Protein AF-A0A8J2NC99-F1 (afdb_monomer)

Organism: Fusarium equiseti (NCBI:txid61235)

InterPro domains:
  IPR001662 Elongation factor 1B gamma, C-terminal [PF00647] (252-358)
  IPR001662 Elongation factor 1B gamma, C-terminal [PS50040] (253-406)
  IPR001662 Elongation factor 1B gamma, C-terminal [SM01183] (252-358)
  IPR004045 Glutathione S-transferase, N-terminal [PF02798] (4-74)
  IPR004045 Glutathione S-transferase, N-terminal [PS50404] (2-81)
  IPR004046 Glutathione S-transferase, C-terminal [PF00043] (109-196)
  IPR004274 FCP1 homology domain [PF03031] (535-705)
  IPR004274 FCP1 homology domain [PS50969] (529-699)
  IPR004274 FCP1 homology domain [SM00577] (532-684)
  IPR010987 Glutathione S-transferase, C-terminal-like [PS50405] (86-228)
  IPR040079 Glutathione transferase family [SFLDS00019] (5-194)

Mean predicted aligned error: 21.74 Å

Sequence (729 aa):
MAFGTLFTRENNCRSTAIKAVAKANDIELNIVEAEKGNATAEHLKANGLGKIPAFVGEDGFALSECIAIAIYITSQNEKTTLLGKTKQDYASILKWMSFFNSEVLPTLIAWFAPLKGESPYNKKNVDDAIKATEKNFAVVEQYLLHNTFLVSERITLADIFAAGIATRGFQYFFDKQWREEHPATTRWFDTVRSQPIFSDVAEKVEFLETVALTNTPPKKPEQPKKEAAPAAAAAPAAAAAPASEEAPAAPKPKHPLEALGRPSFPLDEWKRQYSNIKDHNEAMKFFWENFNFEEWSLWKVDYKYNEELTLTFMSNNLIGGFNNRLEGSRKYIFGCAAVYGENNDSVIQGAFVIRGQEHVPAFDVAPDWESYEFTKLDPTKAEDRQFVEDAWGWEKGITVNGKEYKLADAPPSSQHAPLLHSPIAMTGSGSNVPTAPKTMNIPGLTLAQSGAAPQNAPKGPKKSKAAPEAQKGHKGSKKIKKPPPHQVRAARAPRSQSPPKTPSKASGGVPEPAPQYLAQANLAPERLPRPRRILVVIDLNGTLLHRPNKKRPFNFVERPHAKTFLTYCIETFHVAIWSSARPENVDKMVEKLLTPEQRAQCLVVWGRDSFALSADDYNTKVQVYKRLTTIWTNPRVMEAHPRASKGGLWDQTNTILVDDSFEKGRSEPFNILTLPEFSGLAQEIPNVLPQVHDYLNELSYQADISRFVRRTPFQLDPEYVLSDGPEEL

Nearest PDB structures (foldseek):
  5f8b-assembly1_A  TM=9.610E-01  e=1.103E-21  Aspergillus fumigatus Af293
  5jpo-assembly1_C-2  TM=9.082E-01  e=3.768E-17  Homo sapiens
  5jpo-assembly1_A  TM=8.944E-01  e=5.430E-17  Homo sapiens
  4glt-assembly2_C  TM=8.640E-01  e=1.081E-09  Methylobacillus flagellatus KT
  4jed-assembly1_A-2  TM=8.097E-01  e=2.491E-09  Methylobacterium radiotolerans JCM 2831

pLDDT: mean 80.35, std 24.98, range [19.97, 98.88]

Radius of gyration: 33.94 Å; Cα contacts (8 Å, |Δi|>4): 1009; chains: 1; bounding box: 79×106×94 Å

Secondary structure (DSSP, 8-state):
--SEEEEE-TT-HHHHHHHHHHHHTT--EEEEE--TT---TTHHHH-TT--SSEEEETT--EEESHHHHHHHHHHTSTT-STT-SSHHHHHHHHHHHHHIIIIIHHHHHHHHHHHTTSS---HHHHHHHHHHHHHHHHHHHHHHTS-SSSSTTS--HHHHHHHHHHHHHHHHT--HHHHHH-HHHHHHHHHHHTSHHHHTTS--PPPPSS-S---PPPP----------------------------PPPP----GGGGG-S-SS-HHHHHHHHHH-S-HHHHHHHHHHH--TTTEEEEEEEES-GGG---HHHHHHHHHHHHHHGGGGTTTEEEEEEEEEETTEEEEEEEEEEESS-SHHHHTTSTTGGGEEEEEE-TTSHHHHHHHHHHHHS---EEETTEEEPBP---GGGS---S----------------PPP---------S------------------------------------PPP-PPPPPPPPPPPPBPPPGGGT-S----HHHHHHHTSPP-B-SS--PPEEEE--BTTTEE-S-TTSTT--EEPTTHHHHHHHHHHHSEEEEE-SS-HHHHHHHHHHHS-HHHHHHSSEEE-GGGG---HHHHHS-B-----HHHHHT-HHHHHTSTTGGGT---STTTEEEEES-GGGGTTSTTSEEEPPP---GGGPPTTHHHHHHHHHHHHTTBS-HHHHHHHS-----TT-----PPP--

Structure (mmCIF, N/CA/C/O backbone):
data_AF-A0A8J2NC99-F1
#
_entry.id   AF-A0A8J2NC99-F1
#
loop_
_atom_site.group_PDB
_atom_site.id
_atom_site.type_symbol
_atom_site.label_atom_id
_atom_site.label_alt_id
_atom_site.label_comp_id
_atom_site.label_asym_id
_atom_site.label_entity_id
_atom_site.label_seq_id
_atom_site.pdbx_PDB_ins_code
_atom_site.Cartn_x
_atom_site.Cartn_y
_atom_site.Cartn_z
_atom_site.occupancy
_atom_site.B_iso_or_equiv
_atom_site.auth_seq_id
_atom_site.auth_comp_id
_atom_site.auth_asym_id
_atom_site.auth_atom_id
_atom_site.pdbx_PDB_model_num
ATOM 1 N N . MET A 1 1 ? -19.080 -33.825 29.843 1.00 73.88 1 MET A N 1
ATOM 2 C CA . MET A 1 1 ? -19.963 -33.355 28.751 1.00 73.88 1 MET A CA 1
ATOM 3 C C . MET A 1 1 ? -19.224 -32.190 28.165 1.00 73.88 1 MET A C 1
ATOM 5 O O . MET A 1 1 ? -18.887 -31.290 28.931 1.00 73.88 1 MET A O 1
ATOM 9 N N . ALA A 1 2 ? -18.948 -32.242 26.865 1.00 89.62 2 ALA A N 1
ATOM 10 C CA . ALA A 1 2 ? -18.211 -31.185 26.202 1.00 89.62 2 ALA A CA 1
ATOM 11 C C . ALA A 1 2 ? -18.870 -29.824 26.470 1.00 89.62 2 ALA A C 1
ATOM 13 O O . ALA A 1 2 ? -20.089 -29.713 26.539 1.00 89.62 2 ALA A O 1
ATOM 14 N N . PHE A 1 3 ? -18.058 -28.793 26.648 1.00 96.06 3 PHE A N 1
ATOM 15 C CA . PHE A 1 3 ? -18.495 -27.408 26.777 1.00 96.06 3 PHE A CA 1
ATOM 16 C C . PHE A 1 3 ? -19.059 -26.869 25.456 1.00 96.06 3 PHE A C 1
ATOM 18 O O . PHE A 1 3 ? -19.977 -26.050 25.425 1.00 96.06 3 PHE A O 1
ATOM 25 N N . GLY A 1 4 ? -18.518 -27.365 24.349 1.00 96.31 4 GLY A N 1
ATOM 26 C CA . GLY A 1 4 ? -19.004 -27.094 23.012 1.00 96.31 4 GLY A CA 1
ATOM 27 C C . GLY A 1 4 ? -18.179 -27.824 21.966 1.00 96.31 4 GLY A C 1
ATOM 28 O O . GLY A 1 4 ? -17.213 -28.528 22.273 1.00 96.31 4 GLY A O 1
ATOM 29 N N . THR A 1 5 ? -18.562 -27.623 20.715 1.00 97.06 5 THR A N 1
ATOM 30 C CA . THR A 1 5 ? -17.885 -28.174 19.549 1.00 97.06 5 THR A CA 1
ATOM 31 C C . THR A 1 5 ? -17.001 -27.113 18.899 1.00 97.06 5 THR A C 1
ATOM 33 O O . THR A 1 5 ? -17.467 -26.022 18.568 1.00 97.06 5 THR A O 1
ATOM 36 N N . LEU A 1 6 ? -15.723 -27.438 18.689 1.00 97.19 6 LEU A N 1
ATOM 37 C CA . LEU A 1 6 ? -14.769 -26.628 17.936 1.00 97.19 6 LEU A CA 1
ATOM 38 C C . LEU A 1 6 ? -14.550 -27.253 16.553 1.00 97.19 6 LEU A C 1
ATOM 40 O O . LEU A 1 6 ? -13.940 -28.313 16.423 1.00 97.19 6 LEU A O 1
ATOM 44 N N . PHE A 1 7 ? -15.000 -26.552 15.517 1.00 96.50 7 PHE A N 1
ATOM 45 C CA . PHE A 1 7 ? -14.730 -26.880 14.122 1.00 96.50 7 PHE A CA 1
ATOM 46 C C . PHE A 1 7 ? -13.350 -26.362 13.746 1.00 96.50 7 PHE A C 1
ATOM 48 O O . PHE A 1 7 ? -13.104 -25.150 13.736 1.00 96.50 7 PHE A O 1
ATOM 55 N N . THR A 1 8 ? -12.433 -27.270 13.445 1.00 95.38 8 THR A N 1
ATOM 56 C CA . THR A 1 8 ? -11.077 -26.925 13.021 1.00 95.38 8 THR A CA 1
ATOM 57 C C . THR A 1 8 ? -10.471 -28.054 12.199 1.00 95.38 8 THR A C 1
ATOM 59 O O . THR A 1 8 ? -11.198 -28.924 11.747 1.00 95.38 8 THR A O 1
ATOM 62 N N . ARG A 1 9 ? -9.163 -28.017 11.957 1.00 90.94 9 ARG A N 1
ATOM 63 C CA . ARG A 1 9 ? -8.429 -29.147 11.408 1.00 90.94 9 ARG A CA 1
ATOM 64 C C . ARG A 1 9 ? -7.177 -29.449 12.208 1.00 90.94 9 ARG A C 1
ATOM 66 O O . ARG A 1 9 ? -6.715 -28.597 12.986 1.00 90.94 9 ARG A O 1
ATOM 73 N N . GLU A 1 10 ? -6.594 -30.604 11.948 1.00 86.38 10 GLU A N 1
ATOM 74 C CA . GLU A 1 10 ? -5.296 -30.975 12.487 1.00 86.38 10 GLU A CA 1
ATOM 75 C C . GLU A 1 10 ? -4.242 -29.886 12.202 1.00 86.38 10 GLU A C 1
ATOM 77 O O . GLU A 1 10 ? -4.178 -29.282 11.123 1.00 86.38 10 GLU A O 1
ATOM 82 N N . ASN A 1 11 ? -3.457 -29.561 13.230 1.00 84.88 11 ASN A N 1
ATOM 83 C CA . ASN A 1 11 ? -2.383 -28.565 13.207 1.00 84.88 11 ASN A CA 1
ATOM 84 C C . ASN A 1 11 ? -2.802 -27.158 12.740 1.00 84.88 11 ASN A C 1
ATOM 86 O O . ASN A 1 11 ? -1.971 -26.356 12.309 1.00 84.88 11 ASN A O 1
ATOM 90 N N . ASN A 1 12 ? -4.082 -26.784 12.824 1.00 91.56 12 ASN A N 1
ATOM 91 C CA . ASN A 1 12 ? -4.492 -25.412 12.530 1.00 91.56 12 ASN A CA 1
ATOM 92 C C . ASN A 1 12 ? -3.880 -24.417 13.537 1.00 91.56 12 ASN A C 1
ATOM 94 O O . ASN A 1 12 ? -4.316 -24.343 14.684 1.00 91.56 12 ASN A O 1
ATOM 98 N N . CYS A 1 13 ? -2.937 -23.592 13.073 1.00 93.31 13 CYS A N 1
ATOM 99 C CA . CYS A 1 13 ? -2.249 -22.575 13.880 1.00 93.31 13 CYS A CA 1
ATOM 100 C C . CYS A 1 13 ? -3.198 -21.602 14.603 1.00 93.31 13 CYS A C 1
ATOM 102 O O . CYS A 1 13 ? -2.921 -21.185 15.723 1.00 93.31 13 CYS A O 1
ATOM 104 N N . ARG A 1 14 ? -4.365 -21.299 14.014 1.00 96.00 14 ARG A N 1
ATOM 105 C CA . ARG A 1 14 ? -5.402 -20.451 14.628 1.00 96.00 14 ARG A CA 1
ATOM 106 C C . ARG A 1 14 ? -6.203 -21.154 15.730 1.00 96.00 14 ARG A C 1
ATOM 108 O O . ARG A 1 14 ? -7.044 -20.526 16.364 1.00 96.00 14 ARG A O 1
ATOM 115 N N . SER A 1 15 ? -6.002 -22.453 15.937 1.00 96.62 15 SER A N 1
ATOM 116 C CA . SER A 1 15 ? -6.726 -23.260 16.928 1.00 96.62 15 SER A CA 1
ATOM 117 C C . SER A 1 15 ? -5.860 -23.77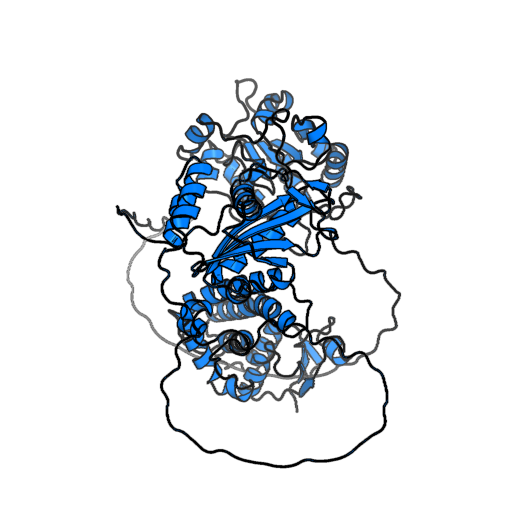3 18.063 1.00 96.62 15 SER A C 1
ATOM 119 O O . SER A 1 15 ? -6.420 -24.180 19.078 1.00 96.62 15 SER A O 1
ATOM 121 N N . THR A 1 16 ? -4.534 -23.725 17.931 1.00 96.12 16 THR A N 1
ATOM 122 C CA . THR A 1 16 ? -3.601 -24.186 18.966 1.00 96.12 16 THR A CA 1
ATOM 123 C C . THR A 1 16 ? -3.884 -23.519 20.309 1.00 96.12 16 THR A C 1
ATOM 125 O O . THR A 1 16 ? -4.126 -24.210 21.293 1.00 96.12 16 THR A O 1
ATOM 128 N N . ALA A 1 17 ? -3.978 -22.185 20.343 1.00 97.75 17 ALA A N 1
ATOM 129 C CA . ALA A 1 17 ? -4.256 -21.464 21.585 1.00 97.75 17 ALA A CA 1
ATOM 130 C C . ALA A 1 17 ? -5.640 -21.758 22.170 1.00 97.75 17 ALA A C 1
ATOM 132 O O . ALA A 1 17 ? -5.775 -21.817 23.385 1.00 97.75 17 ALA A O 1
ATOM 133 N N . ILE A 1 18 ? -6.651 -21.994 21.327 1.00 98.38 18 ILE A N 1
ATOM 134 C CA . ILE A 1 18 ? -8.000 -22.358 21.783 1.00 98.38 18 ILE A CA 1
ATOM 135 C C . ILE A 1 18 ? -7.961 -23.715 22.493 1.00 98.38 18 ILE A C 1
ATOM 137 O O . ILE A 1 18 ? -8.493 -23.847 23.590 1.00 98.38 18 ILE A O 1
ATOM 141 N N . LYS A 1 19 ? -7.294 -24.712 21.896 1.00 97.31 19 LYS A N 1
ATOM 142 C CA . LYS A 1 19 ? -7.117 -26.039 22.505 1.00 97.31 19 LYS A CA 1
ATOM 143 C C . LYS A 1 19 ? -6.299 -25.955 23.800 1.00 97.31 19 LYS A C 1
ATOM 145 O O . LYS A 1 19 ? -6.667 -26.582 24.788 1.00 97.31 19 LYS A O 1
ATOM 150 N N . ALA A 1 20 ? -5.244 -25.141 23.807 1.00 96.94 20 ALA A N 1
ATOM 151 C CA . ALA A 1 20 ? -4.364 -24.932 24.956 1.00 96.94 20 ALA A CA 1
ATOM 152 C C . ALA A 1 20 ? -5.125 -24.373 26.165 1.00 96.94 20 ALA A C 1
ATOM 154 O O . ALA A 1 20 ? -5.093 -24.950 27.251 1.00 96.94 20 ALA A O 1
ATOM 155 N N . VAL A 1 21 ? -5.858 -23.272 25.974 1.00 97.62 21 VAL A N 1
ATOM 156 C CA . VAL A 1 21 ? -6.607 -22.636 27.067 1.00 97.62 21 VAL A CA 1
ATOM 157 C C . VAL A 1 21 ? -7.868 -23.400 27.449 1.00 97.62 21 VAL A C 1
ATOM 159 O O . VAL A 1 21 ? -8.270 -23.325 28.604 1.00 97.62 21 VAL A O 1
ATOM 162 N N . ALA A 1 22 ? -8.455 -24.182 26.536 1.00 97.12 22 ALA A N 1
ATOM 163 C CA . ALA A 1 22 ? -9.501 -25.135 26.892 1.00 97.12 22 ALA A CA 1
ATOM 164 C C . ALA A 1 22 ? -8.958 -26.187 27.864 1.00 97.12 22 ALA A C 1
ATOM 166 O O . ALA A 1 22 ? -9.505 -26.348 28.950 1.00 97.12 22 ALA A O 1
ATOM 167 N N . LYS A 1 23 ? -7.828 -26.823 27.523 1.00 94.19 23 LYS A N 1
ATOM 168 C CA . LYS A 1 23 ? -7.179 -27.810 28.393 1.00 94.19 23 LYS A CA 1
ATOM 169 C C . LYS A 1 23 ? -6.791 -27.204 29.744 1.00 94.19 23 LYS A C 1
ATOM 171 O O . LYS A 1 23 ? -7.082 -27.796 30.772 1.00 94.19 23 LYS A O 1
ATOM 176 N N . ALA A 1 24 ? -6.193 -26.013 29.754 1.00 93.31 24 ALA A N 1
ATOM 177 C CA . ALA A 1 24 ? -5.790 -25.341 30.993 1.00 93.31 24 ALA A CA 1
ATOM 178 C C . ALA A 1 24 ? -6.960 -24.893 31.882 1.00 93.31 24 ALA A C 1
ATOM 180 O O . ALA A 1 24 ? -6.765 -24.674 33.075 1.00 93.31 24 ALA A O 1
ATOM 181 N N . ASN A 1 25 ? -8.153 -24.738 31.306 1.00 95.12 25 ASN A N 1
ATOM 182 C CA . ASN A 1 25 ? -9.379 -24.437 32.038 1.00 95.12 25 ASN A CA 1
ATOM 183 C C . ASN A 1 25 ? -10.209 -25.700 32.345 1.00 95.12 25 ASN A C 1
ATOM 185 O O . ASN A 1 25 ? -11.345 -25.562 32.791 1.00 95.12 25 ASN A O 1
ATOM 189 N N . ASP A 1 26 ? -9.679 -26.902 32.082 1.00 94.88 26 ASP A N 1
ATOM 190 C CA . ASP A 1 26 ? -10.393 -28.183 32.193 1.00 94.88 26 ASP A CA 1
ATOM 191 C C . ASP A 1 26 ? -11.716 -28.208 31.396 1.00 94.88 26 ASP A C 1
ATOM 193 O O . ASP A 1 26 ? -12.715 -28.820 31.778 1.00 94.88 26 ASP A O 1
ATOM 197 N N . ILE A 1 27 ? -11.721 -27.519 30.253 1.00 95.81 27 ILE A N 1
ATOM 198 C CA . ILE A 1 27 ? -12.848 -27.420 29.330 1.00 95.81 27 ILE A CA 1
ATOM 199 C C . ILE A 1 27 ? -12.705 -28.497 28.260 1.00 95.81 27 ILE A C 1
ATOM 201 O O . ILE A 1 27 ? -11.878 -28.409 27.351 1.00 95.81 27 ILE A O 1
ATOM 205 N N . GLU A 1 28 ? -13.567 -29.505 28.340 1.00 96.31 28 GLU A N 1
ATOM 206 C CA . GLU A 1 28 ? -13.703 -30.530 27.309 1.00 96.31 28 GLU A CA 1
ATOM 207 C C . GLU A 1 28 ? -14.319 -29.909 26.040 1.00 96.31 28 GLU A C 1
ATOM 209 O O . GLU A 1 28 ? -15.450 -29.426 26.067 1.00 96.31 28 GLU A O 1
ATOM 214 N N . LEU A 1 29 ? -13.595 -29.910 24.917 1.00 96.31 29 LEU A N 1
ATOM 215 C CA . LEU A 1 29 ? -14.116 -29.492 23.610 1.00 96.31 29 LEU A CA 1
ATOM 216 C C . LEU A 1 29 ? -14.275 -30.707 22.701 1.00 96.31 29 LEU A C 1
ATOM 218 O O . LEU A 1 29 ? -13.328 -31.468 22.507 1.00 96.31 29 LEU A O 1
ATOM 222 N N . ASN A 1 30 ? -15.441 -30.841 22.075 1.00 96.19 30 ASN A N 1
ATOM 223 C CA . ASN A 1 30 ? -15.616 -31.791 20.986 1.00 96.19 30 ASN A CA 1
ATOM 224 C C . ASN A 1 30 ? -14.941 -31.227 19.726 1.00 96.19 30 ASN A C 1
ATOM 226 O O . ASN A 1 30 ? -15.361 -30.194 19.204 1.00 96.19 30 ASN A O 1
ATOM 230 N N . ILE A 1 31 ? -13.871 -31.861 19.249 1.00 95.06 31 ILE A N 1
ATOM 231 C CA . ILE A 1 31 ? -13.145 -31.396 18.063 1.00 95.06 31 ILE A CA 1
ATOM 232 C C . ILE A 1 31 ? -13.735 -32.064 16.826 1.00 95.06 31 ILE A C 1
ATOM 234 O O . ILE A 1 31 ? -13.718 -33.286 16.708 1.00 95.06 31 ILE A O 1
ATOM 238 N N . VAL A 1 32 ? -14.220 -31.255 15.888 1.00 94.12 32 VAL A N 1
ATOM 239 C CA . VAL A 1 32 ? -14.715 -31.739 14.598 1.00 94.12 32 VAL A CA 1
ATOM 240 C C . VAL A 1 32 ? -13.782 -31.259 13.497 1.00 94.12 32 VAL A C 1
ATOM 242 O O . VAL A 1 32 ? -13.616 -30.051 13.304 1.00 94.12 32 VAL A O 1
ATOM 245 N N . GLU A 1 33 ? -13.203 -32.216 12.774 1.00 91.69 33 GLU A N 1
ATOM 246 C CA . GLU A 1 33 ? -12.411 -31.962 11.572 1.00 91.69 33 GLU A CA 1
ATOM 247 C C . GLU A 1 33 ? -13.305 -31.374 10.470 1.00 91.69 33 GLU A C 1
ATOM 249 O O . GLU A 1 33 ? -14.330 -31.944 10.090 1.00 91.69 33 GLU A O 1
ATOM 254 N N . ALA A 1 34 ? -12.928 -30.196 9.981 1.00 86.88 34 ALA A N 1
ATOM 255 C CA . ALA A 1 34 ? -13.650 -29.440 8.973 1.00 86.88 34 ALA A CA 1
ATOM 256 C C . ALA A 1 34 ? -12.712 -29.089 7.813 1.00 86.88 34 ALA A C 1
ATOM 258 O O . ALA A 1 34 ? -11.758 -28.316 7.953 1.00 86.88 34 ALA A O 1
ATOM 259 N N . GLU A 1 35 ? -13.008 -29.647 6.641 1.00 73.06 35 GLU A N 1
ATOM 260 C CA . GLU A 1 35 ? -12.235 -29.424 5.424 1.00 73.06 35 GLU A CA 1
ATOM 261 C C . GLU A 1 35 ? -12.603 -28.102 4.739 1.00 73.06 35 GLU A C 1
ATOM 263 O O . GLU A 1 35 ? -13.753 -27.645 4.730 1.00 73.06 35 GLU A O 1
ATOM 268 N N . LYS A 1 36 ? -11.607 -27.485 4.098 1.00 67.69 36 LYS A N 1
ATOM 269 C CA . LYS A 1 36 ? -11.791 -26.251 3.330 1.00 67.69 36 LYS A CA 1
ATOM 270 C C . LYS A 1 36 ? -12.775 -26.501 2.180 1.00 67.69 36 LYS A C 1
ATOM 272 O O . LYS A 1 36 ? -12.491 -27.273 1.276 1.00 67.69 36 LYS A O 1
ATOM 277 N N . GLY A 1 37 ? -13.906 -25.796 2.195 1.00 67.88 37 GLY A N 1
ATOM 278 C CA . GLY A 1 37 ? -14.947 -25.908 1.165 1.00 67.88 37 GLY A CA 1
ATOM 279 C C . GLY A 1 37 ? -16.028 -26.957 1.447 1.00 67.88 37 GLY A C 1
ATOM 280 O O . GLY A 1 37 ? -16.990 -27.020 0.688 1.00 67.88 37 GLY A O 1
ATOM 281 N N . ASN A 1 38 ? -15.926 -27.712 2.549 1.00 80.44 38 ASN A N 1
ATOM 282 C CA . ASN A 1 38 ? -16.874 -28.769 2.916 1.00 80.44 38 ASN A CA 1
ATOM 283 C C . ASN A 1 38 ? -17.454 -28.559 4.331 1.00 80.44 38 ASN A C 1
ATOM 285 O O . ASN A 1 38 ? -17.397 -29.427 5.200 1.00 80.44 38 ASN A O 1
ATOM 289 N N . ALA A 1 39 ? -17.983 -27.359 4.591 1.00 86.62 39 ALA A N 1
ATOM 290 C CA . ALA A 1 39 ? -18.526 -26.997 5.900 1.00 86.62 39 ALA A CA 1
ATOM 291 C C . ALA A 1 39 ? -19.875 -27.688 6.169 1.00 86.62 39 ALA A C 1
ATOM 293 O O . ALA A 1 39 ? -20.837 -27.533 5.410 1.00 86.62 39 ALA A O 1
ATOM 294 N N . THR A 1 40 ? -19.980 -28.404 7.293 1.00 87.75 40 THR A N 1
ATOM 295 C CA . THR A 1 40 ? -21.243 -29.021 7.724 1.00 87.75 40 THR A CA 1
ATOM 296 C C . THR A 1 40 ? -22.294 -27.961 8.070 1.00 87.75 40 THR A C 1
ATOM 298 O O . THR A 1 40 ? -21.987 -26.808 8.378 1.00 87.75 40 THR A O 1
ATOM 301 N N . ALA A 1 41 ? -23.572 -28.348 8.109 1.00 89.25 41 ALA A N 1
ATOM 302 C CA . ALA A 1 41 ? -24.642 -27.439 8.530 1.00 89.25 41 ALA A CA 1
ATOM 303 C C . ALA A 1 41 ? -24.490 -26.942 9.981 1.00 89.25 41 ALA A C 1
ATOM 305 O O . ALA A 1 41 ? -25.169 -25.998 10.371 1.00 89.25 41 ALA A O 1
ATOM 306 N N . GLU A 1 42 ? -23.679 -27.607 10.807 1.00 86.69 42 GLU A N 1
ATOM 307 C CA . GLU A 1 42 ? -23.357 -27.141 12.157 1.00 86.69 42 GLU A CA 1
ATOM 308 C C . GLU A 1 42 ? -22.219 -26.136 12.167 1.00 86.69 42 GLU A C 1
ATOM 310 O O . GLU A 1 42 ? -22.355 -25.073 12.764 1.00 86.69 42 GLU A O 1
ATOM 315 N N . HIS A 1 43 ? -21.165 -26.414 11.403 1.00 91.38 43 HIS A N 1
ATOM 316 C CA . HIS A 1 43 ? -20.086 -25.465 11.167 1.00 91.38 43 HIS A CA 1
ATOM 317 C C . HIS A 1 43 ? -20.618 -24.149 10.583 1.00 91.38 43 HIS A C 1
ATOM 319 O O . HIS A 1 43 ? -20.267 -23.075 11.062 1.00 91.38 43 HIS A O 1
ATOM 325 N N . LEU A 1 44 ? -21.549 -24.209 9.626 1.00 91.62 44 LEU A N 1
ATOM 326 C CA . LEU A 1 44 ? -22.162 -23.014 9.033 1.00 91.62 44 LEU A CA 1
ATOM 327 C C . LEU A 1 44 ? -23.028 -22.198 10.005 1.00 91.62 44 LEU A C 1
ATOM 329 O O . LEU A 1 44 ? -23.261 -21.020 9.745 1.00 91.62 44 LEU A O 1
ATOM 333 N N . LYS A 1 45 ? -23.503 -22.788 11.114 1.00 87.00 45 LYS A N 1
ATOM 334 C CA . LYS A 1 45 ? -24.127 -22.003 12.193 1.00 87.00 45 LYS A CA 1
ATOM 335 C C . LYS A 1 45 ? -23.088 -21.193 12.952 1.00 87.00 45 LYS A C 1
ATOM 337 O O . LYS A 1 45 ? -23.348 -20.049 13.293 1.00 87.00 45 LYS A O 1
ATOM 342 N N . ALA A 1 46 ? -21.949 -21.822 13.232 1.00 88.75 46 ALA A N 1
ATOM 343 C CA . ALA A 1 46 ? -20.833 -21.216 13.941 1.00 88.75 46 ALA A CA 1
ATOM 344 C C . ALA A 1 46 ? -20.214 -20.073 13.127 1.00 88.75 46 ALA A C 1
ATOM 346 O O . ALA A 1 46 ? -19.843 -19.040 13.669 1.00 88.75 46 ALA A O 1
ATOM 347 N N . ASN A 1 47 ? -20.109 -20.268 11.809 1.00 91.56 47 ASN A N 1
ATOM 348 C CA . ASN A 1 47 ? -19.541 -19.310 10.875 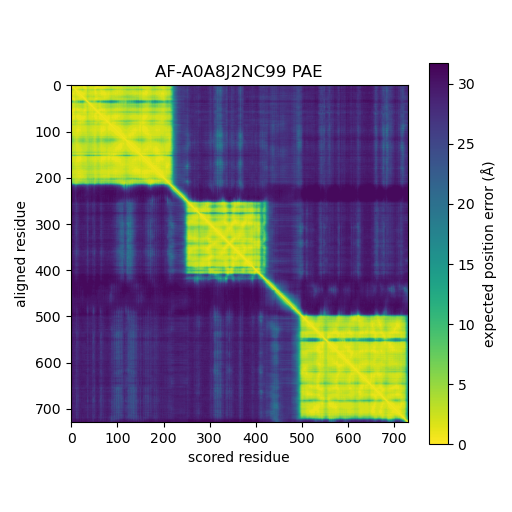1.00 91.56 47 ASN A CA 1
ATOM 349 C C . ASN A 1 47 ? -20.237 -19.416 9.511 1.00 91.56 47 ASN A C 1
ATOM 351 O O . ASN A 1 47 ? -20.026 -20.386 8.782 1.00 91.56 47 ASN A O 1
ATOM 355 N N . GLY A 1 48 ? -21.004 -18.393 9.118 1.00 90.44 48 GLY A N 1
ATOM 356 C CA . GLY A 1 48 ? -21.742 -18.379 7.846 1.00 90.44 48 GLY A CA 1
ATOM 357 C C . GLY A 1 48 ? -20.866 -18.484 6.587 1.00 90.44 48 GLY A C 1
ATOM 358 O O . GLY A 1 48 ? -21.365 -18.857 5.525 1.00 90.44 48 GLY A O 1
ATOM 359 N N . LEU A 1 49 ? -19.561 -18.207 6.703 1.00 89.44 49 LEU A N 1
ATOM 360 C CA . LEU A 1 49 ? -18.573 -18.358 5.629 1.00 89.44 49 LEU A CA 1
ATOM 361 C C . LEU A 1 49 ? -17.896 -19.737 5.616 1.00 89.44 49 LEU A C 1
ATOM 363 O O . LEU A 1 49 ? -17.085 -20.003 4.731 1.00 89.44 49 LEU A O 1
ATOM 367 N N . GLY A 1 50 ? -18.164 -20.594 6.606 1.00 90.88 50 GLY A N 1
ATOM 368 C CA . GLY A 1 50 ? -17.532 -21.909 6.731 1.00 90.88 50 GLY A CA 1
ATOM 369 C C . GLY A 1 50 ? -16.021 -21.847 6.982 1.00 90.88 50 GLY A C 1
ATOM 370 O O . GLY A 1 50 ? -15.302 -22.781 6.630 1.00 90.88 50 GLY A O 1
ATOM 371 N N . LYS A 1 51 ? -15.504 -20.750 7.555 1.00 92.44 51 LYS A N 1
ATOM 372 C CA . LYS A 1 51 ? -14.085 -20.650 7.937 1.00 92.44 51 LYS A CA 1
ATOM 373 C C . LYS A 1 51 ? -13.832 -21.333 9.280 1.00 92.44 51 LYS A C 1
ATOM 375 O O . LYS A 1 51 ? -14.725 -21.422 10.121 1.00 92.44 51 LYS A O 1
ATOM 380 N N . ILE A 1 52 ? -12.596 -21.780 9.479 1.00 94.06 52 ILE A N 1
ATOM 381 C CA . ILE A 1 52 ? -12.105 -22.358 10.734 1.00 94.06 52 ILE A CA 1
ATOM 382 C C . ILE A 1 52 ? -11.060 -21.434 11.390 1.00 94.06 52 ILE A C 1
ATOM 384 O O . ILE A 1 52 ? -10.294 -20.786 10.670 1.00 94.06 52 ILE A O 1
ATOM 388 N N . PRO A 1 53 ? -10.960 -21.399 12.731 1.00 96.06 53 PRO A N 1
ATOM 389 C CA . PRO A 1 53 ? -11.837 -22.079 13.684 1.00 96.06 53 PRO A CA 1
ATOM 390 C C . PRO A 1 53 ? -13.234 -21.461 13.775 1.00 96.06 53 PRO A C 1
ATOM 392 O O . PRO A 1 53 ? -13.417 -20.266 13.535 1.00 96.06 53 PRO A O 1
ATOM 395 N N . ALA A 1 54 ? -14.199 -22.285 14.169 1.00 96.81 54 ALA A N 1
ATOM 396 C CA . ALA A 1 54 ? -15.529 -21.848 14.574 1.00 96.81 54 ALA A CA 1
ATOM 397 C C . ALA A 1 54 ? -16.008 -22.690 15.763 1.00 96.81 54 ALA A C 1
ATOM 399 O O . ALA A 1 54 ? -15.663 -23.865 15.860 1.00 96.81 54 ALA A O 1
ATOM 400 N N . PHE A 1 55 ? -16.781 -22.102 16.666 1.00 97.62 55 PHE A N 1
ATOM 401 C CA . PHE A 1 55 ? -17.213 -22.716 17.917 1.00 97.62 55 PHE A CA 1
ATOM 402 C C . PHE A 1 55 ? -18.736 -22.672 18.054 1.00 97.62 55 PHE A C 1
ATOM 404 O O . PHE A 1 55 ? -19.370 -21.685 17.676 1.00 97.62 55 PHE A O 1
ATOM 411 N N . VAL A 1 56 ? -19.315 -23.736 18.610 1.00 96.75 56 VAL A N 1
ATOM 412 C CA . VAL A 1 56 ? -20.714 -23.772 19.054 1.00 96.75 56 VAL A CA 1
ATOM 413 C C . VAL A 1 56 ? -20.761 -24.384 20.445 1.00 96.75 56 VAL A C 1
ATOM 415 O O . VAL A 1 56 ? -20.402 -25.548 20.608 1.00 96.75 56 VAL A O 1
ATOM 418 N N . GLY A 1 57 ? -21.206 -23.618 21.435 1.00 96.06 57 GLY A N 1
ATOM 419 C CA . GLY A 1 57 ? -21.444 -24.118 22.786 1.00 96.06 57 GLY A CA 1
ATOM 420 C C . GLY A 1 57 ? -22.613 -25.100 22.830 1.00 96.06 57 GLY A C 1
ATOM 421 O O . GLY A 1 57 ? -23.531 -25.028 22.009 1.00 96.06 57 GLY A O 1
ATOM 422 N N . GLU A 1 58 ? -22.626 -25.992 23.820 1.00 95.06 58 GLU A N 1
ATOM 423 C CA . GLU A 1 58 ? -23.791 -26.857 24.092 1.00 95.06 58 GLU A CA 1
ATOM 424 C C . GLU A 1 58 ? -25.056 -26.048 24.461 1.00 95.06 58 GLU A C 1
ATOM 426 O O . GLU A 1 58 ? -26.188 -26.532 24.355 1.00 95.06 58 GLU A O 1
ATOM 431 N N . ASP A 1 59 ? -24.886 -24.781 24.847 1.00 92.31 59 ASP A N 1
ATOM 432 C CA . ASP A 1 59 ? -25.961 -23.809 25.041 1.00 92.31 59 ASP A CA 1
ATOM 433 C C . ASP A 1 59 ? -26.530 -23.247 23.730 1.00 92.31 59 ASP A C 1
ATOM 435 O O . ASP A 1 59 ? -27.624 -22.677 23.733 1.00 92.31 59 ASP A O 1
ATOM 439 N N . GLY A 1 60 ? -25.848 -23.468 22.607 1.00 92.81 60 GLY A N 1
ATOM 440 C CA . GLY A 1 60 ? -26.174 -22.929 21.293 1.00 92.81 60 GLY A CA 1
ATOM 441 C C . GLY A 1 60 ? -25.448 -21.628 20.949 1.00 92.81 60 GLY A C 1
ATOM 442 O O . GLY A 1 60 ? -25.704 -21.095 19.867 1.00 92.81 60 GLY A O 1
ATOM 443 N N . PHE A 1 61 ? -24.555 -21.120 21.807 1.00 95.56 61 PHE A N 1
ATOM 444 C CA . PHE A 1 61 ? -23.767 -19.927 21.510 1.00 95.56 61 PHE A CA 1
ATOM 445 C C . PHE A 1 61 ? -22.787 -20.208 20.368 1.00 95.56 61 PHE A C 1
ATOM 447 O O . PHE A 1 61 ? -21.859 -21.004 20.498 1.00 95.56 61 PHE A O 1
ATOM 454 N N . ALA A 1 62 ? -23.016 -19.563 19.228 1.00 96.12 62 ALA A N 1
ATOM 455 C CA . ALA A 1 62 ? -22.173 -19.658 18.047 1.00 96.12 62 ALA A CA 1
ATOM 456 C C . ALA A 1 62 ? -21.154 -18.516 18.041 1.00 96.12 62 ALA A C 1
ATOM 458 O O . ALA A 1 62 ? -21.528 -17.350 18.163 1.00 96.12 62 ALA A O 1
ATOM 459 N N . LEU A 1 63 ? -19.878 -18.851 17.859 1.00 97.12 63 LEU A N 1
ATOM 460 C CA . LEU A 1 63 ? -18.798 -17.876 17.809 1.00 97.12 63 LEU A CA 1
ATOM 461 C C . LEU A 1 63 ? -17.798 -18.229 16.707 1.00 97.12 63 LEU A C 1
ATOM 463 O O . LEU A 1 63 ? -17.321 -19.360 16.604 1.00 97.12 63 LEU A O 1
ATOM 467 N N . SER A 1 64 ? -17.447 -17.238 15.897 1.00 94.69 64 SER A N 1
ATOM 468 C CA . SER A 1 64 ? -16.382 -17.314 14.899 1.00 94.69 64 SER A CA 1
ATOM 469 C C . SER A 1 64 ? -15.272 -16.313 15.214 1.00 94.69 64 SER A C 1
ATOM 471 O O . SER A 1 64 ? -15.406 -15.501 16.121 1.00 94.69 64 SER A O 1
ATOM 473 N N . GLU A 1 65 ? -14.197 -16.361 14.426 1.00 97.31 65 GLU A N 1
ATOM 474 C CA . GLU A 1 65 ? -12.945 -15.620 14.621 1.00 97.31 65 GLU A CA 1
ATOM 475 C C . GLU A 1 65 ? -12.083 -16.167 15.768 1.00 97.31 65 GLU A C 1
ATOM 477 O O . GLU A 1 65 ? -12.472 -16.243 16.931 1.00 97.31 65 GLU A O 1
ATOM 482 N N . CYS A 1 66 ? -10.857 -16.563 15.426 1.00 98.06 66 CYS A N 1
ATOM 483 C CA . CYS A 1 66 ? -9.953 -17.273 16.333 1.00 98.06 66 CYS A CA 1
ATOM 484 C C . CYS A 1 66 ? -9.610 -16.509 17.621 1.00 98.06 66 CYS A C 1
ATOM 486 O O . CYS A 1 66 ? -9.530 -17.131 18.678 1.00 98.06 66 CYS A O 1
ATOM 488 N N . ILE A 1 67 ? -9.459 -15.183 17.551 1.00 98.62 67 ILE A N 1
ATOM 489 C CA . ILE A 1 67 ? -9.177 -14.332 18.717 1.00 98.62 67 ILE A CA 1
ATOM 490 C C . ILE A 1 67 ? -10.376 -14.324 19.670 1.00 98.62 67 ILE A C 1
ATOM 492 O O . ILE A 1 67 ? -10.204 -14.533 20.869 1.00 98.62 67 ILE A O 1
ATOM 496 N N . ALA A 1 68 ? -11.589 -14.152 19.136 1.00 98.44 68 ALA A N 1
ATOM 497 C CA . ALA A 1 68 ? -12.809 -14.127 19.934 1.00 98.44 68 ALA A CA 1
ATOM 498 C C . ALA A 1 68 ? -13.038 -15.468 20.640 1.00 98.44 68 ALA A C 1
ATOM 500 O O . ALA A 1 68 ? -13.288 -15.489 21.843 1.00 98.44 68 ALA A O 1
ATOM 501 N N . ILE A 1 69 ? -12.879 -16.587 19.924 1.00 98.62 69 ILE A N 1
ATOM 502 C CA . ILE A 1 69 ? -13.011 -17.926 20.516 1.00 98.62 69 ILE A CA 1
ATOM 503 C C . ILE A 1 69 ? -11.945 -18.145 21.594 1.00 98.62 69 ILE A C 1
ATOM 505 O O . ILE A 1 69 ? -12.268 -18.600 22.686 1.00 98.62 69 ILE A O 1
ATOM 509 N N . ALA A 1 70 ? -10.685 -17.795 21.327 1.00 98.62 70 ALA A N 1
ATOM 510 C CA . ALA A 1 70 ? -9.608 -17.964 22.298 1.00 98.62 70 ALA A CA 1
ATOM 511 C C . ALA A 1 70 ? -9.866 -17.161 23.584 1.00 98.62 70 ALA A C 1
ATOM 513 O O . ALA A 1 70 ? -9.714 -17.702 24.679 1.00 98.62 70 ALA A O 1
ATOM 514 N N . ILE A 1 71 ? -10.317 -15.909 23.466 1.00 98.56 71 ILE A N 1
ATOM 515 C CA . ILE A 1 71 ? -10.683 -15.071 24.616 1.00 98.56 71 ILE A CA 1
ATOM 516 C C . ILE A 1 71 ? -11.881 -15.656 25.351 1.00 98.56 71 ILE A C 1
ATOM 518 O O . ILE A 1 71 ? -11.813 -15.786 26.566 1.00 98.56 71 ILE A O 1
ATOM 522 N N . TYR A 1 72 ? -12.930 -16.058 24.632 1.00 98.44 72 TYR A N 1
ATOM 523 C CA . TYR A 1 72 ? -14.143 -16.619 25.223 1.00 98.44 72 TYR A CA 1
ATOM 524 C C . TYR A 1 72 ? -13.860 -17.886 26.037 1.00 98.44 72 TYR A C 1
ATOM 526 O O . TYR A 1 72 ? -14.341 -18.007 27.160 1.00 98.44 72 TYR A O 1
ATOM 534 N N . ILE A 1 73 ? -13.047 -18.809 25.510 1.00 98.25 73 ILE A N 1
ATOM 535 C CA . ILE A 1 73 ? -12.645 -20.018 26.244 1.00 98.25 73 ILE A CA 1
ATOM 536 C C . ILE A 1 73 ? -11.743 -19.657 27.429 1.00 98.25 73 ILE A C 1
ATOM 538 O O . ILE A 1 73 ? -11.928 -20.188 28.524 1.00 98.25 73 ILE A O 1
ATOM 542 N N . THR A 1 74 ? -10.801 -18.727 27.246 1.00 98.25 74 THR A N 1
ATOM 543 C CA . THR A 1 74 ? -9.903 -18.290 28.326 1.00 98.25 74 THR A CA 1
ATOM 544 C C . THR A 1 74 ? -10.680 -17.633 29.468 1.00 98.25 74 THR A C 1
ATOM 546 O O . THR A 1 74 ? -10.402 -17.920 30.633 1.00 98.25 74 THR A O 1
ATOM 549 N N . SER A 1 75 ? -11.674 -16.797 29.148 1.00 97.50 75 SER A N 1
ATOM 550 C CA . SER A 1 75 ? -12.470 -16.028 30.110 1.00 97.50 75 SER A CA 1
ATOM 551 C C . SER A 1 75 ? -13.453 -16.874 30.915 1.00 97.50 75 SER A C 1
ATOM 553 O O . SER A 1 75 ? -13.987 -16.376 31.899 1.00 97.50 75 SER A O 1
ATOM 555 N N . GLN A 1 76 ? -13.683 -18.140 30.542 1.00 97.06 76 GLN A N 1
ATOM 556 C CA . GLN A 1 76 ? -14.479 -19.063 31.363 1.00 97.06 76 GLN A CA 1
ATOM 557 C C . GLN A 1 76 ? -13.848 -19.306 32.740 1.00 97.06 76 GLN A C 1
ATOM 559 O O . GLN A 1 76 ? -14.541 -19.643 33.696 1.00 97.06 76 GLN A O 1
ATOM 564 N N . ASN A 1 77 ? -12.534 -19.110 32.857 1.00 95.88 77 ASN A N 1
ATOM 565 C CA . ASN A 1 77 ? -11.844 -19.079 34.134 1.00 95.88 77 ASN A CA 1
ATOM 566 C C . ASN A 1 77 ? -11.642 -17.623 34.567 1.00 95.88 77 ASN A C 1
ATOM 568 O O . ASN A 1 77 ? -10.666 -16.984 34.181 1.00 95.88 77 ASN A O 1
ATOM 572 N N . GLU A 1 78 ? -12.528 -17.105 35.419 1.00 93.50 78 GLU A N 1
ATOM 573 C CA . GLU A 1 78 ? -12.439 -15.733 35.954 1.00 93.50 78 GLU A CA 1
ATOM 574 C C . GLU A 1 78 ? -11.138 -15.460 36.732 1.00 93.50 78 GLU A C 1
ATOM 576 O O . GLU A 1 78 ? -10.750 -14.310 36.931 1.00 93.50 78 GLU A O 1
ATOM 581 N N . LYS A 1 79 ? -10.442 -16.517 37.175 1.00 94.06 79 LYS A N 1
ATOM 582 C CA . LYS A 1 79 ? -9.154 -16.434 37.880 1.00 94.06 79 LYS A CA 1
ATOM 583 C C . LYS A 1 79 ? -7.958 -16.579 36.939 1.00 94.06 79 LYS A C 1
ATOM 585 O O . LYS A 1 79 ? -6.820 -16.626 37.412 1.00 94.06 79 LYS A O 1
ATOM 590 N N . THR A 1 80 ? -8.193 -16.673 35.630 1.00 94.94 80 THR A N 1
ATOM 591 C CA . THR A 1 80 ? -7.128 -16.806 34.641 1.00 94.94 80 THR A CA 1
ATOM 592 C C . THR A 1 80 ? -6.156 -15.639 34.731 1.00 94.94 80 THR A C 1
ATOM 594 O O . THR A 1 80 ? -6.537 -14.478 34.867 1.00 94.94 80 THR A O 1
ATOM 597 N N . THR A 1 81 ? -4.868 -15.940 34.619 1.00 94.00 81 THR A N 1
ATOM 598 C CA . THR A 1 81 ? -3.836 -14.907 34.491 1.00 94.00 81 THR A CA 1
ATOM 599 C C . THR A 1 81 ? -3.476 -14.629 33.036 1.00 94.00 81 THR A C 1
ATOM 601 O O . THR A 1 81 ? -2.637 -13.769 32.782 1.00 94.00 81 THR A O 1
ATOM 604 N N . LEU A 1 82 ? -4.081 -15.357 32.089 1.00 97.31 82 LEU A N 1
ATOM 605 C CA . LEU A 1 82 ? -3.741 -15.297 30.668 1.00 97.31 82 LEU A CA 1
ATOM 606 C C . LEU A 1 82 ? -4.328 -14.071 29.955 1.00 97.31 82 LEU A C 1
ATOM 608 O O . LEU A 1 82 ? -3.881 -13.756 28.858 1.00 97.31 82 LEU A O 1
ATOM 612 N N . LEU A 1 83 ? -5.283 -13.366 30.570 1.00 97.44 83 LEU A N 1
ATOM 613 C CA . LEU A 1 83 ? -5.901 -12.142 30.037 1.00 97.44 83 LEU A CA 1
ATOM 614 C C . LEU A 1 83 ? -5.324 -10.853 30.652 1.00 97.44 83 LEU A C 1
ATOM 616 O O . LEU A 1 83 ? -5.916 -9.784 30.528 1.00 97.44 83 LEU A O 1
ATOM 620 N N . GLY A 1 84 ? -4.154 -10.942 31.292 1.00 94.44 84 GLY A N 1
ATOM 621 C CA . GLY A 1 84 ? -3.509 -9.797 31.933 1.00 94.44 84 GLY A CA 1
ATOM 622 C C . GLY A 1 84 ? -4.158 -9.405 33.264 1.00 94.44 84 GLY A C 1
ATOM 623 O O . GLY A 1 84 ? -5.150 -9.991 33.693 1.00 94.44 84 GLY A O 1
ATOM 624 N N . LYS A 1 85 ? -3.561 -8.438 33.971 1.00 93.38 85 LYS A N 1
ATOM 625 C CA . LYS A 1 85 ? -4.087 -7.927 35.255 1.00 93.38 85 LYS A CA 1
ATOM 626 C C . LYS A 1 85 ? -4.726 -6.553 35.116 1.00 93.38 85 LYS A C 1
ATOM 628 O O . LYS A 1 85 ? -5.554 -6.172 35.940 1.00 93.38 85 LYS A O 1
ATOM 633 N N . THR A 1 86 ? -4.287 -5.791 34.123 1.00 94.94 86 THR A N 1
ATOM 634 C CA . THR A 1 86 ? -4.727 -4.422 33.873 1.00 94.94 86 THR A CA 1
ATOM 635 C C . THR A 1 86 ? -5.445 -4.321 32.531 1.00 94.94 86 THR A C 1
ATOM 637 O O . THR A 1 86 ? -5.307 -5.184 31.663 1.00 94.94 86 THR A O 1
ATOM 640 N N . LYS A 1 87 ? -6.196 -3.233 32.333 1.00 95.00 87 LYS A N 1
ATOM 641 C CA . LYS A 1 87 ? -6.826 -2.944 31.035 1.00 95.00 87 LYS A CA 1
ATOM 642 C C . LYS A 1 87 ? -5.773 -2.770 29.933 1.00 95.00 87 LYS A C 1
ATOM 644 O O . LYS A 1 87 ? -6.006 -3.166 28.798 1.00 95.00 87 LYS A O 1
ATOM 649 N N . GLN A 1 88 ? -4.611 -2.223 30.287 1.00 95.75 88 GLN A N 1
ATOM 650 C CA . GLN A 1 88 ? -3.463 -2.049 29.403 1.00 95.75 88 GLN A CA 1
ATOM 651 C C . GLN A 1 88 ? -2.855 -3.394 28.988 1.00 95.75 88 GLN A C 1
ATOM 653 O O . GLN A 1 88 ? -2.529 -3.568 27.813 1.00 95.75 88 GLN A O 1
ATOM 658 N N . ASP A 1 89 ? -2.757 -4.359 29.910 1.00 96.31 89 ASP A N 1
ATOM 659 C CA . ASP A 1 89 ? -2.322 -5.720 29.572 1.00 96.31 89 ASP A CA 1
ATOM 660 C C . ASP A 1 89 ? -3.309 -6.358 28.593 1.00 96.31 89 ASP A C 1
ATOM 662 O O . ASP A 1 89 ? -2.904 -6.869 27.554 1.00 96.31 89 ASP A O 1
ATOM 666 N N . TYR A 1 90 ? -4.612 -6.281 28.882 1.00 97.56 90 TYR A N 1
ATOM 667 C CA . TYR A 1 90 ? -5.646 -6.858 28.023 1.00 97.56 90 TYR A CA 1
ATOM 668 C C . TYR A 1 90 ? -5.633 -6.255 26.609 1.00 97.56 90 TYR A C 1
ATOM 670 O O . TYR A 1 90 ? -5.647 -6.985 25.617 1.00 97.56 90 TYR A O 1
ATOM 678 N N . ALA A 1 91 ? -5.525 -4.927 26.499 1.00 95.81 91 ALA A N 1
ATOM 679 C CA . ALA A 1 91 ? -5.388 -4.247 25.212 1.00 95.81 91 ALA A CA 1
ATOM 680 C C . ALA A 1 91 ? -4.103 -4.665 24.474 1.00 95.81 91 ALA A C 1
ATOM 682 O O . ALA A 1 91 ? -4.128 -4.912 23.269 1.00 95.81 91 ALA A O 1
ATOM 683 N N . SER A 1 92 ? -2.989 -4.819 25.192 1.00 97.06 92 SER A N 1
ATOM 684 C CA . SER A 1 92 ? -1.724 -5.288 24.612 1.00 97.06 92 SER A CA 1
ATOM 685 C C . SER A 1 92 ? -1.802 -6.744 24.148 1.00 97.06 92 SER A C 1
ATOM 687 O O . SER A 1 92 ? -1.195 -7.094 23.134 1.00 97.06 92 SER A O 1
ATOM 689 N N . ILE A 1 93 ? -2.578 -7.585 24.843 1.00 98.56 93 ILE A N 1
ATOM 690 C CA . ILE A 1 93 ? -2.837 -8.971 24.438 1.00 98.56 93 ILE A CA 1
ATOM 691 C C . ILE A 1 93 ? -3.582 -8.982 23.108 1.00 98.56 93 ILE A C 1
ATOM 693 O O . ILE A 1 93 ? -3.143 -9.639 22.165 1.00 98.56 93 ILE A O 1
ATOM 697 N N . LEU A 1 94 ? -4.655 -8.194 23.003 1.00 98.44 94 LEU A N 1
ATOM 698 C CA . LEU A 1 94 ? -5.406 -8.029 21.760 1.00 98.44 94 LEU A CA 1
ATOM 699 C C . LEU A 1 94 ? -4.528 -7.510 20.622 1.00 98.44 94 LEU A C 1
ATOM 701 O O . LEU A 1 94 ? -4.584 -8.064 19.526 1.00 98.44 94 LEU A O 1
ATOM 705 N N . LYS A 1 95 ? -3.681 -6.506 20.886 1.00 98.38 95 LYS A N 1
ATOM 706 C CA . LYS A 1 95 ? -2.730 -5.960 19.908 1.00 98.38 95 LYS A CA 1
ATOM 707 C C . LYS A 1 95 ? -1.853 -7.062 19.317 1.00 98.38 95 LYS A C 1
ATOM 709 O O . LYS A 1 95 ? -1.778 -7.192 18.100 1.00 98.38 95 LYS A O 1
ATOM 714 N N . TRP A 1 96 ? -1.213 -7.873 20.159 1.00 98.56 96 TRP A N 1
ATOM 715 C CA . TRP A 1 96 ? -0.315 -8.930 19.688 1.00 98.56 96 TRP A CA 1
ATOM 716 C C . TRP A 1 96 ? -1.049 -10.083 19.006 1.00 98.56 96 TRP A C 1
ATOM 718 O O . TRP A 1 96 ? -0.597 -10.552 17.963 1.00 98.56 96 TRP A O 1
ATOM 728 N N . MET A 1 97 ? -2.202 -10.505 19.531 1.00 98.75 97 MET A N 1
ATOM 729 C CA . MET A 1 97 ? -3.034 -11.509 18.860 1.00 98.75 97 MET A CA 1
ATOM 730 C C . MET A 1 97 ? -3.487 -11.023 17.478 1.00 98.75 97 MET A C 1
ATOM 732 O O . MET A 1 97 ? -3.433 -11.784 16.511 1.00 98.75 97 MET A O 1
ATOM 736 N N . SER A 1 98 ? -3.891 -9.754 17.373 1.00 98.19 98 SER A N 1
ATOM 737 C CA . SER A 1 98 ? -4.272 -9.121 16.111 1.00 98.19 98 SER A CA 1
ATOM 738 C C . SER A 1 98 ? -3.087 -9.063 15.148 1.00 98.19 98 SER A C 1
ATOM 740 O O . SER A 1 98 ? -3.183 -9.627 14.064 1.00 98.19 98 SER A O 1
ATOM 742 N N . PHE A 1 99 ? -1.946 -8.512 15.578 1.00 98.50 99 PHE A N 1
ATOM 743 C CA . PHE A 1 99 ? -0.726 -8.385 14.773 1.00 98.50 99 PHE A CA 1
ATOM 744 C C . PHE A 1 99 ? -0.267 -9.726 14.188 1.00 98.50 99 PHE A C 1
ATOM 746 O O . PHE A 1 99 ? -0.026 -9.843 12.986 1.00 98.50 99 PHE A O 1
ATOM 753 N N . PHE A 1 100 ? -0.206 -10.782 15.005 1.00 98.69 100 PHE A N 1
ATOM 754 C CA . PHE A 1 100 ? 0.175 -12.099 14.496 1.00 98.69 100 PHE A CA 1
ATOM 755 C C . PHE A 1 100 ? -0.872 -12.676 13.528 1.00 98.69 100 PHE A C 1
ATOM 757 O O . PHE A 1 100 ? -0.517 -13.375 12.579 1.00 98.69 100 PHE A O 1
ATOM 764 N N . ASN A 1 101 ? -2.159 -12.383 13.725 1.00 98.12 101 ASN A N 1
ATOM 765 C CA . ASN A 1 101 ? -3.223 -12.885 12.859 1.00 98.12 101 ASN A CA 1
ATOM 766 C C . ASN A 1 101 ? -3.377 -12.109 11.536 1.00 98.12 101 ASN A C 1
ATOM 768 O O . ASN A 1 101 ? -3.764 -12.731 10.540 1.00 98.12 101 ASN A O 1
ATOM 772 N N . SER A 1 102 ? -3.119 -10.795 11.525 1.00 96.00 102 SER A N 1
ATOM 773 C CA . SER A 1 102 ? -3.302 -9.903 10.368 1.00 96.00 102 SER A CA 1
ATOM 774 C C . SER A 1 102 ? -2.019 -9.660 9.576 1.00 96.00 102 SER A C 1
ATOM 776 O O . SER A 1 102 ? -2.079 -9.641 8.352 1.00 96.00 102 SER A O 1
ATOM 778 N N . GLU A 1 103 ? -0.866 -9.555 10.240 1.00 96.00 103 GLU A N 1
ATOM 779 C CA . GLU A 1 103 ? 0.408 -9.239 9.582 1.00 96.00 103 GLU A CA 1
ATOM 780 C C . GLU A 1 103 ? 1.251 -10.503 9.365 1.00 96.00 103 GLU A C 1
ATOM 782 O O . GLU A 1 103 ? 1.676 -10.820 8.249 1.00 96.00 103 GLU A O 1
ATOM 787 N N . VAL A 1 104 ? 1.466 -11.283 10.429 1.00 98.00 104 VAL A N 1
ATOM 788 C CA . VAL A 1 104 ? 2.396 -12.425 10.390 1.00 98.00 104 VAL A CA 1
ATOM 789 C C . VAL A 1 104 ? 1.805 -13.606 9.622 1.00 98.00 104 VAL A C 1
ATOM 791 O O . VAL A 1 104 ? 2.404 -14.098 8.667 1.00 98.00 104 VAL A O 1
ATOM 794 N N . LEU A 1 105 ? 0.616 -14.075 10.001 1.00 97.56 105 LEU A N 1
ATOM 795 C CA . LEU A 1 105 ? 0.049 -15.287 9.413 1.00 97.56 105 LEU A CA 1
ATOM 796 C C . LEU A 1 105 ? -0.213 -15.176 7.896 1.00 97.56 105 LEU A C 1
ATOM 798 O O . LEU A 1 105 ? 0.106 -16.135 7.191 1.00 97.56 105 LEU A O 1
ATOM 802 N N . PRO A 1 106 ? -0.760 -14.073 7.344 1.00 97.06 106 PRO A N 1
ATOM 803 C CA . PRO A 1 106 ? -0.999 -13.988 5.903 1.00 97.06 106 PRO A CA 1
ATOM 804 C C . PRO A 1 106 ? 0.285 -14.009 5.073 1.00 97.06 106 PRO A C 1
ATOM 806 O O . PRO A 1 106 ? 0.299 -14.646 4.020 1.00 97.06 106 PRO A O 1
ATOM 809 N N . THR A 1 107 ? 1.364 -13.382 5.556 1.00 97.00 107 THR A N 1
ATOM 810 C CA . THR A 1 107 ? 2.668 -13.397 4.869 1.00 97.00 107 THR A CA 1
ATOM 811 C C . THR A 1 107 ? 3.298 -14.790 4.906 1.00 97.00 107 THR A C 1
ATOM 813 O O . THR A 1 107 ? 3.696 -15.299 3.860 1.00 97.00 107 THR A O 1
ATOM 816 N N . LEU A 1 108 ? 3.231 -15.486 6.049 1.00 97.00 108 LEU A N 1
ATOM 817 C CA . LEU A 1 108 ? 3.639 -16.892 6.142 1.00 97.00 108 LEU A CA 1
ATOM 818 C C . LEU A 1 108 ? 2.831 -17.791 5.191 1.00 97.00 108 LEU A C 1
ATOM 820 O O . LEU A 1 108 ? 3.416 -18.611 4.488 1.00 97.00 108 LEU A O 1
ATOM 824 N N . ILE A 1 109 ? 1.501 -17.635 5.121 1.00 94.50 109 ILE A N 1
ATOM 825 C CA . ILE A 1 109 ? 0.649 -18.402 4.190 1.00 94.50 109 ILE A CA 1
ATOM 826 C C . ILE A 1 109 ? 1.029 -18.116 2.734 1.00 94.50 109 ILE A C 1
ATOM 828 O O . ILE A 1 109 ? 1.124 -19.053 1.944 1.00 94.50 109 ILE A O 1
ATOM 832 N N . ALA A 1 110 ? 1.257 -16.851 2.372 1.00 92.06 110 ALA A N 1
ATOM 833 C CA . ALA A 1 110 ? 1.671 -16.473 1.021 1.00 92.06 110 ALA A CA 1
ATOM 834 C C . ALA A 1 110 ? 3.044 -17.054 0.638 1.00 92.06 110 ALA A C 1
ATOM 836 O O . ALA A 1 110 ? 3.285 -17.305 -0.541 1.00 92.06 110 ALA A O 1
ATOM 837 N N . TRP A 1 111 ? 3.901 -17.328 1.625 1.00 94.31 111 TRP A N 1
ATOM 838 C CA . TRP A 1 111 ? 5.177 -18.007 1.432 1.00 94.31 111 TRP A CA 1
ATOM 839 C C . TRP A 1 111 ? 5.012 -19.533 1.304 1.00 94.31 111 TRP A C 1
ATOM 841 O O . TRP A 1 111 ? 5.421 -20.100 0.291 1.00 94.31 111 TRP A O 1
ATOM 851 N N . PHE A 1 112 ? 4.385 -20.229 2.265 1.00 92.69 112 PHE A N 1
ATOM 852 C CA . PHE A 1 112 ? 4.348 -21.703 2.236 1.00 92.69 112 PHE A CA 1
ATOM 853 C C . PHE A 1 112 ? 3.267 -22.305 1.335 1.00 92.69 112 PHE A C 1
ATOM 855 O O . PHE A 1 112 ? 3.476 -23.395 0.803 1.00 92.69 112 PHE A O 1
ATOM 862 N N . ALA A 1 113 ? 2.108 -21.661 1.154 1.00 89.19 113 ALA A N 1
ATOM 863 C CA . ALA A 1 113 ? 1.005 -22.269 0.403 1.00 89.19 113 ALA A CA 1
ATOM 864 C C . ALA A 1 113 ? 1.380 -22.568 -1.061 1.00 89.19 113 ALA A C 1
ATOM 866 O O . ALA A 1 113 ? 1.065 -23.666 -1.527 1.00 89.19 113 ALA A O 1
ATOM 867 N N . PRO A 1 114 ? 2.102 -21.684 -1.782 1.00 83.88 114 PRO A N 1
ATOM 868 C CA . PRO A 1 114 ? 2.566 -22.005 -3.124 1.00 83.88 114 PRO A CA 1
ATOM 869 C C . PRO A 1 114 ? 3.633 -23.104 -3.160 1.00 83.88 114 PRO A C 1
ATOM 871 O O . PRO A 1 114 ? 3.604 -23.946 -4.051 1.00 83.88 114 PRO A O 1
ATOM 874 N N . LEU A 1 115 ? 4.527 -23.149 -2.165 1.00 82.44 115 LEU A N 1
ATOM 875 C CA . LEU A 1 115 ? 5.571 -24.179 -2.059 1.00 82.44 115 LEU A CA 1
ATOM 876 C C . LEU A 1 115 ? 5.003 -25.572 -1.751 1.00 82.44 115 LEU A C 1
ATOM 878 O O . LEU A 1 115 ? 5.588 -26.579 -2.130 1.00 82.44 115 LEU A O 1
ATOM 882 N N . LYS A 1 116 ? 3.832 -25.634 -1.109 1.00 83.50 116 LYS A N 1
ATOM 883 C CA . LYS A 1 116 ? 3.078 -26.875 -0.878 1.00 83.50 116 LYS A CA 1
ATOM 884 C C . LYS A 1 116 ? 2.132 -27.253 -2.025 1.00 83.50 116 LYS A C 1
ATOM 886 O O . LYS A 1 116 ? 1.431 -28.255 -1.917 1.00 83.50 116 LYS A O 1
ATOM 891 N N . GLY A 1 117 ? 2.045 -26.441 -3.081 1.00 78.06 117 GLY A N 1
ATOM 892 C CA . GLY A 1 117 ? 1.077 -26.631 -4.168 1.00 78.06 117 GLY A CA 1
ATOM 893 C C . GLY A 1 117 ? -0.380 -26.329 -3.783 1.00 78.06 117 GLY A C 1
ATOM 894 O O . GLY A 1 117 ? -1.296 -26.650 -4.534 1.00 78.06 117 GLY A O 1
ATOM 895 N N . GLU A 1 118 ? -0.623 -25.687 -2.635 1.00 79.62 118 GLU A N 1
ATOM 896 C CA . GLU A 1 118 ? -1.960 -25.259 -2.191 1.00 79.62 118 GLU A CA 1
ATOM 897 C C . GLU A 1 118 ? -2.412 -23.957 -2.883 1.00 79.62 118 GLU A C 1
ATOM 899 O O . GLU A 1 118 ? -3.560 -23.522 -2.753 1.00 79.62 118 GLU A O 1
ATOM 904 N N . SER A 1 119 ? -1.502 -23.287 -3.592 1.00 77.69 119 SER A N 1
ATOM 905 C CA . SER A 1 119 ? -1.757 -22.099 -4.411 1.00 77.69 119 SER A CA 1
ATOM 906 C C . SER A 1 119 ? -0.785 -22.059 -5.596 1.00 77.69 119 SER A C 1
ATOM 908 O O . SER A 1 119 ? 0.279 -22.670 -5.520 1.00 77.69 119 SER A O 1
ATOM 910 N N . PRO A 1 120 ? -1.110 -21.359 -6.699 1.00 69.06 120 PRO A N 1
ATOM 911 C CA . PRO A 1 120 ? -0.188 -21.236 -7.823 1.00 69.06 120 PRO A CA 1
ATOM 912 C C . PRO A 1 120 ? 1.138 -20.603 -7.392 1.00 69.06 120 PRO A C 1
ATOM 914 O O . PRO A 1 120 ? 1.145 -19.531 -6.781 1.00 69.06 120 PRO A O 1
ATOM 917 N N . TYR A 1 121 ? 2.253 -21.251 -7.730 1.00 74.31 121 TYR A N 1
ATOM 918 C CA . TYR A 1 121 ? 3.577 -20.691 -7.493 1.00 74.31 121 TYR A CA 1
ATOM 919 C C . TYR A 1 121 ? 3.825 -19.492 -8.408 1.00 74.31 121 TYR A C 1
ATOM 921 O O . TYR A 1 121 ? 3.706 -19.572 -9.630 1.00 74.31 121 TYR A O 1
ATOM 929 N N . ASN A 1 122 ? 4.195 -18.370 -7.799 1.00 77.56 122 ASN A N 1
ATOM 930 C CA . ASN A 1 122 ? 4.727 -17.206 -8.483 1.00 77.56 122 ASN A CA 1
ATOM 931 C C . ASN A 1 122 ? 5.923 -16.713 -7.674 1.00 77.56 122 ASN A C 1
ATOM 933 O O . ASN A 1 122 ? 5.759 -16.297 -6.528 1.00 77.56 122 ASN A O 1
ATOM 937 N N . LYS A 1 123 ? 7.114 -16.760 -8.279 1.00 69.31 123 LYS A N 1
ATOM 938 C CA . LYS A 1 123 ? 8.365 -16.430 -7.593 1.00 69.31 123 LYS A CA 1
ATOM 939 C C . LYS A 1 123 ? 8.333 -15.039 -6.962 1.00 69.31 123 LYS A C 1
ATOM 941 O O . LYS A 1 123 ? 8.641 -14.913 -5.789 1.00 69.31 123 LYS A O 1
ATOM 946 N N . LYS A 1 124 ? 7.876 -14.018 -7.697 1.00 68.44 124 LYS A N 1
ATOM 947 C CA . LYS A 1 124 ? 7.784 -12.653 -7.165 1.00 68.44 124 LYS A CA 1
ATOM 948 C C . LYS A 1 124 ? 6.874 -12.580 -5.938 1.00 68.44 124 LYS A C 1
ATOM 950 O O . LYS A 1 124 ? 7.242 -11.946 -4.960 1.00 68.44 124 LYS A O 1
ATOM 955 N N . ASN A 1 125 ? 5.714 -13.232 -5.977 1.00 69.38 125 ASN A N 1
ATOM 956 C CA . ASN A 1 125 ? 4.789 -13.221 -4.844 1.00 69.38 125 ASN A CA 1
ATOM 957 C C . ASN A 1 125 ? 5.384 -13.920 -3.614 1.00 69.38 125 ASN A C 1
ATOM 959 O O . ASN A 1 125 ? 5.176 -13.451 -2.500 1.00 69.38 125 ASN A O 1
ATOM 963 N N . VAL A 1 126 ? 6.122 -15.017 -3.814 1.00 80.31 126 VAL A N 1
ATOM 964 C CA . VAL A 1 126 ? 6.823 -15.717 -2.728 1.00 80.31 126 VAL A CA 1
ATOM 965 C C . VAL A 1 126 ? 7.966 -14.857 -2.184 1.00 80.31 126 VAL A C 1
ATOM 967 O O . VAL A 1 126 ? 8.051 -14.681 -0.977 1.00 80.31 126 VAL A O 1
ATOM 970 N N . ASP A 1 127 ? 8.778 -14.240 -3.045 1.00 79.44 127 ASP A N 1
ATOM 971 C CA . ASP A 1 127 ? 9.870 -13.343 -2.639 1.00 79.44 127 ASP A CA 1
ATOM 972 C C . ASP A 1 127 ? 9.351 -12.105 -1.881 1.00 79.44 127 ASP A C 1
ATOM 974 O O . ASP A 1 127 ? 9.946 -11.668 -0.894 1.00 79.44 127 ASP A O 1
ATOM 978 N N . ASP A 1 128 ? 8.225 -11.533 -2.316 1.00 82.19 128 ASP A N 1
ATOM 979 C CA . ASP A 1 128 ? 7.565 -10.427 -1.618 1.00 82.19 128 ASP A CA 1
ATOM 980 C C . ASP A 1 128 ? 6.999 -10.891 -0.262 1.00 82.19 128 ASP A C 1
ATOM 982 O O . ASP A 1 128 ? 7.102 -10.161 0.726 1.00 82.19 128 ASP A O 1
ATOM 986 N N . ALA A 1 129 ? 6.451 -12.111 -0.188 1.00 90.75 129 ALA A N 1
ATOM 987 C CA . ALA A 1 129 ? 5.979 -12.707 1.061 1.00 90.75 129 ALA A CA 1
ATOM 988 C C . ALA A 1 129 ? 7.127 -12.950 2.052 1.00 90.75 129 ALA A C 1
ATOM 990 O O . ALA A 1 129 ? 6.970 -12.611 3.222 1.00 90.75 129 ALA A O 1
ATOM 991 N N . ILE A 1 130 ? 8.286 -13.432 1.584 1.00 92.25 130 ILE A N 1
ATOM 992 C CA . ILE A 1 130 ? 9.513 -13.580 2.385 1.00 92.25 130 ILE A CA 1
ATOM 993 C C . ILE A 1 130 ? 9.887 -12.239 3.014 1.00 92.25 130 ILE A C 1
ATOM 995 O O . ILE A 1 130 ? 9.956 -12.120 4.233 1.00 92.25 130 ILE A O 1
ATOM 999 N N . LYS A 1 131 ? 10.050 -11.192 2.193 1.00 92.81 131 LYS A N 1
ATOM 1000 C CA . LYS A 1 131 ? 10.425 -9.850 2.674 1.00 92.81 131 LYS A CA 1
ATOM 1001 C C . LYS A 1 131 ? 9.419 -9.287 3.676 1.00 92.81 131 LYS A C 1
ATOM 1003 O O . LYS A 1 131 ? 9.809 -8.632 4.641 1.00 92.81 131 LYS A O 1
ATOM 1008 N N . ALA A 1 132 ? 8.128 -9.519 3.445 1.00 92.88 132 ALA A N 1
ATOM 1009 C CA . ALA A 1 132 ? 7.080 -9.076 4.353 1.00 92.88 132 ALA A CA 1
ATOM 1010 C C . ALA A 1 132 ? 7.110 -9.850 5.683 1.00 92.88 132 ALA A C 1
ATOM 1012 O O . ALA A 1 132 ? 6.976 -9.236 6.740 1.00 92.88 132 ALA A O 1
ATOM 1013 N N . THR A 1 133 ? 7.340 -11.167 5.650 1.00 97.38 133 THR A N 1
ATOM 1014 C CA . THR A 1 133 ? 7.532 -11.987 6.853 1.00 97.38 133 THR A CA 1
ATOM 1015 C C . THR A 1 133 ? 8.750 -11.519 7.650 1.00 97.38 133 THR A C 1
ATOM 1017 O O . THR A 1 133 ? 8.599 -11.260 8.842 1.00 97.38 133 THR A O 1
ATOM 1020 N N . GLU A 1 134 ? 9.903 -11.307 7.008 1.00 97.00 134 GLU A N 1
ATOM 1021 C CA . GLU A 1 134 ? 11.111 -10.782 7.669 1.00 97.00 134 GLU A CA 1
ATOM 1022 C C . GLU A 1 134 ? 10.855 -9.423 8.330 1.00 97.00 134 GLU A C 1
ATOM 1024 O O . GLU A 1 134 ? 11.168 -9.219 9.500 1.00 97.00 134 GLU A O 1
ATOM 1029 N N . LYS A 1 135 ? 10.187 -8.498 7.630 1.00 97.25 135 LYS A N 1
ATOM 1030 C CA . LYS A 1 135 ? 9.828 -7.191 8.201 1.00 97.25 135 LYS A CA 1
ATOM 1031 C C . LYS A 1 135 ? 8.950 -7.324 9.451 1.00 97.25 135 LYS A C 1
ATOM 1033 O O . LYS A 1 135 ? 9.142 -6.584 10.415 1.00 97.25 135 LYS A O 1
ATOM 1038 N N . ASN A 1 136 ? 7.989 -8.245 9.443 1.00 97.38 136 ASN A N 1
ATOM 1039 C CA . ASN A 1 136 ? 7.101 -8.457 10.584 1.00 97.38 136 ASN A CA 1
ATOM 1040 C C . ASN A 1 136 ? 7.844 -9.075 11.772 1.00 97.38 136 ASN A C 1
ATOM 1042 O O . ASN A 1 136 ? 7.639 -8.648 12.909 1.00 97.38 136 ASN A O 1
ATOM 1046 N N . PHE A 1 137 ? 8.730 -10.042 11.525 1.00 98.25 137 PHE A N 1
ATOM 1047 C CA . PHE A 1 137 ? 9.535 -10.645 12.583 1.00 98.25 137 PHE A CA 1
ATOM 1048 C C . PHE A 1 137 ? 10.639 -9.724 13.101 1.00 98.25 137 PHE A C 1
ATOM 1050 O O . PHE A 1 137 ? 10.942 -9.803 14.284 1.00 98.25 137 PHE A O 1
ATOM 1057 N N . ALA A 1 138 ? 11.130 -8.762 12.317 1.00 97.62 138 ALA A N 1
ATOM 1058 C CA . ALA A 1 138 ? 12.009 -7.708 12.826 1.00 97.62 138 ALA A CA 1
ATOM 1059 C C . ALA A 1 138 ? 11.331 -6.859 13.923 1.00 97.62 138 ALA A C 1
ATOM 1061 O O . ALA A 1 138 ? 11.965 -6.506 14.917 1.00 97.62 138 ALA A O 1
ATOM 1062 N N . VAL A 1 139 ? 10.026 -6.576 13.794 1.00 97.50 139 VAL A N 1
ATOM 1063 C CA . VAL A 1 139 ? 9.245 -5.877 14.839 1.00 97.50 139 VAL A CA 1
ATOM 1064 C C . VAL A 1 139 ? 9.123 -6.734 16.103 1.00 97.50 139 VAL A C 1
ATOM 1066 O O . VAL A 1 139 ? 9.253 -6.226 17.218 1.00 97.50 139 VAL A O 1
ATOM 1069 N N . VAL A 1 140 ? 8.879 -8.037 15.933 1.00 98.31 140 VAL A N 1
ATOM 1070 C CA . VAL A 1 140 ? 8.781 -9.004 17.038 1.00 98.31 140 VAL A CA 1
ATOM 1071 C C . VAL A 1 140 ? 10.126 -9.142 17.755 1.00 98.31 140 VAL A C 1
ATOM 1073 O O . VAL A 1 140 ? 10.176 -9.043 18.979 1.00 98.31 140 VAL A O 1
ATOM 1076 N N . GLU A 1 141 ? 11.210 -9.290 16.997 1.00 98.25 141 GLU A N 1
ATOM 1077 C CA . GLU A 1 141 ? 12.580 -9.403 17.490 1.00 98.25 141 GLU A CA 1
ATOM 1078 C C . GLU A 1 141 ? 12.965 -8.175 18.307 1.00 98.25 141 GLU A C 1
ATOM 1080 O O . GLU A 1 141 ? 13.318 -8.302 19.479 1.00 98.25 141 GLU A O 1
ATOM 1085 N N . GLN A 1 142 ? 12.799 -6.976 17.736 1.00 97.50 142 GLN A N 1
ATOM 1086 C CA . GLN A 1 142 ? 13.118 -5.723 18.415 1.00 97.50 142 GLN A CA 1
ATOM 1087 C C . GLN A 1 142 ? 12.358 -5.579 19.740 1.00 97.50 142 GLN A C 1
ATOM 1089 O O . GLN A 1 142 ? 12.913 -5.099 20.729 1.00 97.50 142 GLN A O 1
ATOM 1094 N N . TYR A 1 143 ? 11.093 -6.003 19.782 1.00 97.50 143 TYR A N 1
ATOM 1095 C CA . TYR A 1 143 ? 10.315 -5.982 21.014 1.00 97.50 143 TYR A CA 1
ATOM 1096 C C . TYR A 1 143 ? 10.838 -6.996 22.043 1.00 97.50 143 TYR A C 1
ATOM 1098 O O . TYR A 1 143 ? 11.006 -6.665 23.219 1.00 97.50 143 TYR A O 1
ATOM 1106 N N . LEU A 1 144 ? 11.122 -8.227 21.618 1.00 98.12 144 LEU A N 1
ATOM 1107 C CA . LEU A 1 144 ? 11.530 -9.323 22.500 1.00 98.12 144 LEU A CA 1
ATOM 1108 C C . LEU A 1 144 ? 12.981 -9.230 22.987 1.00 98.12 144 LEU A C 1
ATOM 1110 O O . LEU A 1 144 ? 13.328 -9.936 23.937 1.00 98.12 144 LEU A O 1
ATOM 1114 N N . LEU A 1 145 ? 13.807 -8.346 22.413 1.00 95.88 145 LEU A N 1
ATOM 1115 C CA . LEU A 1 145 ? 15.129 -7.999 22.957 1.00 95.88 145 LEU A CA 1
ATOM 1116 C C . LEU A 1 145 ? 15.051 -7.487 24.401 1.00 95.88 145 LEU A C 1
ATOM 1118 O O . LEU A 1 145 ? 15.992 -7.660 25.175 1.00 95.88 145 LEU A O 1
ATOM 1122 N N . HIS A 1 146 ? 13.937 -6.850 24.765 1.00 95.06 146 HIS A N 1
ATOM 1123 C CA . HIS A 1 146 ? 13.760 -6.204 26.065 1.00 95.06 146 HIS A CA 1
ATOM 1124 C C . HIS A 1 146 ? 12.641 -6.814 26.913 1.00 95.06 146 HIS A C 1
ATOM 1126 O O . HIS A 1 146 ? 12.393 -6.321 28.009 1.00 95.06 146 HIS A O 1
ATOM 1132 N N . ASN A 1 147 ? 11.961 -7.857 26.426 1.00 95.75 147 ASN A N 1
ATOM 1133 C CA . ASN A 1 147 ? 10.792 -8.433 27.089 1.00 95.75 147 ASN A CA 1
ATOM 1134 C C . ASN A 1 147 ? 10.849 -9.961 27.063 1.00 95.75 147 ASN A C 1
ATOM 1136 O O . ASN A 1 147 ? 11.076 -10.572 26.015 1.00 95.75 147 ASN A O 1
ATOM 1140 N N . THR A 1 148 ? 10.589 -10.603 28.204 1.00 95.19 148 THR A N 1
ATOM 1141 C CA . THR A 1 148 ? 10.579 -12.073 28.277 1.00 95.19 148 THR A CA 1
ATOM 1142 C C . THR A 1 148 ? 9.419 -12.666 27.471 1.00 95.19 148 THR A C 1
ATOM 1144 O O . THR A 1 148 ? 9.628 -13.643 26.746 1.00 95.19 148 THR A O 1
ATOM 1147 N 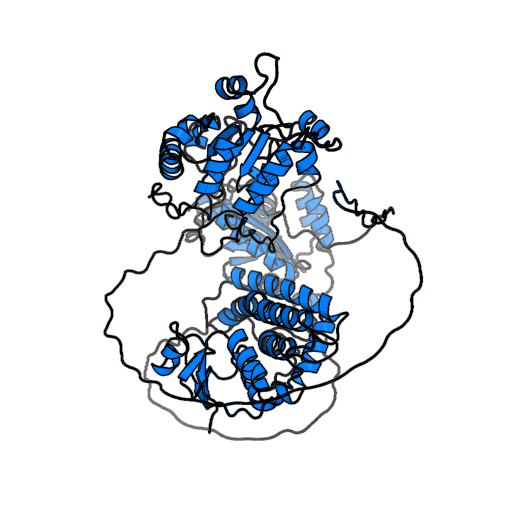N . PHE A 1 149 ? 8.238 -12.049 27.579 1.00 98.00 149 PHE A N 1
ATOM 1148 C CA . PHE A 1 149 ? 6.971 -12.421 26.939 1.00 98.00 149 PHE A CA 1
ATOM 1149 C C . PHE A 1 149 ? 6.376 -11.224 26.182 1.00 98.00 149 PHE A C 1
ATOM 1151 O O . PHE A 1 149 ? 6.819 -10.089 26.351 1.00 98.00 149 PHE A O 1
ATOM 1158 N N . LEU A 1 150 ? 5.365 -11.458 25.342 1.00 97.88 150 LEU A N 1
ATOM 1159 C CA . LEU A 1 150 ? 4.749 -10.413 24.516 1.00 97.88 150 LEU A CA 1
ATOM 1160 C C . LEU A 1 150 ? 3.965 -9.380 25.329 1.00 97.88 150 LEU A C 1
ATOM 1162 O O . LEU A 1 150 ? 3.833 -8.232 24.904 1.00 97.88 150 LEU A O 1
ATOM 1166 N N . VAL A 1 151 ? 3.411 -9.781 26.473 1.00 96.94 151 VAL A N 1
ATOM 1167 C CA . VAL A 1 151 ? 2.697 -8.876 27.374 1.00 96.94 151 VAL A CA 1
ATOM 1168 C C . VAL A 1 151 ? 3.041 -9.218 28.804 1.00 96.94 151 VAL A C 1
ATOM 1170 O O . VAL A 1 151 ? 2.779 -10.331 29.254 1.00 96.94 151 VAL A O 1
ATOM 1173 N N . SER A 1 152 ? 3.527 -8.218 29.542 1.00 86.44 152 SER A N 1
ATOM 1174 C CA . SER A 1 152 ? 4.008 -8.354 30.921 1.00 86.44 152 SER A CA 1
ATOM 1175 C C . SER A 1 152 ? 5.181 -9.343 31.061 1.00 86.44 152 SER A C 1
ATOM 1177 O O . SER A 1 152 ? 5.601 -9.983 30.106 1.00 86.44 152 SER A O 1
ATOM 1179 N N . GLU A 1 153 ? 5.717 -9.507 32.272 1.00 87.81 153 GLU A N 1
ATOM 1180 C CA . GLU A 1 153 ? 6.801 -10.467 32.555 1.00 87.81 153 GLU A CA 1
ATOM 1181 C C . GLU A 1 153 ? 6.277 -11.886 32.855 1.00 87.81 153 GLU A C 1
ATOM 1183 O O . GLU A 1 153 ? 6.806 -12.603 33.707 1.00 87.81 153 GLU A O 1
ATOM 1188 N N . ARG A 1 154 ? 5.180 -12.301 32.209 1.00 91.88 154 ARG A N 1
ATOM 1189 C CA . ARG A 1 154 ? 4.645 -13.665 32.325 1.00 91.88 154 ARG A CA 1
ATOM 1190 C C . ARG A 1 154 ? 3.879 -14.084 31.080 1.00 91.88 154 ARG A C 1
ATOM 1192 O O . ARG A 1 154 ? 3.349 -13.235 30.381 1.00 91.88 154 ARG A O 1
ATOM 1199 N N . ILE A 1 155 ? 3.745 -15.394 30.883 1.00 95.94 155 ILE A N 1
ATOM 1200 C CA . ILE A 1 155 ? 2.968 -15.938 29.770 1.00 95.94 155 ILE A CA 1
ATOM 1201 C C . ILE A 1 155 ? 1.505 -15.478 29.817 1.00 95.94 155 ILE A C 1
ATOM 1203 O O . ILE A 1 155 ? 0.837 -15.541 30.856 1.00 95.94 155 ILE A O 1
ATOM 1207 N N . THR A 1 156 ? 1.011 -15.036 28.666 1.00 98.31 156 THR A N 1
ATOM 1208 C CA . THR A 1 156 ? -0.373 -14.620 28.441 1.00 98.31 156 THR A CA 1
ATOM 1209 C C . THR A 1 156 ? -0.968 -15.335 27.231 1.00 98.31 156 THR A C 1
ATOM 1211 O O . THR A 1 156 ? -0.291 -16.076 26.517 1.00 98.31 156 THR A O 1
ATOM 1214 N N . LEU A 1 157 ? -2.254 -15.100 26.965 1.00 98.44 157 LEU A N 1
ATOM 1215 C CA . LEU A 1 157 ? -2.912 -15.610 25.767 1.00 98.44 157 LEU A CA 1
ATOM 1216 C C . LEU A 1 157 ? -2.233 -15.112 24.480 1.00 98.44 157 LEU A C 1
ATOM 1218 O O . LEU A 1 157 ? -2.211 -15.848 23.494 1.00 98.44 157 LEU A O 1
ATOM 1222 N N . ALA A 1 158 ? -1.644 -13.910 24.496 1.00 98.62 158 ALA A N 1
ATOM 1223 C CA . ALA A 1 158 ? -0.902 -13.382 23.355 1.00 98.62 158 ALA A CA 1
ATOM 1224 C C . ALA A 1 158 ? 0.263 -14.292 22.970 1.00 98.62 158 ALA A C 1
ATOM 1226 O O . ALA A 1 158 ? 0.413 -14.608 21.796 1.00 98.62 158 ALA A O 1
ATOM 1227 N N . ASP A 1 159 ? 1.032 -14.762 23.953 1.00 98.62 159 ASP A N 1
ATOM 1228 C CA . ASP A 1 159 ? 2.177 -15.642 23.727 1.00 98.62 159 ASP A CA 1
ATOM 1229 C C . ASP A 1 159 ? 1.753 -16.976 23.115 1.00 98.62 159 ASP A C 1
ATOM 1231 O O . ASP A 1 159 ? 2.289 -17.392 22.093 1.00 98.62 159 ASP A O 1
ATOM 1235 N N . ILE A 1 160 ? 0.741 -17.620 23.703 1.00 98.31 160 ILE A N 1
ATOM 1236 C CA . ILE A 1 160 ? 0.238 -18.928 23.258 1.00 98.31 160 ILE A CA 1
ATOM 1237 C C . ILE A 1 160 ? -0.334 -18.820 21.835 1.00 98.31 160 ILE A C 1
ATOM 1239 O O . ILE A 1 160 ? -0.089 -19.678 20.983 1.00 98.31 160 ILE A O 1
ATOM 1243 N N . PHE A 1 161 ? -1.089 -17.755 21.559 1.00 98.56 161 PHE A N 1
ATOM 1244 C CA . PHE A 1 161 ? -1.684 -17.500 20.250 1.00 98.56 161 PHE A CA 1
ATOM 1245 C C . PHE A 1 161 ? -0.629 -17.184 19.187 1.00 98.56 161 PHE A C 1
ATOM 1247 O O . PHE A 1 161 ? -0.625 -17.801 18.119 1.00 98.56 161 PHE A O 1
ATOM 1254 N N . ALA A 1 162 ? 0.293 -16.272 19.491 1.00 98.62 162 ALA A N 1
ATOM 1255 C CA . ALA A 1 162 ? 1.373 -15.891 18.594 1.00 98.62 162 ALA A CA 1
ATOM 1256 C C . ALA A 1 162 ? 2.317 -17.066 18.310 1.00 98.62 162 ALA A C 1
ATOM 1258 O O . ALA A 1 162 ? 2.652 -17.299 17.151 1.00 98.62 162 ALA A O 1
ATOM 1259 N N . ALA A 1 163 ? 2.683 -17.861 19.322 1.00 98.06 163 ALA A N 1
ATOM 1260 C CA . ALA A 1 163 ? 3.512 -19.052 19.142 1.00 98.06 163 ALA A CA 1
ATOM 1261 C C . ALA A 1 163 ? 2.816 -20.098 18.257 1.00 98.06 163 ALA A C 1
ATOM 1263 O O . ALA A 1 163 ? 3.450 -20.691 17.383 1.00 98.06 163 ALA A O 1
ATOM 1264 N N . GLY A 1 164 ? 1.495 -20.267 18.391 1.00 97.00 164 GLY A N 1
ATOM 1265 C CA . GLY A 1 164 ? 0.711 -21.134 17.505 1.00 97.00 164 GLY A CA 1
ATOM 1266 C C . GLY A 1 164 ? 0.838 -20.746 16.026 1.00 97.00 164 GLY A C 1
ATOM 1267 O O . GLY A 1 164 ? 0.946 -21.617 15.165 1.00 97.00 164 GLY A O 1
ATOM 1268 N N . ILE A 1 165 ? 0.894 -19.444 15.730 1.00 97.81 165 ILE A N 1
ATOM 1269 C CA . ILE A 1 165 ? 1.118 -18.905 14.380 1.00 97.81 165 ILE A CA 1
ATOM 1270 C C . ILE A 1 165 ? 2.587 -19.031 13.960 1.00 97.81 165 ILE A C 1
ATOM 1272 O O . ILE A 1 165 ? 2.868 -19.562 12.883 1.00 97.81 165 ILE A O 1
ATOM 1276 N N . ALA A 1 166 ? 3.517 -18.605 14.818 1.00 97.56 166 ALA A N 1
ATOM 1277 C CA . ALA A 1 166 ? 4.958 -18.631 14.563 1.00 97.56 166 ALA A CA 1
ATOM 1278 C C . ALA A 1 166 ? 5.487 -20.049 14.304 1.00 97.56 166 ALA A C 1
ATOM 1280 O O . ALA A 1 166 ? 6.441 -20.215 13.548 1.00 97.56 166 ALA A O 1
ATOM 1281 N N . THR A 1 167 ? 4.809 -21.073 14.835 1.00 95.75 167 THR A N 1
ATOM 1282 C CA . THR A 1 167 ? 5.090 -22.489 14.555 1.00 95.75 167 THR A CA 1
ATOM 1283 C C . THR A 1 167 ? 5.215 -22.766 13.053 1.00 95.75 167 THR A C 1
ATOM 1285 O O . THR A 1 167 ? 6.048 -23.570 12.661 1.00 95.75 167 THR A O 1
ATOM 1288 N N . ARG A 1 168 ? 4.459 -22.079 12.178 1.00 93.94 168 ARG A N 1
ATOM 1289 C CA . ARG A 1 168 ? 4.578 -22.263 10.718 1.00 93.94 168 ARG A CA 1
ATOM 1290 C C . ARG A 1 168 ? 5.897 -21.753 10.141 1.00 93.94 168 ARG A C 1
ATOM 1292 O O . ARG A 1 168 ? 6.401 -22.365 9.207 1.00 93.94 168 ARG A O 1
ATOM 1299 N N . GLY A 1 169 ? 6.456 -20.685 10.703 1.00 96.12 169 GLY A N 1
ATOM 1300 C CA . GLY A 1 169 ? 7.799 -20.226 10.356 1.00 96.12 169 GLY A CA 1
ATOM 1301 C C . GLY A 1 169 ? 8.853 -21.240 10.799 1.00 96.12 169 GLY A C 1
ATOM 1302 O O . GLY A 1 169 ? 9.612 -21.728 9.969 1.00 96.12 169 GLY A O 1
ATOM 1303 N N . PHE A 1 170 ? 8.822 -21.658 12.069 1.00 96.56 170 PHE A N 1
ATOM 1304 C CA . PHE A 1 170 ? 9.763 -22.651 12.616 1.00 96.56 170 PHE A CA 1
ATOM 1305 C C . PHE A 1 170 ? 9.653 -24.043 11.991 1.00 96.56 170 PHE A C 1
ATOM 1307 O O . PHE A 1 170 ? 10.643 -24.760 11.937 1.00 96.56 170 PHE A O 1
ATOM 1314 N N . GLN A 1 171 ? 8.478 -24.424 11.495 1.00 94.06 171 GLN A N 1
ATOM 1315 C CA . GLN A 1 171 ? 8.269 -25.708 10.830 1.00 94.06 171 GLN A CA 1
ATOM 1316 C C . GLN A 1 171 ? 8.863 -25.754 9.417 1.00 94.06 171 GLN A C 1
ATOM 1318 O O . GLN A 1 171 ? 9.213 -26.838 8.955 1.00 94.06 171 GLN A O 1
ATOM 1323 N N . TYR A 1 172 ? 8.937 -24.618 8.712 1.00 93.94 172 TYR A N 1
ATOM 1324 C CA . TYR A 1 172 ? 9.253 -24.614 7.279 1.00 93.94 172 TYR A CA 1
ATOM 1325 C C . TYR A 1 172 ? 10.457 -23.763 6.870 1.00 93.94 172 TYR A C 1
ATOM 1327 O O . TYR A 1 172 ? 11.133 -24.132 5.910 1.00 93.94 172 TYR A O 1
ATOM 1335 N N . PHE A 1 173 ? 10.727 -22.651 7.556 1.00 95.62 173 PHE A N 1
ATOM 1336 C CA . PHE A 1 173 ? 11.623 -21.602 7.051 1.00 95.62 173 PHE A CA 1
ATOM 1337 C C . PHE A 1 173 ? 12.665 -21.103 8.048 1.00 95.62 173 PHE A C 1
ATOM 1339 O O . PHE A 1 173 ? 13.747 -20.715 7.627 1.00 95.62 173 PHE A O 1
ATOM 1346 N N . PHE A 1 174 ? 12.373 -21.089 9.349 1.00 97.31 174 PHE A N 1
ATOM 1347 C CA . PHE A 1 174 ? 13.292 -20.526 10.344 1.00 97.31 174 PHE A CA 1
ATOM 1348 C C . PHE A 1 174 ? 14.350 -21.552 10.737 1.00 97.31 174 PHE A C 1
ATOM 1350 O O . PHE A 1 174 ? 14.255 -22.234 11.761 1.00 97.31 174 PHE A O 1
ATOM 1357 N N . ASP A 1 175 ? 15.333 -21.679 9.853 1.00 94.62 175 ASP A N 1
ATOM 1358 C CA . ASP A 1 175 ? 16.489 -22.548 9.996 1.00 94.62 175 ASP A CA 1
ATOM 1359 C C . ASP A 1 175 ? 17.514 -22.015 11.006 1.00 94.62 175 ASP A C 1
ATOM 1361 O O . ASP A 1 175 ? 17.262 -21.073 11.765 1.00 94.62 175 ASP A O 1
ATOM 1365 N N . LYS A 1 176 ? 18.675 -22.667 11.084 1.00 96.06 176 LYS A N 1
ATOM 1366 C CA . LYS A 1 176 ? 19.720 -22.284 12.031 1.00 96.06 176 LYS A CA 1
ATOM 1367 C C . LYS A 1 176 ? 20.195 -20.845 11.818 1.00 96.06 176 LYS A C 1
ATOM 1369 O O . LYS A 1 176 ? 20.332 -20.125 12.803 1.00 96.06 176 LYS A O 1
ATOM 1374 N N . GLN A 1 177 ? 20.400 -20.423 10.569 1.00 94.56 177 GLN A N 1
ATOM 1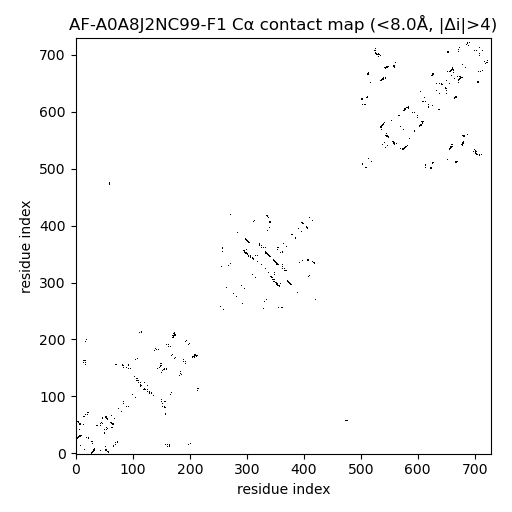375 C CA . GLN A 1 177 ? 20.866 -19.069 10.275 1.00 94.56 177 GLN A CA 1
ATOM 1376 C C . GLN A 1 177 ? 19.819 -18.039 10.697 1.00 94.56 177 GLN A C 1
ATOM 1378 O O . GLN A 1 177 ? 20.148 -17.087 11.402 1.00 94.56 177 GLN A O 1
ATOM 1383 N N . TRP A 1 178 ? 18.553 -18.255 10.335 1.00 97.69 178 TRP A N 1
ATOM 1384 C CA . TRP A 1 178 ? 17.487 -17.333 10.717 1.00 97.69 178 TRP A CA 1
ATOM 1385 C C . TRP A 1 178 ? 17.398 -17.166 12.239 1.00 97.69 178 TRP A C 1
ATOM 1387 O O . TRP A 1 178 ? 17.236 -16.055 12.740 1.00 97.69 178 TRP A O 1
ATOM 1397 N N . ARG A 1 179 ? 17.552 -18.264 12.992 1.00 98.00 179 ARG A N 1
ATOM 1398 C CA . ARG A 1 179 ? 17.536 -18.252 14.463 1.00 98.00 179 ARG A CA 1
ATOM 1399 C C . ARG A 1 179 ? 18.745 -17.549 15.083 1.00 98.00 179 ARG A C 1
ATOM 1401 O O . ARG A 1 179 ? 18.602 -16.957 16.150 1.00 98.00 179 ARG A O 1
ATOM 1408 N N . GLU A 1 180 ? 19.911 -17.612 14.441 1.00 96.56 180 GLU A N 1
ATOM 1409 C CA . GLU A 1 180 ? 21.101 -16.844 14.836 1.00 96.56 180 GLU A CA 1
ATOM 1410 C C . GLU A 1 180 ? 20.901 -15.336 14.604 1.00 96.56 180 GLU A C 1
ATOM 1412 O O . GLU A 1 180 ? 21.363 -14.528 15.408 1.00 96.56 180 GLU A O 1
ATOM 1417 N N . GLU A 1 181 ? 20.170 -14.958 13.550 1.00 96.12 181 GLU A N 1
ATOM 1418 C CA . GLU A 1 181 ? 19.820 -13.566 13.231 1.00 96.12 181 GLU A CA 1
ATOM 1419 C C . GLU A 1 181 ? 18.652 -13.025 14.084 1.00 96.12 181 GLU A C 1
ATOM 1421 O O . GLU A 1 181 ? 18.587 -11.823 14.338 1.00 96.12 181 GLU A O 1
ATOM 1426 N N . HIS A 1 182 ? 17.777 -13.907 14.586 1.00 98.06 182 HIS A N 1
ATOM 1427 C CA . HIS A 1 182 ? 16.605 -13.576 15.411 1.00 98.06 182 HIS A CA 1
ATOM 1428 C C . HIS A 1 182 ? 16.618 -14.299 16.778 1.00 98.06 182 HIS A C 1
ATOM 1430 O O . HIS A 1 182 ? 15.732 -15.121 17.083 1.00 98.06 182 HIS A O 1
ATOM 1436 N N . PRO A 1 183 ? 17.636 -14.052 17.624 1.00 98.19 183 PRO A N 1
ATOM 1437 C CA . PRO A 1 183 ? 17.829 -14.787 18.869 1.00 98.19 183 PRO A CA 1
ATOM 1438 C C . PRO A 1 183 ? 16.719 -14.542 19.902 1.00 98.19 183 PRO A C 1
ATOM 1440 O O . PRO A 1 183 ? 16.355 -15.468 20.634 1.00 98.19 183 PRO A O 1
ATOM 1443 N N . ALA A 1 184 ? 16.148 -13.336 19.986 1.00 98.31 184 ALA A N 1
ATOM 1444 C CA . ALA A 1 184 ? 15.136 -13.011 20.990 1.00 98.31 184 ALA A CA 1
ATOM 1445 C C . ALA A 1 184 ? 13.784 -13.665 20.682 1.00 98.31 184 ALA A C 1
ATOM 1447 O O . ALA A 1 184 ? 13.141 -14.209 21.586 1.00 98.31 184 ALA A O 1
ATOM 1448 N N . THR A 1 185 ? 13.389 -13.674 19.409 1.00 98.56 185 THR A N 1
ATOM 1449 C CA . THR A 1 185 ? 12.206 -14.379 18.909 1.00 98.56 185 THR A CA 1
ATOM 1450 C C . THR A 1 185 ? 12.368 -15.879 19.087 1.00 98.56 185 THR A C 1
ATOM 1452 O O . THR A 1 185 ? 11.453 -16.541 19.579 1.00 98.56 185 THR A O 1
ATOM 1455 N N . THR A 1 186 ? 13.543 -16.418 18.754 1.00 98.38 186 THR A N 1
ATOM 1456 C CA . THR A 1 186 ? 13.844 -17.843 18.930 1.00 98.38 186 THR A CA 1
ATOM 1457 C C . THR A 1 186 ? 13.757 -18.252 20.399 1.00 98.38 186 THR A C 1
ATOM 1459 O O . THR A 1 186 ? 13.057 -19.211 20.724 1.00 98.38 186 THR A O 1
ATOM 1462 N N . ARG A 1 187 ? 14.388 -17.490 21.304 1.00 98.31 187 ARG A N 1
ATOM 1463 C CA . ARG A 1 187 ? 14.301 -17.697 22.760 1.00 98.31 187 ARG A CA 1
ATOM 1464 C C . ARG A 1 187 ? 12.853 -17.687 23.239 1.00 98.31 187 ARG A C 1
ATOM 1466 O O . ARG A 1 187 ? 12.447 -18.573 23.991 1.00 98.31 187 ARG A O 1
ATOM 1473 N N . TRP A 1 188 ? 12.085 -16.668 22.860 1.00 98.56 188 TRP A N 1
ATOM 1474 C CA . TRP A 1 188 ? 10.687 -16.538 23.266 1.00 98.56 188 TRP A CA 1
ATOM 1475 C C . TRP A 1 188 ? 9.854 -17.727 22.783 1.00 98.56 188 TRP A C 1
ATOM 1477 O O . TRP A 1 188 ? 9.153 -18.343 23.586 1.00 98.56 188 TRP A O 1
ATOM 1487 N N . PHE A 1 189 ? 9.976 -18.101 21.507 1.00 98.31 189 PHE A N 1
ATOM 1488 C CA . PHE A 1 189 ? 9.236 -19.225 20.947 1.00 98.31 189 PHE A CA 1
ATOM 1489 C C . PHE A 1 189 ? 9.591 -20.538 21.652 1.00 98.31 189 PHE A C 1
ATOM 1491 O O . PHE A 1 189 ? 8.691 -21.288 22.026 1.00 98.31 189 PHE A O 1
ATOM 1498 N N . ASP A 1 190 ? 10.880 -20.786 21.905 1.00 97.56 190 ASP A N 1
ATOM 1499 C CA . ASP A 1 190 ? 11.335 -21.976 22.628 1.00 97.56 190 ASP A CA 1
ATOM 1500 C C . ASP A 1 190 ? 10.801 -22.019 24.068 1.00 97.56 190 ASP A C 1
ATOM 1502 O O . ASP A 1 190 ? 10.319 -23.049 24.546 1.00 97.56 190 ASP A O 1
ATOM 1506 N N . THR A 1 191 ? 10.795 -20.863 24.735 1.00 97.25 191 THR A N 1
ATOM 1507 C CA . THR A 1 191 ? 10.258 -20.708 26.092 1.00 97.25 191 THR A CA 1
ATOM 1508 C C . THR A 1 191 ? 8.759 -21.006 26.140 1.00 97.25 191 THR A C 1
ATOM 1510 O O . THR A 1 191 ? 8.304 -21.683 27.063 1.00 97.25 191 THR A O 1
ATOM 1513 N N . VAL A 1 192 ? 7.985 -20.506 25.168 1.00 97.44 192 VAL A N 1
ATOM 1514 C CA . VAL A 1 192 ? 6.524 -20.676 25.112 1.00 97.44 192 VAL A CA 1
ATOM 1515 C C . VAL A 1 192 ? 6.145 -22.093 24.694 1.00 97.44 192 VAL A C 1
ATOM 1517 O O . VAL A 1 192 ? 5.295 -22.699 25.347 1.00 97.44 192 VAL A O 1
ATOM 1520 N N . ARG A 1 193 ? 6.783 -22.654 23.655 1.00 95.00 193 ARG A N 1
ATOM 1521 C CA . ARG A 1 193 ? 6.457 -24.005 23.161 1.00 95.00 193 ARG A CA 1
ATOM 1522 C C . ARG A 1 193 ? 6.759 -25.097 24.187 1.00 95.00 193 ARG A C 1
ATOM 1524 O O . ARG A 1 193 ? 6.125 -26.145 24.153 1.00 95.00 193 ARG A O 1
ATOM 1531 N N . SER A 1 194 ? 7.707 -24.839 25.091 1.00 95.19 194 SER A N 1
ATOM 1532 C CA . SER A 1 194 ? 8.097 -25.750 26.172 1.00 95.19 194 SER A CA 1
ATOM 1533 C C . SER A 1 194 ? 7.173 -25.680 27.392 1.00 95.19 194 SER A C 1
ATOM 1535 O O . SER A 1 194 ? 7.325 -26.470 28.321 1.00 95.19 194 SER A O 1
ATOM 1537 N N . GLN A 1 195 ? 6.220 -24.741 27.431 1.00 95.12 195 GLN A N 1
ATOM 1538 C CA . GLN A 1 195 ? 5.236 -24.704 28.509 1.00 95.12 195 GLN A CA 1
ATOM 1539 C C . GLN A 1 195 ? 4.229 -25.849 28.341 1.00 95.12 195 GLN A C 1
ATOM 1541 O O . GLN A 1 195 ? 3.693 -25.998 27.238 1.00 95.12 195 GLN A O 1
ATOM 1546 N N . PRO A 1 196 ? 3.860 -26.569 29.421 1.00 95.25 196 PRO A N 1
ATOM 1547 C CA . PRO A 1 196 ? 2.895 -27.671 29.352 1.00 95.25 196 PRO A CA 1
ATOM 1548 C C . PRO A 1 196 ? 1.576 -27.284 28.678 1.00 95.25 196 PRO A C 1
ATOM 1550 O O . PRO A 1 196 ? 1.048 -28.025 27.858 1.00 95.25 196 PRO A O 1
ATOM 1553 N N . ILE A 1 197 ? 1.081 -26.067 28.941 1.00 95.00 197 ILE A N 1
ATOM 1554 C CA . ILE A 1 197 ? -0.145 -25.542 28.318 1.00 95.00 197 ILE A CA 1
ATOM 1555 C C . ILE A 1 197 ? -0.098 -25.555 26.781 1.00 95.00 197 ILE A C 1
ATOM 1557 O O . ILE A 1 197 ? -1.137 -25.696 26.142 1.00 95.00 197 ILE A O 1
ATOM 1561 N N . PHE A 1 198 ? 1.088 -25.412 26.186 1.00 94.75 198 PHE A N 1
ATOM 1562 C CA . PHE A 1 198 ? 1.282 -25.411 24.741 1.00 94.75 198 PHE A CA 1
ATOM 1563 C C . PHE A 1 198 ? 1.691 -26.794 24.218 1.00 94.75 198 PHE A C 1
ATOM 1565 O O . PHE A 1 198 ? 1.045 -27.312 23.306 1.00 94.75 198 PHE A O 1
ATOM 1572 N N . SER A 1 199 ? 2.731 -27.405 24.799 1.00 94.31 199 SER A N 1
ATOM 1573 C CA . SER A 1 199 ? 3.300 -28.682 24.333 1.00 94.31 199 SER A CA 1
ATOM 1574 C C . SER A 1 199 ? 2.306 -29.840 24.367 1.00 94.31 199 SER A C 1
ATOM 1576 O O . SER A 1 199 ? 2.421 -30.782 23.593 1.00 94.31 199 SER A O 1
ATOM 1578 N N . ASP A 1 200 ? 1.315 -29.767 25.252 1.00 93.19 200 ASP A N 1
ATOM 1579 C CA . ASP A 1 200 ? 0.302 -30.801 25.419 1.00 93.19 200 ASP A CA 1
ATOM 1580 C C . ASP A 1 200 ? -0.729 -30.862 24.284 1.00 93.19 200 ASP A C 1
ATOM 1582 O O . ASP A 1 200 ? -1.503 -31.819 24.208 1.00 93.19 200 ASP A O 1
ATOM 1586 N N . VAL A 1 201 ? -0.814 -29.812 23.462 1.00 91.88 201 VAL A N 1
ATOM 1587 C CA . VAL A 1 201 ? -1.838 -29.677 22.412 1.00 91.88 201 VAL A CA 1
ATOM 1588 C C . VAL A 1 201 ? -1.267 -29.342 21.038 1.00 91.88 201 VAL A C 1
ATOM 1590 O O . VAL A 1 201 ? -1.982 -29.455 20.039 1.00 91.88 201 VAL A O 1
ATOM 1593 N N . ALA A 1 202 ? -0.021 -28.873 20.981 1.00 89.94 202 ALA A N 1
ATOM 1594 C CA . ALA A 1 202 ? 0.670 -28.530 19.752 1.00 89.94 202 ALA A CA 1
ATOM 1595 C C . ALA A 1 202 ? 1.560 -29.688 19.293 1.00 89.94 202 ALA A C 1
ATOM 1597 O O . ALA A 1 202 ? 2.189 -30.364 20.103 1.00 89.94 202 ALA A O 1
ATOM 1598 N N . GLU A 1 203 ? 1.650 -29.885 17.980 1.00 85.94 203 GLU A N 1
ATOM 1599 C CA . GLU A 1 203 ? 2.626 -30.805 17.402 1.00 85.94 203 GLU A CA 1
ATOM 1600 C C . GLU A 1 203 ? 4.050 -30.348 17.748 1.00 85.94 203 GLU A C 1
ATOM 1602 O O . GLU A 1 203 ? 4.376 -29.156 17.676 1.00 85.94 203 GLU A O 1
ATOM 1607 N N . LYS A 1 204 ? 4.908 -31.301 18.121 1.00 87.12 204 LYS A N 1
ATOM 1608 C CA . LYS A 1 204 ? 6.308 -31.015 18.420 1.00 87.12 204 LYS A CA 1
ATOM 1609 C C . LYS A 1 204 ? 7.041 -30.669 17.123 1.00 87.12 204 LYS A C 1
ATOM 1611 O O . LYS A 1 204 ? 7.287 -31.536 16.293 1.00 87.12 204 LYS A O 1
ATOM 1616 N N . VAL A 1 205 ? 7.412 -29.401 16.974 1.00 87.12 205 VAL A N 1
ATOM 1617 C CA . VAL A 1 205 ? 8.255 -28.926 15.870 1.00 87.12 205 VAL A CA 1
ATOM 1618 C C . VAL A 1 205 ? 9.701 -28.866 16.341 1.00 87.12 205 VAL A C 1
ATOM 1620 O O . VAL A 1 205 ? 10.018 -28.106 17.260 1.00 87.12 205 VAL A O 1
ATOM 1623 N N . GLU A 1 206 ? 10.563 -29.678 15.732 1.00 92.62 206 GLU A N 1
ATOM 1624 C CA . GLU A 1 206 ? 12.013 -29.588 15.920 1.00 92.62 206 GLU A CA 1
ATOM 1625 C C . GLU A 1 206 ? 12.567 -28.386 15.161 1.00 92.62 206 GLU A C 1
ATOM 1627 O O . GLU A 1 206 ? 12.070 -28.027 14.091 1.00 92.62 206 GLU A O 1
ATOM 1632 N N . PHE A 1 207 ? 13.595 -27.746 15.717 1.00 94.88 207 PHE A N 1
ATOM 1633 C CA . PHE A 1 207 ? 14.220 -26.632 15.027 1.00 94.88 207 PHE A CA 1
ATOM 1634 C C . PHE A 1 207 ? 14.969 -27.105 13.789 1.00 94.88 207 PHE A C 1
ATOM 1636 O O . PHE A 1 207 ? 15.746 -28.055 13.833 1.00 94.88 207 PHE A O 1
ATOM 1643 N N . LEU A 1 208 ? 14.745 -26.394 12.691 1.00 92.12 208 LEU A N 1
ATOM 1644 C CA . LEU A 1 208 ? 15.363 -26.691 11.416 1.00 92.12 208 LEU A CA 1
ATOM 1645 C C . LEU A 1 208 ? 16.861 -26.356 11.434 1.00 92.12 208 LEU A C 1
ATOM 1647 O O . LEU A 1 208 ? 17.280 -25.307 11.937 1.00 92.12 208 LEU A O 1
ATOM 1651 N N . GLU A 1 209 ? 17.655 -27.237 10.828 1.00 90.75 209 GLU A N 1
ATOM 1652 C CA . GLU A 1 209 ? 19.039 -26.938 10.436 1.00 90.75 209 GLU A CA 1
ATOM 1653 C C . GLU A 1 209 ? 19.079 -26.197 9.094 1.00 90.75 209 GLU A C 1
ATOM 1655 O O . GLU A 1 209 ? 19.881 -25.288 8.911 1.00 90.75 209 GLU A O 1
ATOM 1660 N N . THR A 1 210 ? 18.172 -26.548 8.177 1.00 87.06 210 THR A N 1
ATOM 1661 C CA . THR A 1 210 ? 17.995 -25.917 6.860 1.00 87.06 210 THR A CA 1
ATOM 1662 C C . THR A 1 210 ? 16.507 -25.789 6.538 1.00 87.06 210 THR A C 1
ATOM 1664 O O . THR A 1 210 ? 15.693 -26.537 7.084 1.00 87.06 210 THR A O 1
ATOM 1667 N N . VAL A 1 211 ? 16.141 -24.844 5.666 1.00 87.00 211 VAL A N 1
ATOM 1668 C CA . VAL A 1 211 ? 14.747 -24.637 5.235 1.00 87.00 211 VAL A CA 1
ATOM 1669 C C . VAL A 1 211 ? 14.107 -25.940 4.731 1.00 87.00 211 VAL A C 1
ATOM 1671 O O . VAL A 1 211 ? 14.661 -26.633 3.880 1.00 87.00 211 VAL A O 1
ATOM 1674 N N . ALA A 1 212 ? 12.925 -26.286 5.248 1.00 87.00 212 ALA A N 1
ATOM 1675 C CA . ALA A 1 212 ? 12.258 -27.555 4.938 1.00 87.00 212 ALA A CA 1
ATOM 1676 C C . ALA A 1 212 ? 11.390 -27.488 3.673 1.00 87.00 212 ALA A C 1
ATOM 1678 O O . ALA A 1 212 ? 11.132 -28.513 3.043 1.00 87.00 212 ALA A O 1
ATOM 1679 N N . LEU A 1 213 ? 10.923 -26.291 3.299 1.00 84.50 213 LEU A N 1
ATOM 1680 C CA . LEU A 1 213 ? 10.181 -26.071 2.059 1.00 84.50 213 LEU A CA 1
ATOM 1681 C C . LEU A 1 213 ? 10.976 -25.184 1.108 1.00 84.50 213 LEU A C 1
ATOM 1683 O O . LEU A 1 213 ? 11.154 -23.990 1.341 1.00 84.50 213 LEU A O 1
ATOM 1687 N N . THR A 1 214 ? 11.379 -25.771 -0.011 1.00 78.81 214 THR A N 1
ATOM 1688 C CA . THR A 1 214 ? 11.943 -25.075 -1.167 1.00 78.81 214 THR A CA 1
ATOM 1689 C C . THR A 1 214 ? 11.035 -25.284 -2.375 1.00 78.81 214 THR A C 1
ATOM 1691 O O . THR A 1 214 ? 10.164 -26.158 -2.377 1.00 78.81 214 THR A O 1
ATOM 1694 N N . ASN A 1 215 ? 11.189 -24.451 -3.406 1.00 70.19 215 ASN A N 1
ATOM 1695 C CA . ASN A 1 215 ? 10.427 -24.635 -4.635 1.00 70.19 215 ASN A CA 1
ATOM 1696 C C . ASN A 1 215 ? 10.870 -25.940 -5.307 1.00 70.19 215 ASN A C 1
ATOM 1698 O O . ASN A 1 215 ? 11.937 -25.998 -5.913 1.00 70.19 215 ASN A O 1
ATOM 1702 N N . THR A 1 216 ? 10.048 -26.977 -5.191 1.00 53.97 216 THR A N 1
ATOM 1703 C CA . THR A 1 216 ? 10.213 -28.221 -5.936 1.00 53.97 216 THR A CA 1
ATOM 1704 C C . THR A 1 216 ? 9.280 -28.155 -7.144 1.00 53.97 216 THR A C 1
ATOM 1706 O O . THR A 1 216 ? 8.067 -28.012 -6.963 1.00 53.97 216 THR A O 1
ATOM 1709 N N . PRO A 1 217 ? 9.801 -28.204 -8.386 1.00 41.84 217 PRO A N 1
ATOM 1710 C CA . PRO A 1 217 ? 8.958 -28.203 -9.574 1.00 41.84 217 PRO A CA 1
ATOM 1711 C C . PRO A 1 217 ? 7.913 -29.320 -9.464 1.00 41.84 217 PRO A C 1
ATOM 1713 O O . PRO A 1 217 ? 8.264 -30.428 -9.041 1.00 41.84 217 PRO A O 1
ATOM 1716 N N . PRO A 1 218 ? 6.639 -29.074 -9.821 1.00 42.72 218 PRO A N 1
ATOM 1717 C CA . PRO A 1 218 ? 5.626 -30.113 -9.755 1.00 42.72 218 PRO A CA 1
ATOM 1718 C C . PRO A 1 218 ? 6.091 -31.307 -10.590 1.00 42.72 218 PRO A C 1
ATOM 1720 O O . PRO A 1 218 ? 6.334 -31.171 -11.792 1.00 42.72 218 PRO A O 1
ATOM 1723 N N . LYS A 1 219 ? 6.214 -32.485 -9.959 1.00 41.31 219 LYS A N 1
ATOM 1724 C CA . LYS A 1 219 ? 6.365 -33.738 -10.704 1.00 41.31 219 LYS A CA 1
ATOM 1725 C C . LYS A 1 219 ? 5.212 -33.796 -11.697 1.00 41.31 219 LYS A C 1
ATOM 1727 O O . LYS A 1 219 ? 4.046 -33.754 -11.301 1.00 41.31 219 LYS A O 1
ATOM 1732 N N . LYS A 1 220 ? 5.559 -33.829 -12.986 1.00 29.42 220 LYS A N 1
ATOM 1733 C CA . LYS A 1 220 ? 4.614 -33.985 -14.093 1.00 29.42 220 LYS A CA 1
ATOM 1734 C C . LYS A 1 220 ? 3.646 -35.118 -13.718 1.00 29.42 220 LYS A C 1
ATOM 1736 O O . LYS A 1 220 ? 4.138 -36.185 -13.346 1.00 29.42 220 LYS A O 1
ATOM 1741 N N . PRO A 1 221 ? 2.317 -34.920 -13.774 1.00 37.00 221 PRO A N 1
ATOM 1742 C CA . PRO A 1 221 ? 1.397 -36.030 -13.597 1.00 37.00 221 PRO A CA 1
ATOM 1743 C C . PRO A 1 221 ? 1.736 -37.079 -14.654 1.00 37.00 221 PRO A C 1
ATOM 1745 O O . PRO A 1 221 ? 1.729 -36.779 -15.851 1.00 37.00 221 PRO A O 1
ATOM 1748 N N . GLU A 1 222 ? 2.097 -38.279 -14.199 1.00 36.31 222 GLU A N 1
ATOM 1749 C CA . GLU A 1 222 ? 2.256 -39.444 -15.061 1.00 36.31 222 GLU A CA 1
ATOM 1750 C C . GLU A 1 222 ? 0.982 -39.584 -15.892 1.00 36.31 222 GLU A C 1
ATOM 1752 O O . GLU A 1 222 ? -0.117 -39.780 -15.368 1.00 36.31 222 GLU A O 1
ATOM 1757 N N . GLN A 1 223 ? 1.121 -39.416 -17.207 1.00 30.48 223 GLN A N 1
ATOM 1758 C CA . GLN A 1 223 ? 0.049 -39.733 -18.133 1.00 30.48 223 GLN A CA 1
ATOM 1759 C C . GLN A 1 223 ? -0.238 -41.235 -18.027 1.00 30.48 223 GLN A C 1
ATOM 1761 O O . GLN A 1 223 ? 0.677 -42.044 -18.196 1.00 30.48 223 GLN A O 1
ATOM 1766 N N . PRO A 1 224 ? -1.494 -41.648 -17.802 1.00 37.16 224 PRO A N 1
ATOM 1767 C CA . PRO A 1 224 ? -1.826 -43.054 -17.838 1.00 37.16 224 PRO A CA 1
ATOM 1768 C C . PRO A 1 224 ? -1.861 -43.514 -19.298 1.00 37.16 224 PRO A C 1
ATOM 1770 O O . PRO A 1 224 ? -2.712 -43.059 -20.064 1.00 37.16 224 PRO A O 1
ATOM 1773 N N . LYS A 1 225 ? -0.961 -44.437 -19.664 1.00 29.50 225 LYS A N 1
ATOM 1774 C CA . LYS A 1 225 ? -1.266 -45.736 -20.312 1.00 29.50 225 LYS A CA 1
ATOM 1775 C C . LYS A 1 225 ? -0.066 -46.297 -21.083 1.00 29.50 225 LYS A C 1
ATOM 1777 O O . LYS A 1 225 ? 0.318 -45.752 -22.113 1.00 29.50 225 LYS A O 1
ATOM 1782 N N . LYS A 1 226 ? 0.322 -47.528 -20.752 1.00 29.34 226 LYS A N 1
ATOM 1783 C CA . LYS A 1 226 ? -0.192 -48.719 -21.452 1.00 29.34 226 LYS A CA 1
ATOM 1784 C C . LYS A 1 226 ? 0.153 -49.980 -20.665 1.00 29.34 226 LYS A C 1
ATOM 1786 O O . LYS A 1 226 ? 1.273 -50.137 -20.200 1.00 29.34 226 LYS A O 1
ATOM 1791 N N . GLU A 1 227 ? -0.837 -50.857 -20.539 1.00 33.94 227 GLU A N 1
ATOM 1792 C CA . GLU A 1 227 ? -0.666 -52.232 -20.084 1.00 33.94 227 GLU A CA 1
ATOM 1793 C C . GLU A 1 227 ? 0.393 -52.945 -20.933 1.00 33.94 227 GLU A C 1
ATOM 1795 O O . GLU A 1 227 ? 0.283 -53.011 -22.159 1.00 33.94 227 GLU A O 1
ATOM 1800 N N . ALA A 1 228 ? 1.379 -53.523 -20.256 1.00 31.52 228 ALA A N 1
ATOM 1801 C CA . ALA A 1 228 ? 2.059 -54.730 -20.687 1.00 31.52 228 ALA A CA 1
ATOM 1802 C C . ALA A 1 228 ? 2.153 -55.655 -19.463 1.00 31.52 228 ALA A C 1
ATOM 1804 O O . ALA A 1 228 ? 2.447 -55.215 -18.353 1.00 31.52 228 ALA A O 1
ATOM 1805 N N . ALA A 1 229 ? 1.791 -56.914 -19.684 1.00 29.69 229 ALA A N 1
ATOM 1806 C CA . ALA A 1 229 ? 1.603 -57.980 -18.705 1.00 29.69 229 ALA A CA 1
ATOM 1807 C C . ALA A 1 229 ? 2.911 -58.385 -17.961 1.00 29.69 229 ALA A C 1
ATOM 1809 O O . ALA A 1 229 ? 3.997 -57.960 -18.354 1.00 29.69 229 ALA A O 1
ATOM 1810 N N . PRO A 1 230 ? 2.821 -59.182 -16.874 1.00 41.97 230 PRO A N 1
ATOM 1811 C CA . PRO A 1 230 ? 3.716 -59.107 -15.717 1.00 41.97 230 PRO A CA 1
ATOM 1812 C C . PRO A 1 230 ? 4.884 -60.109 -15.722 1.00 41.97 230 PRO A C 1
ATOM 1814 O O . PRO A 1 230 ? 4.743 -61.243 -16.171 1.00 41.97 230 PRO A O 1
ATOM 1817 N N . ALA A 1 231 ? 5.990 -59.727 -15.077 1.00 28.69 231 ALA A N 1
ATOM 1818 C CA . ALA A 1 231 ? 6.985 -60.630 -14.482 1.00 28.69 231 ALA A CA 1
ATOM 1819 C C . ALA A 1 231 ? 7.622 -59.888 -13.284 1.00 28.69 231 ALA A C 1
ATOM 1821 O O . ALA A 1 231 ? 8.239 -58.847 -13.462 1.00 28.69 231 ALA A O 1
ATOM 1822 N N . ALA A 1 232 ? 7.206 -60.165 -12.047 1.00 29.02 232 ALA A N 1
ATOM 1823 C CA . ALA A 1 232 ? 7.675 -61.234 -11.155 1.00 29.02 232 ALA A CA 1
ATOM 1824 C C . ALA A 1 232 ? 8.848 -60.800 -10.241 1.00 29.02 232 ALA A C 1
ATOM 1826 O O . ALA A 1 232 ? 9.984 -60.694 -10.678 1.00 29.02 232 ALA A O 1
ATOM 1827 N N . ALA A 1 233 ? 8.491 -60.629 -8.958 1.00 29.17 233 ALA A N 1
ATOM 1828 C CA . ALA A 1 233 ? 9.231 -60.933 -7.723 1.00 29.17 233 ALA A CA 1
ATOM 1829 C C . ALA A 1 233 ? 10.603 -60.276 -7.438 1.00 29.17 233 ALA A C 1
ATOM 1831 O O . ALA A 1 233 ? 11.605 -60.618 -8.049 1.00 29.17 233 ALA A O 1
ATOM 1832 N N . ALA A 1 234 ? 10.686 -59.485 -6.357 1.00 28.75 234 ALA A N 1
ATOM 1833 C CA . ALA A 1 234 ? 11.121 -59.960 -5.027 1.00 28.75 234 ALA A CA 1
ATOM 1834 C C . ALA A 1 234 ? 11.414 -58.783 -4.061 1.00 28.75 234 ALA A C 1
ATOM 1836 O O . ALA A 1 234 ? 12.184 -57.879 -4.366 1.00 28.75 234 ALA A O 1
ATOM 1837 N N . ALA A 1 235 ? 10.812 -58.834 -2.873 1.00 26.98 235 ALA A N 1
ATOM 1838 C CA . ALA A 1 235 ? 11.305 -58.235 -1.620 1.00 26.98 235 ALA A CA 1
ATOM 1839 C C . ALA A 1 235 ? 12.015 -59.371 -0.815 1.00 26.98 235 ALA A C 1
ATOM 1841 O O . ALA A 1 235 ? 11.970 -60.496 -1.327 1.00 26.98 235 ALA A O 1
ATOM 1842 N N . PRO A 1 236 ? 12.569 -59.220 0.422 1.00 43.38 236 PRO A N 1
ATOM 1843 C CA . PRO A 1 236 ? 12.411 -58.119 1.396 1.00 43.38 236 PRO A CA 1
ATOM 1844 C C . PRO A 1 236 ? 13.624 -57.825 2.349 1.00 43.38 236 PRO A C 1
ATOM 1846 O O . PRO A 1 236 ? 14.682 -58.431 2.233 1.00 43.38 236 PRO A O 1
ATOM 1849 N N . ALA A 1 237 ? 13.356 -56.976 3.367 1.00 27.30 237 ALA A N 1
ATOM 1850 C CA . ALA A 1 237 ? 13.931 -56.921 4.738 1.00 27.30 237 ALA A CA 1
ATOM 1851 C C . ALA A 1 237 ? 15.315 -56.253 4.959 1.00 27.30 237 ALA A C 1
ATOM 1853 O O . ALA A 1 237 ? 16.173 -56.319 4.097 1.00 27.30 237 ALA A O 1
ATOM 1854 N N . ALA A 1 238 ? 15.675 -55.653 6.107 1.00 27.30 238 ALA A N 1
ATOM 1855 C CA . ALA A 1 238 ? 15.007 -55.154 7.322 1.00 27.30 238 ALA A CA 1
ATOM 1856 C C . ALA A 1 238 ? 16.057 -54.404 8.199 1.00 27.30 238 ALA A C 1
ATOM 1858 O O . ALA A 1 238 ? 17.238 -54.713 8.127 1.00 27.30 238 ALA A O 1
ATOM 1859 N N . ALA A 1 239 ? 15.564 -53.521 9.080 1.00 26.83 239 ALA A N 1
ATOM 1860 C CA . ALA A 1 239 ? 16.011 -53.253 10.463 1.00 26.83 239 ALA A CA 1
ATOM 1861 C C . ALA A 1 239 ? 17.342 -52.525 10.824 1.00 26.83 239 ALA A C 1
ATOM 1863 O O . ALA A 1 239 ? 18.439 -53.000 10.577 1.00 26.83 239 ALA A O 1
ATOM 1864 N N . ALA A 1 240 ? 17.130 -51.473 11.637 1.00 27.19 240 ALA A N 1
ATOM 1865 C CA . ALA A 1 240 ? 17.776 -51.115 12.916 1.00 27.19 240 ALA A CA 1
ATOM 1866 C C . ALA A 1 240 ? 19.182 -50.462 12.978 1.00 27.19 240 ALA A C 1
ATOM 1868 O O . ALA A 1 240 ? 20.179 -50.981 12.495 1.00 27.19 240 ALA A O 1
ATOM 1869 N N . ALA A 1 241 ? 19.224 -49.330 13.701 1.00 27.27 241 ALA A N 1
ATOM 1870 C CA . ALA A 1 241 ? 20.401 -48.599 14.196 1.00 27.27 241 ALA A CA 1
ATOM 1871 C C . ALA A 1 241 ? 21.092 -49.325 15.386 1.00 27.27 241 ALA A C 1
ATOM 1873 O O . ALA A 1 241 ? 20.481 -50.244 15.941 1.00 27.27 241 ALA A O 1
ATOM 1874 N N . PRO A 1 242 ? 22.312 -48.921 15.831 1.00 33.56 242 PRO A N 1
ATOM 1875 C CA . PRO A 1 242 ? 22.436 -47.754 16.729 1.00 33.56 242 PRO A CA 1
ATOM 1876 C C . PRO A 1 242 ? 23.713 -46.873 16.595 1.00 33.56 242 PRO A C 1
ATOM 1878 O O . PRO A 1 242 ? 24.766 -47.317 16.161 1.00 33.56 242 PRO A O 1
ATOM 1881 N N . ALA A 1 243 ? 23.552 -45.621 17.048 1.00 25.89 243 ALA A N 1
ATOM 1882 C CA . ALA A 1 243 ? 24.458 -44.726 17.796 1.00 25.89 243 ALA A CA 1
ATOM 1883 C C . ALA A 1 243 ? 25.943 -44.475 17.399 1.00 25.89 243 ALA A C 1
ATOM 1885 O O . ALA A 1 243 ? 26.815 -45.312 17.586 1.00 25.89 243 ALA A O 1
ATOM 1886 N N . SER A 1 244 ? 26.176 -43.194 17.062 1.00 30.11 244 SER A N 1
ATOM 1887 C CA . SER A 1 244 ? 27.244 -42.267 17.503 1.00 30.11 244 SER A CA 1
ATOM 1888 C C . SER A 1 244 ? 28.728 -42.595 17.289 1.00 30.11 244 SER A C 1
ATOM 1890 O O . SER A 1 244 ? 29.332 -43.298 18.091 1.00 30.11 244 SER A O 1
ATOM 1892 N N . GLU A 1 245 ? 29.341 -41.851 16.364 1.00 28.77 245 GLU A N 1
ATOM 1893 C CA . GLU A 1 245 ? 30.660 -41.233 16.559 1.00 28.77 245 GLU A CA 1
ATOM 1894 C C . GLU A 1 245 ? 30.693 -39.878 15.827 1.00 28.77 245 GLU A C 1
ATOM 1896 O O . GLU A 1 245 ? 30.259 -39.761 14.679 1.00 28.77 245 GLU A O 1
ATOM 1901 N N . GLU A 1 246 ? 31.122 -38.833 16.538 1.00 36.22 246 GLU A N 1
ATOM 1902 C CA . GLU A 1 246 ? 31.270 -37.463 16.042 1.00 36.22 246 GLU A CA 1
ATOM 1903 C C . GLU A 1 246 ? 32.311 -37.399 14.917 1.00 36.22 246 GLU A C 1
ATOM 1905 O O . GLU A 1 246 ? 33.481 -37.720 15.118 1.00 36.22 246 GLU A O 1
ATOM 1910 N N . ALA A 1 247 ? 31.902 -36.903 13.748 1.00 32.34 247 ALA A N 1
ATOM 1911 C CA . ALA A 1 247 ? 32.810 -36.443 12.703 1.00 32.34 247 ALA A CA 1
ATOM 1912 C C . ALA A 1 247 ? 32.650 -34.919 12.527 1.00 32.34 247 ALA A C 1
ATOM 1914 O O . ALA A 1 247 ? 31.528 -34.413 12.633 1.00 32.34 247 ALA A O 1
ATOM 1915 N N . PRO A 1 248 ? 33.737 -34.162 12.277 1.00 37.75 248 PRO A N 1
ATOM 1916 C CA . PRO A 1 248 ? 33.706 -32.702 12.288 1.00 37.75 248 PRO A CA 1
ATOM 1917 C C . PRO A 1 248 ? 32.777 -32.154 11.204 1.00 37.75 248 PRO A C 1
ATOM 1919 O O . PRO A 1 248 ? 32.728 -32.682 10.093 1.00 37.75 248 PRO A O 1
ATOM 1922 N N . ALA A 1 249 ? 32.073 -31.067 11.526 1.00 34.44 249 ALA A N 1
ATOM 1923 C CA . ALA A 1 249 ? 31.157 -30.379 10.625 1.00 34.44 249 ALA A CA 1
ATOM 1924 C C . ALA A 1 249 ? 31.787 -30.133 9.242 1.00 34.44 249 ALA A C 1
ATOM 1926 O O . ALA A 1 249 ? 32.801 -29.442 9.114 1.00 34.44 249 ALA A O 1
ATOM 1927 N N . ALA A 1 250 ? 31.159 -30.692 8.206 1.00 37.94 250 ALA A N 1
ATOM 1928 C CA . ALA A 1 250 ? 31.541 -30.443 6.827 1.00 37.94 250 ALA A CA 1
ATOM 1929 C C . ALA A 1 250 ? 31.332 -28.951 6.486 1.00 37.94 250 ALA A C 1
ATOM 1931 O O . ALA A 1 250 ? 30.291 -28.378 6.828 1.00 37.94 250 ALA A O 1
ATOM 1932 N N . PRO A 1 251 ? 32.303 -28.295 5.829 1.00 41.09 251 PRO A N 1
ATOM 1933 C CA . PRO A 1 251 ? 32.191 -26.896 5.436 1.00 41.09 251 PRO A CA 1
ATOM 1934 C C . PRO A 1 251 ? 31.044 -26.694 4.437 1.00 41.09 251 PRO A C 1
ATOM 1936 O O . PRO A 1 251 ? 30.761 -27.572 3.622 1.00 41.09 251 PRO A O 1
ATOM 1939 N N . LYS A 1 252 ? 30.405 -25.514 4.496 1.00 40.16 252 LYS A N 1
ATOM 1940 C CA . LYS A 1 252 ? 29.350 -25.074 3.562 1.00 40.16 252 LYS A CA 1
ATOM 1941 C C . LYS A 1 252 ? 29.725 -25.442 2.115 1.00 40.16 252 LYS A C 1
ATOM 1943 O O . LYS A 1 252 ? 30.886 -25.225 1.750 1.00 40.16 252 LYS A O 1
ATOM 1948 N N . PRO A 1 253 ? 28.792 -25.956 1.290 1.00 53.84 253 PRO A N 1
ATOM 1949 C CA . PRO A 1 253 ? 29.102 -26.296 -0.091 1.00 53.84 253 PRO A CA 1
ATOM 1950 C C . PRO A 1 253 ? 29.594 -25.040 -0.811 1.00 53.84 253 PRO A C 1
ATOM 1952 O O . PRO A 1 253 ? 28.894 -24.035 -0.930 1.00 53.84 253 PRO A O 1
ATOM 1955 N N . LYS A 1 254 ? 30.860 -25.095 -1.212 1.00 76.44 254 LYS A N 1
ATOM 1956 C CA . LYS A 1 254 ? 31.543 -24.067 -1.988 1.00 76.44 254 LYS A CA 1
ATOM 1957 C C . LYS A 1 254 ? 30.893 -23.958 -3.364 1.00 76.44 254 LYS A C 1
ATOM 1959 O O . LYS A 1 254 ? 30.371 -24.950 -3.874 1.00 76.44 254 LYS A O 1
ATOM 1964 N N . HIS A 1 255 ? 30.937 -22.771 -3.973 1.00 87.12 255 HIS A N 1
ATOM 1965 C CA . HIS A 1 255 ? 30.468 -22.608 -5.352 1.00 87.12 255 HIS A CA 1
ATOM 1966 C C . HIS A 1 255 ? 31.199 -23.634 -6.242 1.00 87.12 255 HIS A C 1
ATOM 1968 O O . HIS A 1 255 ? 32.413 -23.771 -6.082 1.00 87.12 255 HIS A O 1
ATOM 1974 N N . PRO A 1 256 ? 30.538 -24.339 -7.181 1.00 86.88 256 PRO A N 1
ATOM 1975 C CA . PRO A 1 256 ? 31.177 -25.413 -7.953 1.00 86.88 256 PRO A CA 1
ATOM 1976 C C . PRO A 1 256 ? 32.487 -24.989 -8.640 1.00 86.88 256 PRO A C 1
ATOM 1978 O O . PRO A 1 256 ? 33.471 -25.724 -8.648 1.00 86.88 256 PRO A O 1
ATOM 1981 N N . LEU A 1 257 ? 32.530 -23.751 -9.142 1.00 90.06 257 LEU A N 1
ATOM 1982 C CA . LEU A 1 257 ? 33.715 -23.155 -9.775 1.00 90.06 257 LEU A CA 1
ATOM 1983 C C . LEU A 1 257 ? 34.841 -22.750 -8.804 1.00 90.06 257 LEU A C 1
ATOM 1985 O O . LEU A 1 257 ? 35.938 -22.430 -9.253 1.00 90.06 257 LEU A O 1
ATOM 1989 N N . GLU A 1 258 ? 34.630 -22.791 -7.485 1.00 88.25 258 GLU A N 1
ATOM 1990 C CA . GLU A 1 258 ? 35.696 -22.565 -6.497 1.00 88.25 258 GLU A CA 1
ATOM 1991 C C . GLU A 1 258 ? 36.761 -23.672 -6.551 1.00 88.25 258 GLU A C 1
ATOM 1993 O O . GLU A 1 258 ? 37.937 -23.409 -6.302 1.00 88.25 258 GLU A O 1
ATOM 1998 N N . ALA A 1 259 ? 36.374 -24.889 -6.953 1.00 87.50 259 ALA A N 1
ATOM 1999 C CA . ALA A 1 259 ? 37.289 -26.016 -7.134 1.00 87.50 259 ALA A CA 1
ATOM 2000 C C . ALA A 1 259 ? 38.356 -25.769 -8.219 1.00 87.50 259 ALA A C 1
ATOM 2002 O O . ALA A 1 259 ? 39.395 -26.422 -8.214 1.00 87.50 259 ALA A O 1
ATOM 2003 N N . LEU A 1 260 ? 38.132 -24.803 -9.119 1.00 87.00 260 LEU A N 1
ATOM 2004 C CA . LEU A 1 260 ? 39.077 -24.433 -10.176 1.00 87.00 260 LEU A CA 1
ATOM 2005 C C . LEU A 1 260 ? 40.224 -23.534 -9.680 1.00 87.00 260 LEU A C 1
ATOM 2007 O O . LEU A 1 260 ? 41.109 -23.179 -10.459 1.00 87.00 260 LEU A O 1
ATOM 2011 N N . GLY A 1 261 ? 40.221 -23.152 -8.400 1.00 87.69 261 GLY A N 1
ATOM 2012 C CA . GLY A 1 261 ? 41.268 -22.331 -7.801 1.00 87.69 261 GLY A CA 1
ATOM 2013 C C . GLY A 1 261 ? 41.267 -20.874 -8.275 1.00 87.69 261 GLY A C 1
ATOM 2014 O O . GLY A 1 261 ? 40.357 -20.398 -8.960 1.00 87.69 261 GLY A O 1
ATOM 2015 N N . ARG A 1 262 ? 42.300 -20.129 -7.864 1.00 86.12 262 ARG A N 1
ATOM 2016 C CA . ARG A 1 262 ? 42.451 -18.710 -8.207 1.00 86.12 262 ARG A CA 1
ATOM 2017 C C . ARG A 1 262 ? 42.881 -18.574 -9.676 1.00 86.12 262 ARG A C 1
ATOM 2019 O O . ARG A 1 262 ? 43.848 -19.231 -10.051 1.00 86.12 262 ARG A O 1
ATOM 2026 N N . PRO A 1 263 ? 42.205 -17.742 -10.488 1.00 89.25 263 PRO A N 1
ATOM 2027 C CA . PRO A 1 263 ? 42.600 -17.529 -11.874 1.00 89.25 263 PRO A CA 1
ATOM 2028 C C . PRO A 1 263 ? 43.913 -16.741 -11.965 1.00 89.25 263 PRO A C 1
ATOM 2030 O O . PRO A 1 263 ? 44.212 -15.928 -11.082 1.00 89.25 263 PRO A O 1
ATOM 2033 N N . SER A 1 264 ? 44.656 -16.949 -13.050 1.00 89.12 264 SER A N 1
ATOM 2034 C CA . SER A 1 264 ? 45.853 -16.169 -13.399 1.00 89.12 264 SER A CA 1
ATOM 2035 C C . SER A 1 264 ? 45.529 -14.686 -13.588 1.00 89.12 264 SER A C 1
ATOM 2037 O O . SER A 1 264 ? 46.263 -13.827 -13.101 1.00 89.12 264 SER A O 1
ATOM 2039 N N . PHE A 1 265 ? 44.381 -14.391 -14.202 1.00 85.69 265 PHE A N 1
ATOM 2040 C CA . PHE A 1 265 ? 43.838 -13.042 -14.325 1.00 85.69 265 PHE A CA 1
ATOM 2041 C C . PHE A 1 265 ? 42.541 -12.873 -13.501 1.00 85.69 265 PHE A C 1
ATOM 2043 O O . PHE A 1 265 ? 41.554 -13.573 -13.755 1.00 85.69 265 PHE A O 1
ATOM 2050 N N . PRO A 1 266 ? 42.498 -11.974 -12.496 1.00 85.25 266 PRO A N 1
ATOM 2051 C CA . PRO A 1 266 ? 41.299 -11.744 -11.689 1.00 85.25 266 PRO A CA 1
ATOM 2052 C C . PRO A 1 266 ? 40.178 -11.040 -12.466 1.00 85.25 266 PRO A C 1
ATOM 2054 O O . PRO A 1 266 ? 40.356 -9.936 -12.973 1.00 85.25 266 PRO A O 1
ATOM 2057 N N . LEU A 1 267 ? 38.974 -11.617 -12.454 1.00 90.31 267 LEU A N 1
ATOM 2058 C CA . LEU A 1 267 ? 37.798 -11.039 -13.119 1.00 90.31 267 LEU A CA 1
ATOM 2059 C C . LEU A 1 267 ? 37.418 -9.639 -12.603 1.00 90.31 267 LEU A C 1
ATOM 2061 O O . LEU A 1 267 ? 36.882 -8.830 -13.355 1.00 90.31 267 LEU A O 1
ATOM 2065 N N . ASP A 1 268 ? 37.708 -9.328 -11.338 1.00 85.25 268 ASP A N 1
ATOM 2066 C CA . ASP A 1 268 ? 37.453 -8.000 -10.763 1.00 85.25 268 ASP A CA 1
ATOM 2067 C C . ASP A 1 268 ? 38.296 -6.901 -11.435 1.00 85.25 268 ASP A C 1
ATOM 2069 O O . ASP A 1 268 ? 37.841 -5.764 -11.562 1.00 85.25 268 ASP A O 1
ATOM 2073 N N . GLU A 1 269 ? 39.498 -7.240 -11.917 1.00 86.75 269 GLU A N 1
ATOM 2074 C CA . GLU A 1 269 ? 40.342 -6.312 -12.673 1.00 86.75 269 GLU A CA 1
ATOM 2075 C C . GLU A 1 269 ? 39.702 -5.999 -14.027 1.00 86.75 269 GLU A C 1
ATOM 2077 O O . GLU A 1 269 ? 39.566 -4.831 -14.382 1.00 86.75 269 GLU A O 1
ATOM 2082 N N . TRP A 1 270 ? 39.212 -7.022 -14.736 1.00 89.62 270 TRP A N 1
ATOM 2083 C CA . TRP A 1 270 ? 38.451 -6.836 -15.976 1.00 89.62 270 TRP A CA 1
ATOM 2084 C C . TRP A 1 270 ? 37.239 -5.933 -15.773 1.00 89.62 270 TRP A C 1
ATOM 2086 O O . TRP A 1 270 ? 37.065 -4.944 -16.477 1.00 89.62 270 TRP A O 1
ATOM 2096 N N . LYS A 1 271 ? 36.434 -6.245 -14.756 1.00 87.62 271 LYS A N 1
ATOM 2097 C CA . LYS A 1 271 ? 35.247 -5.475 -14.377 1.00 87.62 271 LYS A CA 1
ATOM 2098 C C . LYS A 1 271 ? 35.578 -4.003 -14.134 1.00 87.62 271 LYS A C 1
ATOM 2100 O O . LYS A 1 271 ? 34.858 -3.121 -14.604 1.00 87.62 271 LYS A O 1
ATOM 2105 N N . ARG A 1 272 ? 36.690 -3.726 -13.445 1.00 82.50 272 ARG A N 1
ATOM 2106 C CA . ARG A 1 272 ? 37.179 -2.363 -13.210 1.00 82.50 272 ARG A CA 1
ATOM 2107 C C . ARG A 1 272 ? 37.598 -1.667 -14.505 1.00 82.50 272 ARG A C 1
ATOM 2109 O O . ARG A 1 272 ? 37.214 -0.518 -14.701 1.00 82.50 272 ARG A O 1
ATOM 2116 N N . GLN A 1 273 ? 38.364 -2.334 -15.367 1.00 80.81 273 GLN A N 1
ATOM 2117 C CA . GLN A 1 273 ? 38.820 -1.759 -16.637 1.00 80.81 273 GLN A CA 1
ATOM 2118 C C . GLN A 1 273 ? 37.642 -1.455 -17.564 1.00 80.81 273 GLN A C 1
ATOM 2120 O O . GLN A 1 273 ? 37.485 -0.318 -17.998 1.00 80.81 273 GLN A O 1
ATOM 2125 N N . TYR A 1 274 ? 36.744 -2.421 -17.755 1.00 83.19 274 TYR A N 1
ATOM 2126 C CA . TYR A 1 274 ? 35.542 -2.255 -18.570 1.00 83.19 274 TYR A CA 1
ATOM 2127 C C . TYR A 1 274 ? 34.651 -1.091 -18.088 1.00 83.19 274 TYR A C 1
ATOM 2129 O O . TYR A 1 274 ? 34.061 -0.392 -18.900 1.00 83.19 274 TYR A O 1
ATOM 2137 N N . SER A 1 275 ? 34.582 -0.830 -16.774 1.00 78.62 275 SER A N 1
ATOM 2138 C CA . SER A 1 275 ? 33.776 0.274 -16.213 1.00 78.62 275 SER A CA 1
ATOM 2139 C C . SER A 1 275 ? 34.414 1.662 -16.339 1.00 78.62 275 SER A C 1
ATOM 2141 O O . SER A 1 275 ? 33.707 2.666 -16.285 1.00 78.62 275 SER A O 1
ATOM 2143 N N . ASN A 1 276 ? 35.747 1.735 -16.410 1.00 72.56 276 ASN A N 1
ATOM 2144 C CA . ASN A 1 276 ? 36.498 2.989 -16.282 1.00 72.56 276 ASN A CA 1
ATOM 2145 C C . ASN A 1 276 ? 37.025 3.527 -17.618 1.00 72.56 276 ASN A C 1
ATOM 2147 O O . ASN A 1 276 ? 37.355 4.713 -17.708 1.00 72.56 276 ASN A O 1
ATOM 2151 N N . ILE A 1 277 ? 37.153 2.672 -18.633 1.00 66.00 277 ILE A N 1
ATOM 2152 C CA . ILE A 1 277 ? 37.710 3.045 -19.932 1.00 66.00 277 ILE A CA 1
ATOM 2153 C C . ILE A 1 277 ? 36.639 3.769 -20.764 1.00 66.00 277 ILE A C 1
ATOM 2155 O O . ILE A 1 277 ? 35.497 3.332 -20.856 1.00 66.00 277 ILE A O 1
ATOM 2159 N N . LYS A 1 278 ? 37.013 4.909 -21.360 1.00 65.19 278 LYS A N 1
ATOM 2160 C CA . LYS A 1 278 ? 36.111 5.755 -22.165 1.00 65.19 278 LYS A CA 1
ATOM 2161 C C . LYS A 1 278 ? 35.989 5.308 -23.627 1.00 65.19 278 LYS A C 1
ATOM 2163 O O . LYS A 1 278 ? 35.077 5.768 -24.305 1.00 65.19 278 LYS A O 1
ATOM 2168 N N . ASP A 1 279 ? 36.903 4.459 -24.096 1.00 80.19 279 ASP A N 1
ATOM 2169 C CA . ASP A 1 279 ? 36.925 3.883 -25.443 1.00 80.19 279 ASP A CA 1
ATOM 2170 C C . ASP A 1 279 ? 36.731 2.359 -25.376 1.00 80.19 279 ASP A C 1
ATOM 2172 O O . ASP A 1 279 ? 37.563 1.623 -24.843 1.00 80.19 279 ASP A O 1
ATOM 2176 N N . HIS A 1 280 ? 35.627 1.874 -25.943 1.00 78.75 280 HIS A N 1
ATOM 2177 C CA . HIS A 1 280 ? 35.298 0.448 -25.989 1.00 78.75 280 HIS A CA 1
ATOM 2178 C C . HIS A 1 280 ? 36.406 -0.401 -26.635 1.00 78.75 280 HIS A C 1
ATOM 2180 O O . HIS A 1 280 ? 36.705 -1.497 -26.160 1.00 78.75 280 HIS A O 1
ATOM 2186 N N . ASN A 1 281 ? 37.084 0.115 -27.663 1.00 83.19 281 ASN A N 1
ATOM 2187 C CA . ASN A 1 281 ? 38.141 -0.624 -28.356 1.00 83.19 281 ASN A CA 1
ATOM 2188 C C . ASN A 1 281 ? 39.369 -0.838 -27.462 1.00 83.19 281 ASN A C 1
ATOM 2190 O O . ASN A 1 281 ? 40.008 -1.890 -27.522 1.00 83.19 281 ASN A O 1
ATOM 2194 N N . GLU A 1 282 ? 39.691 0.132 -26.601 1.00 84.56 282 GLU A N 1
ATOM 2195 C CA . GLU A 1 282 ? 40.779 0.002 -25.627 1.00 84.56 282 GLU A CA 1
ATOM 2196 C C . GLU A 1 282 ? 40.448 -1.051 -24.560 1.00 84.56 282 GLU A C 1
ATOM 2198 O O . GLU A 1 282 ? 41.308 -1.863 -24.207 1.00 84.56 282 GLU A O 1
ATOM 2203 N N . ALA A 1 283 ? 39.193 -1.099 -24.096 1.00 84.25 283 ALA A N 1
ATOM 2204 C CA . ALA A 1 283 ? 38.731 -2.122 -23.160 1.00 84.25 283 ALA A CA 1
ATOM 2205 C C . ALA A 1 283 ? 38.798 -3.525 -23.785 1.00 84.25 283 ALA A C 1
ATOM 2207 O O . ALA A 1 283 ? 39.319 -4.454 -23.167 1.00 84.25 283 ALA A O 1
ATOM 2208 N N . MET A 1 284 ? 38.346 -3.684 -25.030 1.00 89.62 284 MET A N 1
ATOM 2209 C CA . MET A 1 284 ? 38.403 -4.974 -25.723 1.00 89.62 284 MET A CA 1
ATOM 2210 C C . MET A 1 284 ? 39.836 -5.416 -26.019 1.00 89.62 284 MET A C 1
ATOM 2212 O O . MET A 1 284 ? 40.169 -6.583 -25.814 1.00 89.62 284 MET A O 1
ATOM 2216 N N . LYS A 1 285 ? 40.730 -4.496 -26.398 1.00 90.31 285 LYS A N 1
ATOM 2217 C CA . LYS A 1 285 ? 42.159 -4.807 -26.530 1.00 90.31 285 LYS A CA 1
ATOM 2218 C C . LYS A 1 285 ? 42.736 -5.342 -25.215 1.00 90.31 285 LYS A C 1
ATOM 2220 O O . LYS A 1 285 ? 43.390 -6.383 -25.214 1.00 90.31 285 LYS A O 1
ATOM 2225 N N . PHE A 1 286 ? 42.435 -4.680 -24.096 1.00 89.44 286 PHE A N 1
ATOM 2226 C CA . PHE A 1 286 ? 42.858 -5.133 -22.772 1.00 89.44 286 PHE A CA 1
ATOM 2227 C C . PHE A 1 286 ? 42.304 -6.528 -22.435 1.00 89.44 286 PHE A C 1
ATOM 2229 O O . PHE A 1 286 ? 43.045 -7.367 -21.925 1.00 89.44 286 PHE A O 1
ATOM 2236 N N . PHE A 1 287 ? 41.035 -6.811 -22.746 1.00 93.19 287 PHE A N 1
ATOM 2237 C CA . PHE A 1 287 ? 40.434 -8.135 -22.547 1.00 93.19 287 PHE A CA 1
ATOM 2238 C C . PHE A 1 287 ? 41.230 -9.242 -23.249 1.00 93.19 287 PHE A C 1
ATOM 2240 O O . PHE A 1 287 ? 41.649 -10.208 -22.608 1.00 93.19 287 PHE A O 1
ATOM 2247 N N . TRP A 1 288 ? 41.481 -9.076 -24.550 1.00 93.94 288 TRP A N 1
ATOM 2248 C CA . TRP A 1 288 ? 42.146 -10.089 -25.371 1.00 93.94 288 TRP A CA 1
ATOM 2249 C C . TRP A 1 288 ? 43.623 -10.291 -25.018 1.00 93.94 288 TRP A C 1
ATOM 2251 O O . TRP A 1 288 ? 44.137 -11.392 -25.202 1.00 93.94 288 TRP A O 1
ATOM 2261 N N . GLU A 1 289 ? 44.304 -9.261 -24.508 1.00 92.56 289 GLU A N 1
ATOM 2262 C CA . GLU A 1 289 ? 45.706 -9.351 -24.076 1.00 92.56 289 GLU A CA 1
ATOM 2263 C C . GLU A 1 289 ? 45.874 -10.023 -22.701 1.00 92.56 289 GLU A C 1
ATOM 2265 O O . GLU A 1 289 ? 46.941 -10.568 -22.423 1.00 92.56 289 GLU A O 1
ATOM 2270 N N . ASN A 1 290 ? 44.846 -9.996 -21.839 1.00 90.81 290 ASN A N 1
ATOM 2271 C CA . ASN A 1 290 ? 44.978 -10.385 -20.428 1.00 90.81 290 ASN A CA 1
ATOM 2272 C C . ASN A 1 290 ? 44.238 -11.676 -20.032 1.00 90.81 290 ASN A C 1
ATOM 2274 O O . ASN A 1 290 ? 44.615 -12.303 -19.040 1.00 90.81 290 ASN A O 1
ATOM 2278 N N . PHE A 1 291 ? 43.193 -12.098 -20.753 1.00 91.12 291 PHE A N 1
ATOM 2279 C CA . PHE A 1 291 ? 42.462 -13.322 -20.404 1.00 91.12 291 PHE A CA 1
ATOM 2280 C C . PHE A 1 291 ? 43.167 -14.591 -20.890 1.00 91.12 291 PHE A C 1
ATOM 2282 O O . PHE A 1 291 ? 43.434 -14.765 -22.076 1.00 91.12 291 PHE A O 1
ATOM 2289 N N . ASN A 1 292 ? 43.382 -15.535 -19.970 1.00 93.06 292 ASN A N 1
ATOM 2290 C CA . ASN A 1 292 ? 43.796 -16.893 -20.307 1.00 93.06 292 ASN A CA 1
ATOM 2291 C C . ASN A 1 292 ? 42.573 -17.761 -20.653 1.00 93.06 292 ASN A C 1
ATOM 2293 O O . ASN A 1 292 ? 41.839 -18.190 -19.760 1.00 93.06 292 ASN A O 1
ATOM 2297 N N . PHE A 1 293 ? 42.373 -18.071 -21.934 1.00 94.50 293 PHE A N 1
ATOM 2298 C CA . PHE A 1 293 ? 41.228 -18.870 -22.383 1.00 94.50 293 PHE A CA 1
ATOM 2299 C C . PHE A 1 293 ? 41.344 -20.386 -22.126 1.00 94.50 293 PHE A C 1
ATOM 2301 O O . PHE A 1 293 ? 40.399 -21.138 -22.367 1.00 94.50 293 PHE A O 1
ATOM 2308 N N . GLU A 1 294 ? 42.459 -20.857 -21.562 1.00 92.31 294 GLU A N 1
ATOM 2309 C CA . GLU A 1 294 ? 42.514 -22.193 -20.954 1.00 92.31 294 GLU A CA 1
ATOM 2310 C C . GLU A 1 294 ? 41.748 -22.220 -19.616 1.00 92.31 294 GLU A C 1
ATOM 2312 O O . GLU A 1 294 ? 41.147 -23.230 -19.239 1.00 92.31 294 GLU A O 1
ATOM 2317 N N . GLU A 1 295 ? 41.694 -21.083 -18.915 1.00 94.31 295 GLU A N 1
ATOM 2318 C CA . GLU A 1 295 ? 40.996 -20.915 -17.636 1.00 94.31 295 GLU A CA 1
ATOM 2319 C C . GLU A 1 295 ? 39.592 -20.314 -17.779 1.00 94.31 295 GLU A C 1
ATOM 2321 O O . GLU A 1 295 ? 38.732 -20.535 -16.918 1.00 94.31 295 GLU A O 1
ATOM 2326 N N . TRP A 1 296 ? 39.356 -19.553 -18.839 1.00 95.12 296 TRP A N 1
ATOM 2327 C CA . TRP A 1 296 ? 38.109 -18.842 -19.091 1.00 95.12 296 TRP A CA 1
ATOM 2328 C C . TRP A 1 296 ? 37.521 -19.263 -20.430 1.00 95.12 296 TRP A C 1
ATOM 2330 O O . TRP A 1 296 ? 38.250 -19.466 -21.393 1.00 95.12 296 TRP A O 1
ATOM 2340 N N . SER A 1 297 ? 36.201 -19.359 -20.523 1.00 96.88 297 SER A N 1
ATOM 2341 C CA . SER A 1 297 ? 35.528 -19.627 -21.795 1.00 96.88 297 SER A CA 1
ATOM 2342 C C . SER A 1 297 ? 34.495 -18.559 -22.114 1.00 96.88 297 SER A C 1
ATOM 2344 O O . SER A 1 297 ? 33.928 -17.931 -21.217 1.00 96.88 297 SER A O 1
ATOM 2346 N N . LEU A 1 298 ? 34.279 -18.346 -23.410 1.00 97.88 298 LEU A N 1
ATOM 2347 C CA . LEU A 1 298 ? 33.315 -17.398 -23.949 1.00 97.88 298 LEU A CA 1
ATOM 2348 C C . LEU A 1 298 ? 32.070 -18.136 -24.433 1.00 97.88 298 LEU A C 1
ATOM 2350 O O . LEU A 1 298 ? 32.164 -19.213 -25.022 1.00 97.88 298 LEU A O 1
ATOM 2354 N N . TRP A 1 299 ? 30.907 -17.542 -24.190 1.00 97.75 299 TRP A N 1
ATOM 2355 C CA . TRP A 1 299 ? 29.614 -18.131 -24.504 1.00 97.75 299 TRP A CA 1
ATOM 2356 C C . TRP A 1 299 ? 28.677 -17.099 -25.106 1.00 97.75 299 TRP A C 1
ATOM 2358 O O . TRP A 1 299 ? 28.452 -16.033 -24.530 1.00 97.75 299 TRP A O 1
ATOM 2368 N N . LYS A 1 300 ? 28.090 -17.460 -26.242 1.00 96.25 300 LYS A N 1
ATOM 2369 C CA . LYS A 1 300 ? 26.904 -16.821 -26.795 1.00 96.25 300 LYS A CA 1
ATOM 2370 C C . LYS A 1 300 ? 25.675 -17.398 -26.107 1.00 96.25 300 LYS A C 1
ATOM 2372 O O . LYS A 1 300 ? 25.566 -18.615 -25.954 1.00 96.25 300 LYS A O 1
ATOM 2377 N N . VAL A 1 301 ? 24.786 -16.511 -25.677 1.00 95.50 301 VAL A N 1
ATOM 2378 C CA . VAL A 1 301 ? 23.582 -16.846 -24.917 1.00 95.50 301 VAL A CA 1
ATOM 2379 C C . VAL A 1 301 ? 22.373 -16.313 -25.674 1.00 95.50 301 VAL A C 1
ATOM 2381 O O . VAL A 1 301 ? 22.185 -15.100 -25.754 1.00 95.50 301 VAL A O 1
ATOM 2384 N N . ASP A 1 302 ? 21.572 -17.213 -26.236 1.00 93.94 302 ASP A N 1
ATOM 2385 C CA . ASP A 1 302 ? 20.355 -16.897 -26.991 1.00 93.94 302 ASP A CA 1
ATOM 2386 C C . ASP A 1 302 ? 19.120 -17.280 -26.179 1.00 93.94 302 ASP A C 1
ATOM 2388 O O . ASP A 1 302 ? 19.062 -18.362 -25.603 1.00 93.94 302 ASP A O 1
ATOM 2392 N N . TYR A 1 303 ? 18.102 -16.426 -26.128 1.00 93.44 303 TYR A N 1
ATOM 2393 C CA . TYR A 1 303 ? 16.830 -16.819 -25.522 1.00 93.44 303 TYR A CA 1
ATOM 2394 C C . TYR A 1 303 ? 16.042 -17.734 -26.465 1.00 93.44 303 TYR A C 1
ATOM 2396 O O . TYR A 1 303 ? 15.897 -17.429 -27.649 1.00 93.44 303 TYR A O 1
ATOM 2404 N N . LYS A 1 304 ? 15.522 -18.852 -25.944 1.00 90.69 304 LYS A N 1
ATOM 2405 C CA . LYS A 1 304 ? 14.873 -19.897 -26.756 1.00 90.69 304 LYS A CA 1
ATOM 2406 C C . LYS A 1 304 ? 13.476 -19.524 -27.249 1.00 90.69 304 LYS A C 1
ATOM 2408 O O . LYS A 1 304 ? 13.074 -20.004 -28.300 1.00 90.69 304 LYS A O 1
ATOM 2413 N N . TYR A 1 305 ? 12.757 -18.683 -26.506 1.00 86.50 305 TYR A N 1
ATOM 2414 C CA . TYR A 1 305 ? 11.325 -18.429 -26.708 1.00 86.50 305 TYR A CA 1
ATOM 2415 C C . TYR A 1 305 ? 11.063 -17.011 -27.230 1.00 86.50 305 TYR A C 1
ATOM 2417 O O . TYR A 1 305 ? 10.269 -16.253 -26.668 1.00 86.50 305 TYR A O 1
ATOM 2425 N N . ASN A 1 306 ? 11.785 -16.596 -28.276 1.00 87.19 306 ASN A N 1
ATOM 2426 C CA . ASN A 1 306 ? 11.691 -15.225 -28.798 1.00 87.19 306 ASN A CA 1
ATOM 2427 C C . ASN A 1 306 ? 10.276 -14.880 -29.303 1.00 87.19 306 ASN A C 1
ATOM 2429 O O . ASN A 1 306 ? 9.845 -13.736 -29.207 1.00 87.19 306 ASN A O 1
ATOM 2433 N N . GLU A 1 307 ? 9.518 -15.870 -29.767 1.00 81.38 307 GLU A N 1
ATOM 2434 C CA . GLU A 1 307 ? 8.113 -15.763 -30.169 1.00 81.38 307 GLU A CA 1
ATOM 2435 C C . GLU A 1 307 ? 7.158 -15.403 -29.020 1.00 81.38 307 GLU A C 1
ATOM 2437 O O . GLU A 1 307 ? 6.065 -14.886 -29.261 1.00 81.38 307 GLU A O 1
ATOM 2442 N N . GLU A 1 308 ? 7.562 -15.642 -27.770 1.00 79.69 308 GLU A N 1
ATOM 2443 C CA . GLU A 1 308 ? 6.802 -15.249 -26.581 1.00 79.69 308 GLU A CA 1
ATOM 2444 C C . GLU A 1 308 ? 7.098 -13.799 -26.152 1.00 79.69 308 GLU A C 1
ATOM 2446 O O . GLU A 1 308 ? 6.399 -13.233 -25.300 1.00 79.69 308 GLU A O 1
ATOM 2451 N N . LEU A 1 309 ? 8.116 -13.162 -26.746 1.00 76.75 309 LEU A N 1
ATOM 2452 C CA . LEU A 1 309 ? 8.501 -11.790 -26.432 1.00 76.75 309 LEU A CA 1
ATOM 2453 C C . LEU A 1 309 ? 7.521 -10.797 -27.067 1.00 76.75 309 LEU A C 1
ATOM 2455 O O . LEU A 1 309 ? 7.424 -10.644 -28.281 1.00 76.75 309 LEU A O 1
ATOM 2459 N N . THR A 1 310 ? 6.790 -10.077 -26.215 1.00 78.56 310 THR A N 1
ATOM 2460 C CA . THR A 1 310 ? 5.702 -9.185 -26.648 1.00 78.56 310 THR A CA 1
ATOM 2461 C C . THR A 1 310 ? 6.075 -7.711 -26.610 1.00 78.56 310 THR A C 1
ATOM 2463 O O . THR A 1 310 ? 5.906 -7.006 -27.592 1.00 78.56 310 THR A O 1
ATOM 2466 N N . LEU A 1 311 ? 6.569 -7.187 -25.495 1.00 66.38 311 LEU A N 1
ATOM 2467 C CA . LEU A 1 311 ? 6.953 -5.777 -25.393 1.00 66.38 311 LEU A CA 1
ATOM 2468 C C . LEU A 1 311 ? 8.431 -5.713 -25.031 1.00 66.38 311 LEU A C 1
ATOM 2470 O O . LEU A 1 311 ? 8.839 -6.363 -24.072 1.00 66.38 311 LEU A O 1
ATOM 2474 N N . THR A 1 312 ? 9.227 -4.912 -25.740 1.00 71.06 312 THR A N 1
ATOM 2475 C CA . THR A 1 312 ? 10.689 -4.859 -25.555 1.00 71.06 312 THR A CA 1
ATOM 2476 C C . THR A 1 312 ? 11.080 -4.483 -24.127 1.00 71.06 312 THR A C 1
ATOM 2478 O O . THR A 1 312 ? 12.089 -4.960 -23.620 1.00 71.06 312 THR A O 1
ATOM 2481 N N . PHE A 1 313 ? 10.261 -3.706 -23.407 1.00 60.03 313 PHE A N 1
ATOM 2482 C CA . PHE A 1 313 ? 10.489 -3.441 -21.981 1.00 60.03 313 PHE A CA 1
ATOM 2483 C C . PHE A 1 313 ? 10.251 -4.677 -21.090 1.00 60.03 313 PHE A C 1
ATOM 2485 O O . PHE A 1 313 ? 10.909 -4.827 -20.066 1.00 60.03 313 PHE A O 1
ATOM 2492 N N . MET A 1 314 ? 9.314 -5.564 -21.450 1.00 61.50 314 MET A N 1
ATOM 2493 C CA . MET A 1 314 ? 9.101 -6.833 -20.742 1.00 61.50 314 MET A CA 1
ATOM 2494 C C . MET A 1 314 ? 10.263 -7.784 -21.011 1.00 61.50 314 MET A C 1
ATOM 2496 O O . MET A 1 314 ? 10.759 -8.391 -20.068 1.00 61.50 314 MET A O 1
ATOM 2500 N N . SER A 1 315 ? 10.745 -7.832 -22.255 1.00 78.69 315 SER A N 1
ATOM 2501 C CA . SER A 1 315 ? 11.973 -8.535 -22.638 1.00 78.69 315 SER A CA 1
ATOM 2502 C C . SER A 1 315 ? 13.187 -7.993 -21.865 1.00 78.69 315 SER A C 1
ATOM 2504 O O . SER A 1 315 ? 13.970 -8.768 -21.323 1.00 78.69 315 SER A O 1
ATOM 2506 N N . ASN A 1 316 ? 13.290 -6.665 -21.703 1.00 70.56 316 ASN A N 1
ATOM 2507 C CA . ASN A 1 316 ? 14.340 -6.015 -20.908 1.00 70.56 316 ASN A CA 1
ATOM 2508 C C . ASN A 1 316 ? 14.229 -6.343 -19.408 1.00 70.56 316 ASN A C 1
ATOM 2510 O O . ASN A 1 316 ? 15.241 -6.541 -18.737 1.00 70.56 316 ASN A O 1
ATOM 2514 N N . ASN A 1 317 ? 13.014 -6.444 -18.863 1.00 64.50 317 ASN A N 1
ATOM 2515 C CA . ASN A 1 317 ? 12.801 -6.887 -17.482 1.00 64.50 317 ASN A CA 1
ATOM 2516 C C . ASN A 1 317 ? 13.149 -8.372 -17.294 1.00 64.50 317 ASN A C 1
ATOM 2518 O O . ASN A 1 317 ? 13.661 -8.750 -16.240 1.00 64.50 317 ASN A O 1
ATOM 2522 N N . LEU A 1 318 ? 12.872 -9.205 -18.301 1.00 71.81 318 LEU A N 1
ATOM 2523 C CA . LEU A 1 318 ? 13.192 -10.629 -18.304 1.00 71.81 318 LEU A CA 1
ATOM 2524 C C . LEU A 1 318 ? 14.709 -10.829 -18.226 1.00 71.81 318 LEU A C 1
ATOM 2526 O O . LEU A 1 318 ? 15.176 -11.487 -17.293 1.00 71.81 318 LEU A O 1
ATOM 2530 N N . ILE A 1 319 ? 15.473 -10.190 -19.121 1.00 79.00 319 ILE A N 1
ATOM 2531 C CA . ILE A 1 319 ? 16.939 -10.305 -19.125 1.00 79.00 319 ILE A CA 1
ATOM 2532 C C . ILE A 1 319 ? 17.586 -9.655 -17.894 1.00 79.00 319 ILE A C 1
ATOM 2534 O O . ILE A 1 319 ? 18.493 -10.235 -17.302 1.00 79.00 319 ILE A O 1
ATOM 2538 N N . GLY A 1 320 ? 17.069 -8.515 -17.418 1.00 69.56 320 GLY A N 1
ATOM 2539 C CA . GLY A 1 320 ? 17.533 -7.908 -16.164 1.00 69.56 320 GLY A CA 1
ATOM 2540 C C . GLY A 1 320 ? 17.297 -8.819 -14.955 1.00 69.56 320 GLY A C 1
ATOM 2541 O O . GLY A 1 320 ? 18.145 -8.948 -14.073 1.00 69.56 320 GLY A O 1
ATOM 2542 N N . GLY A 1 321 ? 16.162 -9.523 -14.932 1.00 64.31 321 GLY A N 1
ATOM 2543 C CA . GLY A 1 321 ? 15.883 -10.545 -13.933 1.00 64.31 321 GLY A CA 1
ATOM 2544 C C . GLY A 1 321 ? 16.874 -11.709 -13.985 1.00 64.31 321 GLY A C 1
ATOM 2545 O O . GLY A 1 321 ? 17.307 -12.160 -12.924 1.00 64.31 321 GLY A O 1
ATOM 2546 N N . PHE A 1 322 ? 17.211 -12.192 -15.182 1.00 81.19 322 PHE A N 1
ATOM 2547 C CA . PHE A 1 322 ? 18.184 -13.269 -15.379 1.00 81.19 322 PHE A CA 1
ATOM 2548 C C . PHE A 1 322 ? 19.568 -12.860 -14.862 1.00 81.19 322 PHE A C 1
ATOM 2550 O O . PHE A 1 322 ? 20.115 -13.545 -14.001 1.00 81.19 322 PHE A O 1
ATOM 2557 N N . ASN A 1 323 ? 20.058 -11.677 -15.246 1.00 79.06 323 ASN A N 1
ATOM 2558 C CA . ASN A 1 323 ? 21.335 -11.140 -14.764 1.00 79.06 323 ASN A CA 1
ATOM 2559 C C . ASN A 1 323 ? 21.379 -11.015 -13.231 1.00 79.06 323 ASN A C 1
ATOM 2561 O O . ASN A 1 323 ? 22.343 -11.451 -12.613 1.00 79.06 323 ASN A O 1
ATOM 2565 N N . ASN A 1 324 ? 20.313 -10.521 -12.591 1.00 70.94 324 ASN A N 1
ATOM 2566 C CA . ASN A 1 324 ? 20.250 -10.436 -11.124 1.00 70.94 324 ASN A CA 1
ATOM 2567 C C . ASN A 1 324 ? 20.365 -11.804 -10.433 1.00 70.94 324 ASN A C 1
ATOM 2569 O O . ASN A 1 324 ? 20.859 -11.897 -9.312 1.00 70.94 324 ASN A O 1
ATOM 2573 N N . ARG A 1 325 ? 19.892 -12.875 -11.077 1.00 81.38 325 ARG A N 1
ATOM 2574 C CA . ARG A 1 325 ? 19.992 -14.237 -10.536 1.00 81.38 325 ARG A CA 1
ATOM 2575 C C . ARG A 1 325 ? 21.383 -14.845 -10.729 1.00 81.38 325 ARG A C 1
ATOM 2577 O O . ARG A 1 325 ? 21.754 -15.720 -9.954 1.00 81.38 325 ARG A O 1
ATOM 2584 N N . LEU A 1 326 ? 22.178 -14.332 -11.671 1.00 84.12 326 LEU A N 1
ATOM 2585 C CA . LEU A 1 326 ? 23.587 -14.708 -11.851 1.00 84.12 326 LEU A CA 1
ATOM 2586 C C . LEU A 1 326 ? 24.519 -14.141 -10.766 1.00 84.12 326 LEU A C 1
ATOM 2588 O O . LEU A 1 326 ? 25.698 -14.491 -10.731 1.00 84.12 326 LEU A O 1
ATOM 2592 N N . GLU A 1 327 ? 24.007 -13.332 -9.830 1.00 77.56 327 GLU A N 1
ATOM 2593 C CA . GLU A 1 327 ? 24.789 -12.770 -8.718 1.00 77.56 327 GLU A CA 1
ATOM 2594 C C . GLU A 1 327 ? 25.463 -13.856 -7.856 1.00 77.56 327 GLU A C 1
ATOM 2596 O O . GLU A 1 327 ? 26.571 -13.658 -7.351 1.00 77.56 327 GLU A O 1
ATOM 2601 N N . GLY A 1 328 ? 24.865 -15.051 -7.758 1.00 79.94 328 GLY A N 1
ATOM 2602 C CA . GLY A 1 328 ? 25.474 -16.206 -7.083 1.00 79.94 328 GLY A CA 1
ATOM 2603 C C . GLY A 1 328 ? 26.823 -16.633 -7.680 1.00 79.94 328 GLY A C 1
ATOM 2604 O O . GLY A 1 328 ? 27.684 -17.142 -6.962 1.00 79.94 328 GLY A O 1
ATOM 2605 N N . SER A 1 329 ? 27.048 -16.346 -8.963 1.00 92.00 329 SER A N 1
ATOM 2606 C CA . SER A 1 329 ? 28.275 -16.663 -9.695 1.00 92.00 329 SER A CA 1
ATOM 2607 C C . SER A 1 329 ? 29.126 -15.431 -9.994 1.00 92.00 329 SER A C 1
ATOM 2609 O O . SER A 1 329 ? 30.109 -15.544 -10.718 1.00 92.00 329 SER A O 1
ATOM 2611 N N . ARG A 1 330 ? 28.839 -14.262 -9.401 1.00 85.69 330 ARG A N 1
ATOM 2612 C CA . ARG A 1 330 ? 29.488 -12.966 -9.706 1.00 85.69 330 ARG A CA 1
ATOM 2613 C C . ARG A 1 330 ? 31.023 -12.953 -9.727 1.00 85.69 330 ARG A C 1
ATOM 2615 O O . ARG A 1 330 ? 31.608 -12.109 -10.398 1.00 85.69 330 ARG A O 1
ATOM 2622 N N . LYS A 1 331 ? 31.687 -13.856 -8.995 1.00 89.38 331 LYS A N 1
ATOM 2623 C CA . LYS A 1 331 ? 33.161 -14.000 -8.975 1.00 89.38 331 LYS A CA 1
ATOM 2624 C C . LYS A 1 331 ? 33.720 -14.777 -10.175 1.00 89.38 331 LYS A C 1
ATOM 2626 O O . LYS A 1 331 ? 34.925 -14.773 -10.400 1.00 89.38 331 LYS A O 1
ATOM 2631 N N . TYR A 1 332 ? 32.849 -15.454 -10.912 1.00 93.62 332 TYR A N 1
ATOM 2632 C CA . TYR A 1 332 ? 33.167 -16.423 -11.953 1.00 93.62 332 TYR A CA 1
ATOM 2633 C C . TYR A 1 332 ? 32.511 -16.098 -13.298 1.00 93.62 332 TYR A C 1
ATOM 2635 O O . TYR A 1 332 ? 32.753 -16.828 -14.251 1.00 93.62 332 TYR A O 1
ATOM 2643 N N . ILE A 1 333 ? 31.693 -15.044 -13.389 1.00 94.88 333 ILE A N 1
ATOM 2644 C CA . ILE A 1 333 ? 30.976 -14.662 -14.611 1.00 94.88 333 ILE A CA 1
ATOM 2645 C C . ILE A 1 333 ? 30.949 -13.144 -14.827 1.00 94.88 333 ILE A C 1
ATOM 2647 O O . ILE A 1 333 ? 30.784 -12.345 -13.893 1.00 94.88 333 ILE A O 1
ATOM 2651 N N . PHE A 1 334 ? 31.107 -12.756 -16.088 1.00 94.31 334 PHE A N 1
ATOM 2652 C CA . PHE A 1 334 ? 30.855 -11.420 -16.615 1.00 94.31 334 PHE A CA 1
ATOM 2653 C C . PHE A 1 334 ? 30.180 -11.555 -17.979 1.00 94.31 334 PHE A C 1
ATOM 2655 O O . PHE A 1 334 ? 30.506 -12.460 -18.736 1.00 94.31 334 PHE A O 1
ATOM 2662 N N . GLY A 1 335 ? 29.271 -10.653 -18.321 1.00 91.19 335 GLY A N 1
ATOM 2663 C CA . GLY A 1 335 ? 28.716 -10.604 -19.665 1.00 91.19 335 GLY A CA 1
ATOM 2664 C C . GLY A 1 335 ? 27.676 -9.515 -19.828 1.00 91.19 335 GLY A C 1
ATOM 2665 O O . GLY A 1 335 ? 27.263 -8.878 -18.855 1.00 91.19 335 GLY A O 1
ATOM 2666 N N . CYS A 1 336 ? 27.265 -9.337 -21.077 1.00 86.38 336 CYS A N 1
ATOM 2667 C CA . CYS A 1 336 ? 26.233 -8.403 -21.492 1.00 86.38 336 CYS A CA 1
ATOM 2668 C C . CYS A 1 336 ? 25.217 -9.153 -22.347 1.00 86.38 336 CYS A C 1
ATOM 2670 O O . CYS A 1 336 ? 25.582 -9.991 -23.172 1.00 86.38 336 CYS A O 1
ATOM 2672 N N . ALA A 1 337 ? 23.943 -8.841 -22.150 1.00 87.56 337 ALA A N 1
ATOM 2673 C CA . ALA A 1 337 ? 22.852 -9.356 -22.955 1.00 87.56 337 ALA A CA 1
ATOM 2674 C C . ALA A 1 337 ? 21.831 -8.247 -23.171 1.00 87.56 337 ALA A C 1
ATOM 2676 O O . ALA A 1 337 ? 21.550 -7.468 -22.255 1.00 87.56 337 ALA A O 1
ATOM 2677 N N . ALA A 1 338 ? 21.280 -8.190 -24.376 1.00 85.62 338 ALA A N 1
ATOM 2678 C CA . ALA A 1 338 ? 20.414 -7.109 -24.804 1.00 85.62 338 ALA A CA 1
ATOM 2679 C C . ALA A 1 338 ? 19.173 -7.630 -25.530 1.00 85.62 338 ALA A C 1
ATOM 2681 O O . ALA A 1 338 ? 19.115 -8.772 -25.994 1.00 85.62 338 ALA A O 1
ATOM 2682 N N . VAL A 1 339 ? 18.172 -6.756 -25.617 1.00 88.00 339 VAL A N 1
ATOM 2683 C CA . VAL A 1 339 ? 16.986 -6.954 -26.448 1.00 88.00 339 VAL A CA 1
ATOM 2684 C C . VAL A 1 339 ? 17.220 -6.252 -27.780 1.00 88.00 339 VAL A C 1
ATOM 2686 O O . VAL A 1 339 ? 17.482 -5.049 -27.813 1.00 88.00 339 VAL A O 1
ATOM 2689 N N . TYR A 1 340 ? 17.062 -6.988 -28.871 1.00 87.50 340 TYR A N 1
ATOM 2690 C CA . TYR A 1 340 ? 17.151 -6.464 -30.228 1.00 87.50 340 TYR A CA 1
ATOM 2691 C C . TYR A 1 340 ? 15.789 -6.594 -30.910 1.00 87.50 340 TYR A C 1
ATOM 2693 O O . TYR A 1 340 ? 15.111 -7.603 -30.746 1.00 87.50 340 TYR A O 1
ATOM 2701 N N . GLY A 1 341 ? 15.376 -5.584 -31.668 1.00 88.50 341 GLY A N 1
ATOM 2702 C CA . GLY A 1 341 ? 14.098 -5.532 -32.372 1.00 88.50 341 GLY A CA 1
ATOM 2703 C C . GLY A 1 341 ? 13.072 -4.601 -31.739 1.00 88.50 341 GLY A C 1
ATOM 2704 O O . GLY A 1 341 ? 13.394 -3.689 -30.977 1.00 88.50 341 GLY A O 1
ATOM 2705 N N . GLU A 1 342 ? 11.810 -4.837 -32.079 1.00 85.31 342 GLU A N 1
ATOM 2706 C CA . GLU A 1 342 ? 10.678 -3.989 -31.712 1.00 85.31 342 GLU A CA 1
ATOM 2707 C C . GLU A 1 342 ? 9.612 -4.792 -30.955 1.00 85.31 342 GLU A C 1
ATOM 2709 O O . GLU A 1 342 ? 9.727 -5.997 -30.731 1.00 85.31 342 GLU A O 1
ATOM 2714 N N . ASN A 1 343 ? 8.553 -4.123 -30.498 1.00 82.50 343 ASN A N 1
ATOM 2715 C CA . ASN A 1 343 ? 7.472 -4.809 -29.796 1.00 82.50 343 ASN A CA 1
ATOM 2716 C C . ASN A 1 343 ? 6.850 -5.899 -30.685 1.00 82.50 343 ASN A C 1
ATOM 2718 O O . ASN A 1 343 ? 6.404 -5.618 -31.795 1.00 82.50 343 ASN A O 1
ATOM 2722 N N . ASN A 1 344 ? 6.699 -7.095 -30.122 1.00 84.31 344 ASN A N 1
ATOM 2723 C CA . ASN A 1 344 ? 6.162 -8.325 -30.711 1.00 84.31 344 ASN A CA 1
ATOM 2724 C C . ASN A 1 344 ? 7.073 -8.966 -31.763 1.00 84.31 344 ASN A C 1
ATOM 2726 O O . ASN A 1 344 ? 6.672 -9.926 -32.412 1.00 84.31 344 ASN A O 1
ATOM 2730 N N . ASP A 1 345 ? 8.275 -8.425 -31.939 1.00 88.56 345 ASP A N 1
ATOM 2731 C CA . ASP A 1 345 ? 9.262 -8.882 -32.907 1.00 88.56 345 ASP A CA 1
ATOM 2732 C C . ASP A 1 345 ? 10.652 -8.505 -32.391 1.00 88.56 345 ASP A C 1
ATOM 2734 O O . ASP A 1 345 ? 11.357 -7.648 -32.932 1.00 88.56 345 ASP A O 1
ATOM 2738 N N . SER A 1 346 ? 10.995 -9.109 -31.255 1.00 88.56 346 SER A N 1
ATOM 2739 C CA . SER A 1 346 ? 12.267 -8.901 -30.576 1.00 88.56 346 SER A CA 1
ATOM 2740 C C . SER A 1 346 ? 12.929 -10.226 -30.253 1.00 88.56 346 SER A C 1
ATOM 2742 O O . SER A 1 346 ? 12.246 -11.221 -30.027 1.00 88.56 346 SER A O 1
ATOM 2744 N N . VAL A 1 347 ? 14.249 -10.205 -30.165 1.00 91.94 347 VAL A N 1
ATOM 2745 C CA . VAL A 1 347 ? 15.091 -11.327 -29.762 1.00 91.94 347 VAL A CA 1
ATOM 2746 C C . VAL A 1 347 ? 15.980 -10.905 -28.596 1.00 91.94 347 VAL A C 1
ATOM 2748 O O . VAL A 1 347 ? 16.301 -9.723 -28.446 1.00 91.94 347 VAL A O 1
ATOM 2751 N N . ILE A 1 348 ? 16.381 -11.862 -27.761 1.00 91.62 348 ILE A N 1
ATOM 2752 C CA . ILE A 1 348 ? 17.354 -11.630 -26.686 1.00 91.62 348 ILE A CA 1
ATOM 2753 C C . ILE A 1 348 ? 18.616 -12.427 -26.984 1.00 91.62 348 ILE A C 1
ATOM 2755 O O . ILE A 1 348 ? 18.555 -13.640 -27.189 1.00 91.62 348 ILE A O 1
ATOM 2759 N N . GLN A 1 349 ? 19.754 -11.738 -26.965 1.00 92.75 349 GLN A N 1
ATOM 2760 C CA . GLN A 1 349 ? 21.061 -12.334 -27.206 1.00 92.75 349 GLN A CA 1
ATOM 2761 C C . GLN A 1 349 ? 22.130 -11.634 -26.364 1.00 92.75 349 GLN A C 1
ATOM 2763 O O . GLN A 1 349 ? 22.026 -10.439 -26.077 1.00 92.75 349 GLN A O 1
ATOM 2768 N N . GLY A 1 350 ? 23.159 -12.373 -25.963 1.00 92.06 350 GLY A N 1
ATOM 2769 C CA . GLY A 1 350 ? 24.291 -11.829 -25.225 1.00 92.06 350 GLY A CA 1
ATOM 2770 C C . GLY A 1 350 ? 25.570 -12.641 -25.362 1.00 92.06 350 GLY A C 1
ATOM 2771 O O . GLY A 1 350 ? 25.573 -13.741 -25.916 1.00 92.06 350 GLY A O 1
ATOM 2772 N N . ALA A 1 351 ? 26.647 -12.086 -24.814 1.00 94.25 351 ALA A N 1
ATOM 2773 C CA . ALA A 1 351 ? 27.959 -12.710 -24.719 1.00 94.25 351 ALA A CA 1
ATOM 2774 C C . ALA A 1 351 ? 28.446 -12.689 -23.266 1.00 94.25 351 ALA A C 1
ATOM 2776 O O . ALA A 1 351 ? 28.392 -11.654 -22.595 1.00 94.25 351 ALA A O 1
ATOM 2777 N N . PHE A 1 352 ? 28.947 -13.823 -22.785 1.00 95.81 352 PHE A N 1
ATOM 2778 C CA . PHE A 1 352 ? 29.439 -13.994 -21.421 1.00 95.81 352 PHE A CA 1
ATOM 2779 C C . PHE A 1 352 ? 30.813 -14.660 -21.418 1.00 95.81 352 PHE A C 1
ATOM 2781 O O . PHE A 1 352 ? 31.066 -15.586 -22.183 1.00 95.81 352 PHE A O 1
ATOM 2788 N N . VAL A 1 353 ? 31.681 -14.214 -20.515 1.00 96.31 353 VAL A N 1
ATOM 2789 C CA . VAL A 1 353 ? 32.913 -14.899 -20.129 1.00 96.31 353 VAL A CA 1
ATOM 2790 C C . VAL A 1 353 ? 32.711 -15.546 -18.762 1.00 96.31 353 VAL A C 1
ATOM 2792 O O . VAL A 1 353 ? 32.233 -14.907 -17.819 1.00 96.31 353 VAL A O 1
ATOM 2795 N N . ILE A 1 354 ? 33.067 -16.825 -18.653 1.00 96.12 354 ILE A N 1
ATOM 2796 C CA . ILE A 1 354 ? 32.920 -17.613 -17.426 1.00 96.12 354 ILE A CA 1
ATOM 2797 C C . ILE A 1 354 ? 34.226 -18.291 -17.038 1.00 96.12 354 ILE A C 1
ATOM 2799 O O . ILE A 1 354 ? 35.054 -18.614 -17.892 1.00 96.12 354 ILE A O 1
ATOM 2803 N N . ARG A 1 355 ? 34.392 -18.558 -15.743 1.00 95.44 355 ARG A N 1
ATOM 2804 C CA . ARG A 1 355 ? 35.483 -19.391 -15.245 1.00 95.44 355 ARG A CA 1
ATOM 2805 C C . ARG A 1 355 ? 35.201 -20.852 -15.586 1.00 95.44 355 ARG A C 1
ATOM 2807 O O . ARG A 1 355 ? 34.130 -21.365 -15.279 1.00 95.44 355 ARG A O 1
ATOM 2814 N N . GLY A 1 356 ? 36.200 -21.536 -16.131 1.00 94.81 356 GLY A N 1
ATOM 2815 C CA . GLY A 1 356 ? 36.093 -22.931 -16.544 1.00 94.81 356 GLY A CA 1
ATOM 2816 C C . GLY A 1 356 ? 35.601 -23.077 -17.980 1.00 94.81 356 GLY A C 1
ATOM 2817 O O . GLY A 1 356 ? 35.454 -22.097 -18.707 1.00 94.81 356 GLY A O 1
ATOM 2818 N N . GLN A 1 357 ? 35.392 -24.325 -18.395 1.00 95.75 357 GLN A N 1
ATOM 2819 C CA . GLN A 1 357 ? 35.129 -24.687 -19.792 1.00 95.75 357 GLN A CA 1
ATOM 2820 C C . GLN A 1 357 ? 33.681 -25.116 -20.063 1.00 95.75 357 GLN A C 1
ATOM 2822 O O . GLN A 1 357 ? 33.335 -25.307 -21.228 1.00 95.75 357 GLN A O 1
ATOM 2827 N N . GLU A 1 358 ? 32.857 -25.204 -19.015 1.00 95.19 358 GLU A N 1
ATOM 2828 C CA . GLU A 1 358 ? 31.454 -25.629 -19.038 1.00 95.19 358 GLU A CA 1
ATOM 2829 C C . GLU A 1 358 ? 30.559 -24.513 -18.492 1.00 95.19 358 GLU A C 1
ATOM 2831 O O . GLU A 1 358 ? 30.878 -23.922 -17.460 1.00 95.19 358 GLU A O 1
ATOM 2836 N N . HIS A 1 359 ? 29.431 -24.233 -19.152 1.00 94.44 359 HIS A N 1
ATOM 2837 C CA . HIS A 1 359 ? 28.543 -23.129 -18.769 1.00 94.44 359 HIS A CA 1
ATOM 2838 C C . HIS A 1 359 ? 27.669 -23.436 -17.554 1.00 94.44 359 HIS A C 1
ATOM 2840 O O . HIS A 1 359 ? 27.494 -22.566 -16.704 1.00 94.44 359 HIS A O 1
ATOM 2846 N N . VAL A 1 360 ? 27.162 -24.665 -17.423 1.00 94.56 360 VAL A N 1
ATOM 2847 C CA . VAL A 1 360 ? 26.192 -25.030 -16.374 1.00 94.56 360 VAL A CA 1
ATOM 2848 C C . VAL A 1 360 ? 26.636 -24.580 -14.972 1.00 94.56 360 VAL A C 1
ATOM 2850 O O . VAL A 1 360 ? 25.874 -23.868 -14.327 1.00 94.56 360 VAL A O 1
ATOM 2853 N N . PRO A 1 361 ? 27.875 -24.833 -14.504 1.00 93.38 361 PRO A N 1
ATOM 2854 C CA . PRO A 1 361 ? 28.285 -24.428 -13.157 1.00 93.38 361 PRO A CA 1
ATOM 2855 C C . PRO A 1 361 ? 28.333 -22.907 -12.918 1.00 93.38 361 PRO A C 1
ATOM 2857 O O . PRO A 1 361 ? 28.392 -22.482 -11.765 1.00 93.38 361 PRO A O 1
ATOM 2860 N N . ALA A 1 362 ? 28.364 -22.095 -13.979 1.00 91.44 362 ALA A N 1
ATOM 2861 C CA . ALA A 1 362 ? 28.341 -20.632 -13.910 1.00 91.44 362 ALA A CA 1
ATOM 2862 C C . ALA A 1 362 ? 26.921 -20.047 -14.004 1.00 91.44 362 ALA A C 1
ATOM 2864 O O . ALA A 1 362 ? 26.698 -18.929 -13.547 1.00 91.44 362 ALA A O 1
ATOM 2865 N N . PHE A 1 363 ? 25.978 -20.771 -14.614 1.00 92.19 363 PHE A N 1
ATOM 2866 C CA . PHE A 1 363 ? 24.621 -20.281 -14.878 1.00 92.19 363 PHE A CA 1
ATOM 2867 C C . PHE A 1 363 ? 23.539 -20.963 -14.027 1.00 92.19 363 PHE A C 1
ATOM 2869 O O . PHE A 1 363 ? 22.484 -20.368 -13.835 1.00 92.19 363 PHE A O 1
ATOM 2876 N N . ASP A 1 364 ? 23.797 -22.140 -13.444 1.00 87.88 364 ASP A N 1
ATOM 2877 C CA . ASP A 1 364 ? 22.819 -22.916 -12.654 1.00 87.88 364 ASP A CA 1
ATOM 2878 C C . ASP A 1 364 ? 22.374 -22.227 -11.348 1.00 87.88 364 ASP A C 1
ATOM 2880 O O . ASP A 1 364 ? 21.345 -22.551 -10.761 1.00 87.88 364 ASP A O 1
ATOM 2884 N N . VAL A 1 365 ? 23.084 -21.176 -10.926 1.00 83.25 365 VAL A N 1
ATOM 2885 C CA . VAL A 1 365 ? 22.611 -20.269 -9.865 1.00 83.25 365 VAL A CA 1
ATOM 2886 C C . VAL A 1 365 ? 21.338 -19.505 -10.260 1.00 83.25 365 VAL A C 1
ATOM 2888 O O . VAL A 1 365 ? 20.587 -19.054 -9.390 1.00 83.25 365 VAL A O 1
ATOM 2891 N N . ALA A 1 366 ? 21.078 -19.358 -11.563 1.00 78.94 366 ALA A N 1
ATOM 2892 C CA . ALA A 1 366 ? 19.879 -18.747 -12.110 1.00 78.94 366 ALA A CA 1
ATOM 2893 C C . ALA A 1 366 ? 18.894 -19.837 -12.568 1.00 78.94 366 ALA A C 1
ATOM 2895 O O . ALA A 1 366 ? 19.077 -20.390 -13.643 1.00 78.94 366 ALA A O 1
ATOM 2896 N N . PRO A 1 367 ? 17.809 -20.129 -11.825 1.00 70.75 367 PRO A N 1
ATOM 2897 C CA . PRO A 1 367 ? 16.923 -21.277 -12.083 1.00 70.75 367 PRO A CA 1
ATOM 2898 C C . PRO A 1 367 ? 16.180 -21.274 -13.431 1.00 70.75 367 PRO A C 1
ATOM 2900 O O . PRO A 1 367 ? 15.477 -22.225 -13.745 1.00 70.75 367 PRO A O 1
ATOM 2903 N N . ASP A 1 368 ? 16.280 -20.202 -14.209 1.00 76.62 368 ASP A N 1
ATOM 2904 C CA . ASP A 1 368 ? 15.718 -20.069 -15.550 1.00 76.62 368 ASP A CA 1
ATOM 2905 C C . ASP A 1 368 ? 16.775 -20.137 -16.666 1.00 76.62 368 ASP A C 1
ATOM 2907 O O . ASP A 1 368 ? 16.430 -19.888 -17.822 1.00 76.62 368 ASP A O 1
ATOM 2911 N N . TRP A 1 369 ? 18.030 -20.500 -16.355 1.00 83.94 369 TRP A N 1
ATOM 2912 C CA . TRP A 1 369 ? 19.119 -20.634 -17.332 1.00 83.94 369 TRP A CA 1
ATOM 2913 C C . TRP A 1 369 ? 18.777 -21.587 -18.481 1.00 83.94 369 TRP A C 1
ATOM 2915 O O . TRP A 1 369 ? 19.145 -21.319 -19.619 1.00 83.94 369 TRP A O 1
ATOM 2925 N N . GLU A 1 370 ? 17.976 -22.627 -18.235 1.00 90.69 370 GLU A N 1
ATOM 2926 C CA . GLU A 1 370 ? 17.500 -23.556 -19.269 1.00 90.69 370 GLU A CA 1
ATOM 2927 C C . GLU A 1 370 ? 16.624 -22.891 -20.347 1.00 90.69 370 GLU A C 1
ATOM 2929 O O . GLU A 1 370 ? 16.446 -23.453 -21.431 1.00 90.69 370 GLU A O 1
ATOM 2934 N N . SER A 1 371 ? 16.102 -21.684 -20.094 1.00 88.69 371 SER A N 1
ATOM 2935 C CA . SER A 1 371 ? 15.373 -20.879 -21.088 1.00 88.69 371 SER A CA 1
ATOM 2936 C C . SER A 1 371 ? 16.291 -20.258 -22.142 1.00 88.69 371 SER A C 1
ATOM 2938 O O . SER A 1 371 ? 15.810 -19.649 -23.098 1.00 88.69 371 SER A O 1
ATOM 2940 N N . TYR A 1 372 ? 17.602 -20.418 -21.970 1.00 93.19 372 TYR A N 1
ATOM 2941 C CA . TYR A 1 372 ? 18.624 -19.932 -22.873 1.00 93.19 372 TYR A CA 1
ATOM 2942 C C . TYR A 1 372 ? 19.380 -21.093 -23.515 1.00 93.19 372 TYR A C 1
ATOM 2944 O O . TYR A 1 372 ? 19.483 -22.201 -22.977 1.00 93.19 372 TYR A O 1
ATOM 2952 N N . GLU A 1 373 ? 19.867 -20.848 -24.717 1.00 95.62 373 GLU A N 1
ATOM 2953 C CA . GLU A 1 373 ? 20.778 -21.703 -25.453 1.00 95.62 373 GLU A CA 1
ATOM 2954 C C . GLU A 1 373 ? 22.193 -21.142 -25.330 1.00 95.62 373 GLU A C 1
ATOM 2956 O O . GLU A 1 373 ? 22.408 -19.938 -25.465 1.00 95.62 373 GLU A O 1
ATOM 2961 N N . PHE A 1 374 ? 23.150 -22.024 -25.047 1.00 96.50 374 PHE A N 1
ATOM 2962 C CA . PHE A 1 374 ? 24.539 -21.669 -24.786 1.00 96.50 374 PHE A CA 1
ATOM 2963 C C . PHE A 1 374 ? 25.414 -22.246 -25.888 1.00 96.50 374 PHE A C 1
ATOM 2965 O O . PHE A 1 374 ? 25.570 -23.461 -25.997 1.00 96.50 374 PHE A O 1
ATOM 2972 N N . THR A 1 375 ? 26.016 -21.367 -26.681 1.00 97.31 375 THR A N 1
ATOM 2973 C CA . THR A 1 375 ? 26.977 -21.746 -27.719 1.00 97.31 375 THR A CA 1
ATOM 2974 C C . THR A 1 375 ? 28.364 -21.292 -27.299 1.00 97.31 375 THR A C 1
ATOM 2976 O O . THR A 1 375 ? 28.585 -20.104 -27.065 1.00 97.31 375 THR A O 1
ATOM 2979 N N . LYS A 1 376 ? 29.306 -22.229 -27.186 1.00 97.50 376 LYS A N 1
ATOM 2980 C CA . LYS A 1 376 ? 30.694 -21.910 -26.844 1.00 97.50 376 LYS A CA 1
ATOM 2981 C C . LYS A 1 376 ? 31.361 -21.184 -28.013 1.00 97.50 376 LYS A C 1
ATOM 2983 O O . LYS A 1 376 ? 31.231 -21.623 -29.152 1.00 97.50 376 LYS A O 1
ATOM 2988 N N . LEU A 1 377 ? 32.055 -20.092 -27.717 1.00 96.75 377 LEU A N 1
ATOM 2989 C CA . LEU A 1 377 ? 32.749 -19.246 -28.687 1.00 96.75 377 LEU A CA 1
ATOM 2990 C C . LEU A 1 377 ? 34.251 -19.545 -28.680 1.00 96.75 377 LEU A C 1
ATOM 2992 O O . LEU A 1 377 ? 34.837 -19.771 -27.617 1.00 96.75 377 LEU A O 1
ATOM 2996 N N . ASP A 1 378 ? 34.869 -19.524 -29.859 1.00 95.19 378 ASP A N 1
ATOM 2997 C CA . ASP A 1 378 ? 36.299 -19.762 -30.043 1.00 95.19 378 ASP A CA 1
ATOM 2998 C C . ASP A 1 378 ? 37.082 -18.433 -30.022 1.00 95.19 378 ASP A C 1
ATOM 3000 O O . ASP A 1 378 ? 36.993 -17.638 -30.960 1.00 95.19 378 ASP A O 1
ATOM 3004 N N . PRO A 1 379 ? 37.908 -18.175 -28.991 1.00 92.56 379 PRO A N 1
ATOM 3005 C CA . PRO A 1 379 ? 38.687 -16.946 -28.877 1.00 92.56 379 PRO A CA 1
ATOM 3006 C C . PRO A 1 379 ? 39.824 -16.846 -29.901 1.00 92.56 379 PRO A C 1
ATOM 3008 O O . PRO A 1 379 ? 40.529 -15.842 -29.903 1.00 92.56 379 PRO A O 1
ATOM 3011 N N . THR A 1 380 ? 40.074 -17.850 -30.740 1.00 92.94 380 THR A N 1
ATOM 3012 C CA . THR A 1 380 ? 41.045 -17.781 -31.848 1.00 92.94 380 THR A CA 1
ATOM 3013 C C . THR A 1 380 ? 40.391 -17.415 -33.178 1.00 92.94 380 THR A C 1
ATOM 3015 O O . THR A 1 380 ? 41.073 -16.980 -34.108 1.00 92.94 380 THR A O 1
ATOM 3018 N N . LYS A 1 381 ? 39.062 -17.527 -33.256 1.00 95.62 381 LYS A N 1
ATOM 3019 C CA . LYS A 1 381 ? 38.274 -17.267 -34.453 1.00 95.62 381 LYS A CA 1
ATOM 3020 C C . LYS A 1 381 ? 37.858 -15.798 -34.519 1.00 95.62 381 LYS A C 1
ATOM 3022 O O . LYS A 1 381 ? 37.274 -15.257 -33.581 1.00 95.62 381 LYS A O 1
ATOM 3027 N N . ALA A 1 382 ? 38.158 -15.142 -35.639 1.00 93.50 382 ALA A N 1
ATOM 3028 C CA . ALA A 1 382 ? 37.927 -13.707 -35.803 1.00 93.50 382 ALA A CA 1
ATOM 3029 C C . ALA A 1 382 ? 36.438 -13.334 -35.695 1.00 93.50 382 ALA A C 1
ATOM 3031 O O . ALA A 1 382 ? 36.107 -12.321 -35.084 1.00 93.50 382 ALA A O 1
ATOM 3032 N N . GLU A 1 383 ? 35.538 -14.167 -36.228 1.00 91.81 383 GLU A N 1
ATOM 3033 C CA . GLU A 1 383 ? 34.094 -13.914 -36.177 1.00 91.81 383 GLU A CA 1
ATOM 3034 C C . GLU A 1 383 ? 33.546 -13.953 -34.744 1.00 91.81 383 GLU A C 1
ATOM 3036 O O . GLU A 1 383 ? 32.712 -13.130 -34.369 1.00 91.81 383 GLU A O 1
ATOM 3041 N N . ASP A 1 384 ? 34.042 -14.880 -33.925 1.00 94.12 384 ASP A N 1
ATOM 3042 C CA . ASP A 1 384 ? 33.590 -15.063 -32.545 1.00 94.12 384 ASP A CA 1
ATOM 3043 C C . ASP A 1 384 ? 34.142 -13.951 -31.637 1.00 94.12 384 ASP A C 1
ATOM 3045 O O . ASP A 1 384 ? 33.438 -13.475 -30.744 1.00 94.12 384 ASP A O 1
ATOM 3049 N N . ARG A 1 385 ? 35.365 -13.466 -31.904 1.00 94.25 385 ARG A N 1
ATOM 3050 C CA . ARG A 1 385 ? 35.905 -12.259 -31.254 1.00 94.25 385 ARG A CA 1
ATOM 3051 C C . ARG A 1 385 ? 35.055 -11.035 -31.554 1.00 94.25 385 ARG A C 1
ATOM 3053 O O . ARG A 1 385 ? 34.644 -10.341 -30.627 1.00 94.25 385 ARG A O 1
ATOM 3060 N N . GLN A 1 386 ? 34.758 -10.811 -32.834 1.00 90.75 386 GLN A N 1
ATOM 3061 C CA . GLN A 1 386 ? 33.949 -9.674 -33.260 1.00 90.75 386 GLN A CA 1
ATOM 3062 C C . GLN A 1 386 ? 32.554 -9.717 -32.628 1.00 90.75 386 GLN A C 1
ATOM 3064 O O . GLN A 1 386 ? 32.047 -8.684 -32.204 1.00 90.75 386 GLN A O 1
ATOM 3069 N N . PHE A 1 387 ? 31.957 -10.907 -32.500 1.00 90.88 387 PHE A N 1
ATOM 3070 C CA . PHE A 1 387 ? 30.676 -11.077 -31.816 1.00 90.88 387 PHE A CA 1
ATOM 3071 C C . PHE A 1 387 ? 30.719 -10.600 -30.356 1.00 90.88 387 PHE A C 1
ATOM 3073 O O . PHE A 1 387 ? 29.812 -9.896 -29.915 1.00 90.88 387 PHE A O 1
ATOM 3080 N N . VAL A 1 388 ? 31.765 -10.958 -29.603 1.00 91.88 388 VAL A N 1
ATOM 3081 C CA . VAL A 1 388 ? 31.924 -10.529 -28.201 1.00 91.88 388 VAL A CA 1
ATOM 3082 C C . VAL A 1 388 ? 32.120 -9.017 -28.109 1.00 91.88 388 VAL A C 1
ATOM 3084 O O . VAL A 1 388 ? 31.484 -8.371 -27.279 1.00 91.88 388 VAL A O 1
ATOM 3087 N N . GLU A 1 389 ? 32.954 -8.447 -28.981 1.00 90.19 389 GLU A N 1
ATOM 3088 C CA . GLU A 1 389 ? 33.177 -6.999 -29.048 1.00 90.19 389 GLU A CA 1
ATOM 3089 C C . GLU A 1 389 ? 31.888 -6.238 -29.361 1.00 90.19 389 GLU A C 1
ATOM 3091 O O . GLU A 1 389 ? 31.584 -5.249 -28.696 1.00 90.19 389 GLU A O 1
ATOM 3096 N N . ASP A 1 390 ? 31.097 -6.721 -30.318 1.00 86.50 390 ASP A N 1
ATOM 3097 C CA . ASP A 1 390 ? 29.834 -6.097 -30.704 1.00 86.50 390 ASP A CA 1
ATOM 3098 C C . ASP A 1 390 ? 28.784 -6.216 -29.583 1.00 86.50 390 ASP A C 1
ATOM 3100 O O . ASP A 1 390 ? 28.108 -5.237 -29.255 1.00 86.50 390 ASP A O 1
ATOM 3104 N N . ALA A 1 391 ? 28.685 -7.386 -28.939 1.00 85.75 391 ALA A N 1
ATOM 3105 C CA . ALA A 1 391 ? 27.753 -7.631 -27.838 1.00 85.75 391 ALA A CA 1
ATOM 3106 C C . ALA A 1 391 ? 28.079 -6.805 -26.582 1.00 85.75 391 ALA A C 1
ATOM 3108 O O . ALA A 1 391 ? 27.171 -6.411 -25.850 1.00 85.75 391 ALA A O 1
ATOM 3109 N N . TRP A 1 392 ? 29.359 -6.543 -26.315 1.00 87.25 392 TRP A N 1
ATOM 3110 C CA . TRP A 1 392 ? 29.797 -5.730 -25.176 1.00 87.25 392 TRP A CA 1
ATOM 3111 C C . TRP A 1 392 ? 29.900 -4.236 -25.507 1.00 87.25 392 TRP A C 1
ATOM 3113 O O . TRP A 1 392 ? 30.070 -3.439 -24.589 1.00 87.25 392 TRP A O 1
ATOM 3123 N N . GLY A 1 393 ? 29.801 -3.852 -26.783 1.00 76.31 393 GLY A N 1
ATOM 3124 C CA . GLY A 1 393 ? 29.907 -2.464 -27.242 1.00 76.31 393 GLY A CA 1
ATOM 3125 C C . GLY A 1 393 ? 28.589 -1.698 -27.304 1.00 76.31 393 GLY A C 1
ATOM 3126 O O . GLY A 1 393 ? 28.612 -0.477 -27.319 1.00 76.31 393 GLY A O 1
ATOM 3127 N N . TRP A 1 394 ? 27.438 -2.379 -27.313 1.00 68.44 394 TRP A N 1
ATOM 3128 C CA . TRP A 1 394 ? 26.090 -1.771 -27.314 1.00 68.44 394 TRP A CA 1
ATOM 3129 C C . TRP A 1 394 ? 25.752 -0.859 -28.510 1.00 68.44 394 TRP A C 1
ATOM 3131 O O . TRP A 1 394 ? 24.726 -0.183 -28.495 1.00 68.44 394 TRP A O 1
ATOM 3141 N N . GLU A 1 395 ? 26.567 -0.840 -29.564 1.00 66.75 395 GLU A N 1
ATOM 3142 C CA . GLU A 1 395 ? 26.372 0.073 -30.701 1.00 66.75 395 GLU A CA 1
ATOM 3143 C C . GLU A 1 395 ? 25.756 -0.598 -31.935 1.00 66.75 395 GLU A C 1
ATOM 3145 O O . GLU A 1 395 ? 25.095 0.064 -32.739 1.00 66.75 395 GLU A O 1
ATOM 3150 N N . LYS A 1 396 ? 25.942 -1.914 -32.105 1.00 74.81 396 LYS A N 1
ATOM 3151 C CA . LYS A 1 396 ? 25.527 -2.633 -33.317 1.00 74.81 396 LYS A CA 1
ATOM 3152 C C . LYS A 1 396 ? 24.272 -3.479 -33.103 1.00 74.81 396 LYS A C 1
ATOM 3154 O O . LYS A 1 396 ? 24.062 -4.073 -32.048 1.00 74.81 396 LYS A O 1
ATOM 3159 N N . GLY A 1 397 ? 23.436 -3.538 -34.141 1.00 79.25 397 GLY A N 1
ATOM 3160 C CA . GLY A 1 397 ? 22.365 -4.530 -34.247 1.00 79.25 397 GLY A CA 1
ATOM 3161 C C . GLY A 1 397 ? 22.915 -5.929 -34.538 1.00 79.25 397 GLY A C 1
ATOM 3162 O O . GLY A 1 397 ? 24.098 -6.092 -34.829 1.00 79.25 397 GLY A O 1
ATOM 3163 N N . ILE A 1 398 ? 22.045 -6.934 -34.494 1.00 84.75 398 ILE A N 1
ATOM 3164 C CA . ILE A 1 398 ? 22.399 -8.339 -34.736 1.00 84.75 398 ILE A CA 1
ATOM 3165 C C . ILE A 1 398 ? 21.592 -8.925 -35.889 1.00 84.75 398 ILE A C 1
ATOM 3167 O O . ILE A 1 398 ? 20.522 -8.428 -36.230 1.00 84.75 398 ILE A O 1
ATOM 3171 N N . THR A 1 399 ? 22.078 -10.024 -36.462 1.00 83.75 399 THR A N 1
ATOM 3172 C CA . THR A 1 399 ? 21.312 -10.830 -37.418 1.00 83.75 399 THR A CA 1
ATOM 3173 C C . THR A 1 399 ? 20.953 -12.164 -36.784 1.00 83.75 399 THR A C 1
ATOM 3175 O O . THR A 1 399 ? 21.834 -12.910 -36.359 1.00 83.75 399 THR A O 1
ATOM 3178 N N . VAL A 1 400 ? 19.661 -12.486 -36.743 1.00 81.19 400 VAL A N 1
ATOM 3179 C CA . VAL A 1 400 ? 19.153 -13.775 -36.256 1.00 81.19 400 VAL A CA 1
ATOM 3180 C C . VAL A 1 400 ? 18.270 -14.374 -37.343 1.00 81.19 400 VAL A C 1
ATOM 3182 O O . VAL A 1 400 ? 17.355 -13.718 -37.834 1.00 81.19 400 VAL A O 1
ATOM 3185 N N . ASN A 1 401 ? 18.563 -15.609 -37.760 1.00 78.88 401 ASN A N 1
ATOM 3186 C CA . ASN A 1 401 ? 17.819 -16.329 -38.805 1.00 78.88 401 ASN A CA 1
ATOM 3187 C C . ASN A 1 401 ? 17.661 -15.545 -40.128 1.00 78.88 401 ASN A C 1
ATOM 3189 O O . ASN A 1 401 ? 16.609 -15.583 -40.762 1.00 78.88 401 ASN A O 1
ATOM 3193 N N . GLY A 1 402 ? 18.704 -14.813 -40.540 1.00 78.69 402 GLY A N 1
ATOM 3194 C CA . GLY A 1 402 ? 18.713 -14.025 -41.781 1.00 78.69 402 GLY A CA 1
ATOM 3195 C C . GLY A 1 402 ? 17.944 -12.700 -41.714 1.00 78.69 402 GLY A C 1
ATOM 3196 O O . GLY A 1 402 ? 17.817 -12.027 -42.734 1.00 78.69 402 GLY A O 1
ATOM 3197 N N . LYS A 1 403 ? 17.447 -12.316 -40.533 1.00 85.25 403 LYS A N 1
ATOM 3198 C CA . LYS A 1 403 ? 16.768 -11.045 -40.284 1.00 85.25 403 LYS A CA 1
ATOM 3199 C C . LYS A 1 403 ? 17.613 -10.145 -39.388 1.00 85.25 403 LYS A C 1
ATOM 3201 O O . LYS A 1 403 ? 18.096 -10.581 -38.344 1.00 85.25 403 LYS A O 1
ATOM 3206 N N . GLU A 1 404 ? 17.766 -8.891 -39.798 1.00 88.00 404 GLU A N 1
ATOM 3207 C CA . GLU A 1 404 ? 18.458 -7.866 -39.018 1.00 88.00 404 GLU A CA 1
ATOM 3208 C C . GLU A 1 404 ? 17.547 -7.285 -37.931 1.00 88.00 404 GLU A C 1
ATOM 3210 O O . GLU A 1 404 ? 16.415 -6.871 -38.190 1.00 88.00 404 GLU A O 1
ATOM 3215 N N . TYR A 1 405 ? 18.076 -7.217 -36.713 1.00 85.56 405 TYR A N 1
ATOM 3216 C CA . TYR A 1 405 ? 17.446 -6.645 -35.534 1.00 85.56 405 TYR A CA 1
ATOM 3217 C C . TYR A 1 405 ? 18.329 -5.524 -34.985 1.00 85.56 405 TYR A C 1
ATOM 3219 O O . TYR A 1 405 ? 19.462 -5.747 -34.560 1.00 85.56 405 TYR A O 1
ATOM 3227 N N . LYS A 1 406 ? 17.808 -4.296 -34.967 1.00 86.38 406 LYS A N 1
ATOM 3228 C CA . LYS A 1 406 ? 18.479 -3.164 -34.311 1.00 86.38 406 LYS A CA 1
ATOM 3229 C C . LYS A 1 406 ? 18.389 -3.308 -32.795 1.00 86.38 406 LYS A C 1
ATOM 3231 O O . LYS A 1 406 ? 17.458 -3.935 -32.300 1.00 86.38 406 LYS A O 1
ATOM 3236 N N . LEU A 1 407 ? 19.320 -2.717 -32.052 1.00 79.50 407 LEU A N 1
ATOM 3237 C CA . LEU A 1 407 ? 19.190 -2.624 -30.598 1.00 79.50 407 LEU A CA 1
ATOM 3238 C C . LEU A 1 407 ? 17.879 -1.898 -30.247 1.00 79.50 407 LEU A C 1
ATOM 3240 O O . LEU A 1 407 ? 17.571 -0.868 -30.848 1.00 79.50 407 LEU A O 1
ATOM 3244 N N . ALA A 1 408 ? 17.084 -2.450 -29.328 1.00 73.12 408 ALA A N 1
ATOM 3245 C CA . ALA A 1 408 ? 15.786 -1.874 -28.990 1.00 73.12 408 ALA A CA 1
ATOM 3246 C C . ALA A 1 408 ? 15.941 -0.517 -28.271 1.00 73.12 408 ALA A C 1
ATOM 3248 O O . ALA A 1 408 ? 16.749 -0.399 -27.348 1.00 73.12 408 ALA A O 1
ATOM 3249 N N . ASP A 1 409 ? 15.123 0.481 -28.639 1.00 55.94 409 ASP A N 1
ATOM 3250 C CA . ASP A 1 409 ? 15.076 1.800 -27.986 1.00 55.94 409 ASP A CA 1
ATOM 3251 C C . ASP A 1 409 ? 14.616 1.666 -26.523 1.00 55.94 409 ASP A C 1
ATOM 3253 O O . ASP A 1 409 ? 13.424 1.666 -26.197 1.00 55.94 409 ASP A O 1
ATOM 3257 N N . ALA A 1 410 ? 15.583 1.544 -25.622 1.00 44.91 410 ALA A N 1
ATOM 3258 C CA . ALA A 1 410 ? 15.395 1.578 -24.182 1.00 44.91 410 ALA A CA 1
ATOM 3259 C C . ALA A 1 410 ? 16.115 2.830 -23.636 1.00 44.91 410 ALA A C 1
ATOM 3261 O O . ALA A 1 410 ? 17.201 3.153 -24.124 1.00 44.91 410 ALA A O 1
ATOM 3262 N N . PRO A 1 411 ? 15.550 3.583 -22.664 1.00 33.53 411 PRO A N 1
ATOM 3263 C CA . PRO A 1 411 ? 16.257 4.712 -22.057 1.00 33.53 411 PRO A CA 1
ATOM 3264 C C . PRO A 1 411 ? 17.658 4.279 -21.576 1.00 33.53 411 PRO A C 1
ATOM 3266 O O . PRO A 1 411 ? 17.795 3.140 -21.129 1.00 33.53 411 PRO A O 1
ATOM 3269 N N . PRO A 1 412 ? 18.691 5.143 -21.604 1.00 33.97 412 PRO A N 1
ATOM 3270 C CA . PRO A 1 412 ? 20.072 4.752 -21.274 1.00 33.97 412 PRO A CA 1
ATOM 3271 C C . PRO A 1 412 ? 20.227 4.071 -19.901 1.00 33.97 412 PRO A C 1
ATOM 3273 O O . PRO A 1 412 ? 21.119 3.261 -19.700 1.00 33.97 412 PRO A O 1
ATOM 3276 N N . SER A 1 413 ? 19.310 4.339 -18.965 1.00 34.69 413 SER A N 1
ATOM 3277 C CA . SER A 1 413 ? 19.225 3.707 -17.640 1.00 34.69 413 SER A CA 1
ATOM 3278 C C . SER A 1 413 ? 18.639 2.284 -17.619 1.00 34.69 413 SER A C 1
ATOM 3280 O O . SER A 1 413 ? 18.515 1.694 -16.549 1.00 34.69 413 SER A O 1
ATOM 3282 N N . SER A 1 414 ? 18.228 1.749 -18.770 1.00 35.09 414 SER A N 1
ATOM 3283 C CA . SER A 1 414 ? 17.617 0.419 -18.937 1.00 35.09 414 SER A CA 1
ATOM 3284 C C . SER A 1 414 ? 18.406 -0.505 -19.866 1.00 35.09 414 SER A C 1
ATOM 3286 O O . SER A 1 414 ? 17.980 -1.629 -20.124 1.00 35.09 414 SER A O 1
ATOM 3288 N N . GLN A 1 415 ? 19.569 -0.045 -20.330 1.00 43.16 415 GLN A N 1
ATOM 3289 C CA . GLN A 1 415 ? 20.587 -0.891 -20.938 1.00 43.16 415 GLN A CA 1
ATOM 3290 C C . GLN A 1 415 ? 21.374 -1.522 -19.782 1.00 43.16 415 GLN A C 1
ATOM 3292 O O . GLN A 1 415 ? 21.980 -0.814 -18.975 1.00 43.16 415 GLN A O 1
ATOM 3297 N N . HIS A 1 416 ? 21.257 -2.841 -19.610 1.00 46.88 416 HIS A N 1
ATOM 3298 C CA . HIS A 1 416 ? 21.794 -3.534 -18.436 1.00 46.88 416 HIS A CA 1
ATOM 3299 C C . HIS A 1 416 ? 23.316 -3.628 -18.516 1.00 46.88 416 HIS A C 1
ATOM 3301 O O . HIS A 1 416 ? 23.871 -4.566 -19.084 1.00 46.88 416 HIS A O 1
ATOM 3307 N N . ALA A 1 417 ? 23.970 -2.632 -17.920 1.00 39.62 417 ALA A N 1
ATOM 3308 C CA . ALA A 1 417 ? 25.396 -2.620 -17.641 1.00 39.62 417 ALA A CA 1
ATOM 3309 C C . ALA A 1 417 ? 25.820 -3.876 -16.834 1.00 39.62 417 ALA A C 1
ATOM 3311 O O . ALA A 1 417 ? 24.991 -4.465 -16.132 1.00 39.62 417 ALA A O 1
ATOM 3312 N N . PRO A 1 418 ? 27.091 -4.308 -16.944 1.00 47.50 418 PRO A N 1
ATOM 3313 C CA . PRO A 1 418 ? 27.532 -5.639 -16.527 1.00 47.50 418 PRO A CA 1
ATOM 3314 C C . PRO A 1 418 ? 27.377 -5.910 -15.028 1.00 47.50 418 PRO A C 1
ATOM 3316 O O . PRO A 1 418 ? 27.197 -4.993 -14.233 1.00 47.50 418 PRO A O 1
ATOM 3319 N N . LEU A 1 419 ? 27.534 -7.183 -14.635 1.00 41.41 419 LEU A N 1
ATOM 3320 C CA . LEU A 1 419 ? 27.651 -7.641 -13.241 1.00 41.41 419 LEU A CA 1
ATOM 3321 C C . LEU A 1 419 ? 28.837 -6.960 -12.518 1.00 41.41 419 LEU A C 1
ATOM 3323 O O . LEU A 1 419 ? 29.902 -7.560 -12.340 1.00 41.41 419 LEU A O 1
ATOM 3327 N N . LEU A 1 420 ? 28.665 -5.699 -12.121 1.00 38.16 420 LEU A N 1
ATOM 3328 C CA . LEU A 1 420 ? 29.674 -4.803 -11.564 1.00 38.16 420 LEU A CA 1
ATOM 3329 C C . LEU A 1 420 ? 29.263 -4.322 -10.166 1.00 38.16 420 LEU A C 1
ATOM 3331 O O . LEU A 1 420 ? 28.608 -3.293 -10.046 1.00 38.16 420 LEU A O 1
ATOM 3335 N N . HIS A 1 421 ? 29.686 -5.038 -9.119 1.00 29.92 421 HIS A N 1
ATOM 3336 C CA . HIS A 1 421 ? 30.421 -4.523 -7.943 1.00 29.92 421 HIS A CA 1
ATOM 3337 C C . HIS A 1 421 ? 30.368 -5.484 -6.742 1.00 29.92 421 HIS A C 1
ATOM 3339 O O . HIS A 1 421 ? 29.371 -6.146 -6.464 1.00 29.92 421 HIS A O 1
ATOM 3345 N N . SER A 1 422 ? 31.454 -5.478 -5.966 1.00 23.61 422 SER A N 1
ATOM 3346 C CA . SER A 1 422 ? 31.504 -5.892 -4.560 1.00 23.61 422 SER A CA 1
ATOM 3347 C C . SER A 1 422 ? 32.058 -4.707 -3.734 1.00 23.61 422 SER A C 1
ATOM 3349 O O . SER A 1 422 ? 32.785 -3.887 -4.296 1.00 23.61 422 SER A O 1
ATOM 3351 N N . PRO A 1 423 ? 31.701 -4.562 -2.441 1.00 35.22 423 PRO A N 1
ATOM 3352 C CA . PRO A 1 423 ? 31.861 -3.328 -1.661 1.00 35.22 423 PRO A CA 1
ATOM 3353 C C . PRO A 1 423 ? 33.226 -3.256 -0.958 1.00 35.22 423 PRO A C 1
ATOM 3355 O O . PRO A 1 423 ? 33.746 -4.312 -0.619 1.00 35.22 423 PRO A O 1
ATOM 3358 N N . ILE A 1 424 ? 33.769 -2.052 -0.680 1.00 21.33 424 ILE A N 1
ATOM 3359 C CA . ILE A 1 424 ? 34.688 -1.757 0.453 1.00 21.33 424 ILE A CA 1
ATOM 3360 C C . ILE A 1 424 ? 34.985 -0.237 0.617 1.00 21.33 424 ILE A C 1
ATOM 3362 O O . ILE A 1 424 ? 35.318 0.451 -0.340 1.00 21.33 424 ILE A O 1
ATOM 3366 N N . ALA A 1 425 ? 34.915 0.188 1.892 1.00 21.09 425 ALA A N 1
ATOM 3367 C CA . ALA A 1 425 ? 35.616 1.256 2.643 1.00 21.09 425 ALA A CA 1
ATOM 3368 C C . ALA A 1 425 ? 35.383 2.778 2.428 1.00 21.09 425 ALA A C 1
ATOM 3370 O O . ALA A 1 425 ? 35.941 3.408 1.542 1.00 21.09 425 ALA A O 1
ATOM 3371 N N . MET A 1 426 ? 34.684 3.358 3.424 1.00 21.77 426 MET A N 1
ATOM 3372 C CA . MET A 1 426 ? 35.150 4.362 4.417 1.00 21.77 426 MET A CA 1
ATOM 3373 C C . MET A 1 426 ? 35.998 5.573 3.979 1.00 21.77 426 MET A C 1
ATOM 3375 O O . MET A 1 426 ? 37.188 5.428 3.742 1.00 21.77 426 MET A O 1
ATOM 3379 N N . THR A 1 427 ? 35.425 6.770 4.173 1.00 22.97 427 THR A N 1
ATOM 3380 C CA . THR A 1 427 ? 35.907 7.894 5.028 1.00 22.97 427 THR A CA 1
ATOM 3381 C C . THR A 1 427 ? 34.672 8.784 5.290 1.00 22.97 427 THR A C 1
ATOM 3383 O O . THR A 1 427 ? 33.947 9.052 4.344 1.00 22.97 427 THR A O 1
ATOM 3386 N N . GLY A 1 428 ? 34.260 9.252 6.471 1.00 20.33 428 GLY A N 1
ATOM 3387 C CA . GLY A 1 428 ? 34.965 9.586 7.705 1.00 20.33 428 GLY A CA 1
ATOM 3388 C C . GLY A 1 428 ? 34.834 11.099 7.968 1.00 20.33 428 GLY A C 1
ATOM 3389 O O . GLY A 1 428 ? 35.544 11.868 7.332 1.00 20.33 428 GLY A O 1
ATOM 3390 N N . SER A 1 429 ? 33.935 11.492 8.888 1.00 21.88 429 SER A N 1
ATOM 3391 C CA . SER A 1 429 ? 33.740 12.798 9.588 1.00 21.88 429 SER A CA 1
ATOM 3392 C C . SER A 1 429 ? 32.278 13.270 9.481 1.00 21.88 429 SER A C 1
ATOM 3394 O O . SER A 1 429 ? 31.674 13.170 8.426 1.00 21.88 429 SER A O 1
ATOM 3396 N N . GLY A 1 430 ? 31.582 13.748 10.508 1.00 22.03 430 GLY A N 1
ATOM 3397 C CA . GLY A 1 430 ? 31.888 14.015 11.905 1.00 22.03 430 GLY A CA 1
ATOM 3398 C C . GLY A 1 430 ? 30.571 14.376 12.616 1.00 22.03 430 GLY A C 1
ATOM 3399 O O . GLY A 1 430 ? 29.601 14.801 11.996 1.00 22.03 430 GLY A O 1
ATOM 3400 N N . SER A 1 431 ? 30.555 14.132 13.919 1.00 21.97 431 SER A N 1
ATOM 3401 C CA . SER A 1 431 ? 29.518 14.395 14.925 1.00 21.97 431 SER A CA 1
ATOM 3402 C C . SER A 1 431 ? 28.698 15.690 14.786 1.00 21.97 431 SER A C 1
ATOM 3404 O O . SER A 1 431 ? 29.276 16.769 14.682 1.00 21.97 431 SER A O 1
ATOM 3406 N N . ASN A 1 432 ? 27.376 15.604 14.986 1.00 24.05 432 ASN A N 1
ATOM 3407 C CA . ASN A 1 432 ? 26.704 16.213 16.149 1.00 24.05 432 ASN A CA 1
ATOM 3408 C C . ASN A 1 432 ? 25.196 15.911 16.169 1.00 24.05 432 ASN A C 1
ATOM 3410 O O . ASN A 1 432 ? 24.451 16.283 15.268 1.00 24.05 432 ASN A O 1
ATOM 3414 N N . VAL A 1 433 ? 24.757 15.274 17.253 1.00 23.67 433 VAL A N 1
ATOM 3415 C CA . VAL A 1 433 ? 23.352 15.133 17.655 1.00 23.67 433 VAL A CA 1
ATOM 3416 C C . VAL A 1 433 ? 22.998 16.322 18.550 1.00 23.67 433 VAL A C 1
ATOM 3418 O O . VAL A 1 433 ? 23.717 16.550 19.524 1.00 23.67 433 VAL A O 1
ATOM 3421 N N . PRO A 1 434 ? 21.876 17.023 18.317 1.00 24.47 434 PRO A N 1
ATOM 3422 C CA . PRO A 1 434 ? 21.209 17.760 19.376 1.00 24.47 434 PRO A CA 1
ATOM 3423 C C . PRO A 1 434 ? 19.967 17.009 19.863 1.00 24.47 434 PRO A C 1
ATOM 3425 O O . PRO A 1 434 ? 19.086 16.600 19.111 1.00 24.47 434 PRO A O 1
ATOM 3428 N N . THR A 1 435 ? 19.965 16.866 21.176 1.00 24.31 435 THR A N 1
ATOM 3429 C CA . THR A 1 435 ? 18.936 16.440 22.117 1.00 24.31 435 THR A CA 1
ATOM 3430 C C . THR A 1 435 ? 17.524 16.993 21.875 1.00 24.31 435 THR A C 1
ATOM 3432 O O . THR A 1 435 ? 17.323 18.139 21.480 1.00 24.31 435 THR A O 1
ATOM 3435 N N . ALA A 1 436 ? 16.527 16.176 22.228 1.00 24.67 436 ALA A N 1
ATOM 3436 C CA . ALA A 1 436 ? 15.119 16.557 22.322 1.00 24.67 436 ALA A CA 1
ATOM 3437 C C . ALA A 1 436 ? 14.867 17.630 23.404 1.00 24.67 436 ALA A C 1
ATOM 3439 O O . ALA A 1 436 ? 15.426 17.522 24.501 1.00 24.67 436 ALA A O 1
ATOM 3440 N N . PRO A 1 437 ? 13.945 18.588 23.187 1.00 26.39 437 PRO A N 1
ATOM 3441 C CA . PRO A 1 437 ? 13.294 19.295 24.272 1.00 26.39 437 PRO A CA 1
ATOM 3442 C C . PRO A 1 437 ? 11.994 18.601 24.693 1.00 26.39 437 PRO A C 1
ATOM 3444 O O . PRO A 1 437 ? 11.189 18.134 23.890 1.00 26.39 437 PRO A O 1
ATOM 3447 N N . LYS A 1 438 ? 11.831 18.573 26.012 1.00 26.64 438 LYS A N 1
ATOM 3448 C CA . LYS A 1 438 ? 10.682 18.100 26.775 1.00 26.64 438 LYS A CA 1
ATOM 3449 C C . LYS A 1 438 ? 9.440 18.969 26.532 1.00 26.64 438 LYS A C 1
ATOM 3451 O O . LYS A 1 438 ? 9.540 20.177 26.347 1.00 26.64 438 LYS A O 1
ATOM 3456 N N . THR A 1 439 ? 8.291 18.306 26.626 1.00 24.45 439 THR A N 1
ATOM 3457 C CA . THR A 1 439 ? 6.955 18.792 27.013 1.00 24.45 439 THR A CA 1
ATOM 3458 C C . THR A 1 439 ? 6.865 20.242 27.521 1.00 24.45 439 THR A C 1
ATOM 3460 O O . THR A 1 439 ? 7.395 20.553 28.589 1.00 24.45 439 THR A O 1
ATOM 3463 N N . MET A 1 440 ? 6.076 21.079 26.838 1.00 23.70 440 MET A N 1
ATOM 3464 C CA . MET A 1 440 ? 5.454 22.275 27.419 1.00 23.70 440 MET A CA 1
ATOM 3465 C C . MET A 1 440 ? 3.936 22.109 27.405 1.00 23.70 440 MET A C 1
ATOM 3467 O O . MET A 1 440 ? 3.323 21.940 26.357 1.00 23.70 440 MET A O 1
ATOM 3471 N N . ASN A 1 441 ? 3.362 22.165 28.600 1.00 23.19 441 ASN A N 1
ATOM 3472 C CA . ASN A 1 441 ? 1.938 22.266 28.866 1.00 23.19 441 ASN A CA 1
ATOM 3473 C C . ASN A 1 441 ? 1.655 23.753 29.149 1.00 23.19 441 ASN A C 1
ATOM 3475 O O . ASN A 1 441 ? 2.338 24.330 29.996 1.00 23.19 441 ASN A O 1
ATOM 3479 N N . ILE A 1 442 ? 0.694 24.378 28.463 1.00 24.72 442 ILE A N 1
ATOM 3480 C CA . ILE A 1 442 ? 0.215 25.738 28.775 1.00 24.72 442 ILE A CA 1
ATOM 3481 C C . ILE A 1 442 ? -1.320 25.704 28.888 1.00 24.72 442 ILE A C 1
ATOM 3483 O O . ILE A 1 442 ? -1.994 25.617 27.865 1.00 24.72 442 ILE A O 1
ATOM 3487 N N . PRO A 1 443 ? -1.884 25.788 30.106 1.00 24.44 443 PRO A N 1
ATOM 3488 C CA . PRO A 1 443 ? -3.297 26.106 30.357 1.00 24.44 443 PRO A CA 1
ATOM 3489 C C . PRO A 1 443 ? -3.441 27.502 31.011 1.00 24.44 443 PRO A C 1
ATOM 3491 O O . PRO A 1 443 ? -2.599 27.880 31.818 1.00 24.44 443 PRO A O 1
ATOM 3494 N N . GLY A 1 444 ? -4.458 28.344 30.798 1.00 25.72 444 GLY A N 1
ATOM 3495 C CA . GLY A 1 444 ? -5.708 28.320 30.031 1.00 25.72 444 GLY A CA 1
ATOM 3496 C C . GLY A 1 444 ? -6.506 29.600 30.385 1.00 25.72 444 GLY A C 1
ATOM 3497 O O . GLY A 1 444 ? -6.296 30.170 31.457 1.00 25.72 444 GLY A O 1
ATOM 3498 N N . LEU A 1 445 ? -7.396 30.077 29.503 1.00 26.56 445 LEU A N 1
ATOM 3499 C CA . LEU A 1 445 ? -8.412 31.079 29.859 1.00 26.56 445 LEU A CA 1
ATOM 3500 C C . LEU A 1 445 ? -9.332 30.486 30.941 1.00 26.56 445 LEU A C 1
ATOM 3502 O O . LEU A 1 445 ? -9.885 29.402 30.774 1.00 26.56 445 LEU A O 1
ATOM 3506 N N . THR A 1 446 ? -9.458 31.197 32.055 1.00 28.66 446 THR A N 1
ATOM 3507 C CA . THR A 1 446 ? -10.155 30.803 33.282 1.00 28.66 446 THR A CA 1
ATOM 3508 C C . THR A 1 446 ? -11.651 31.094 33.241 1.00 28.66 446 THR A C 1
ATOM 3510 O O . THR A 1 446 ? -12.063 32.144 32.758 1.00 28.66 446 THR A O 1
ATOM 3513 N N . LEU A 1 447 ? -12.434 30.256 33.930 1.00 25.70 447 LEU A N 1
ATOM 3514 C CA . LEU A 1 447 ? -13.455 30.723 34.877 1.00 25.70 447 LEU A CA 1
ATOM 3515 C C . LEU A 1 447 ? -13.845 29.599 35.849 1.00 25.70 447 LEU A C 1
ATOM 3517 O O . LEU A 1 447 ? -14.634 28.727 35.512 1.00 25.70 447 LEU A O 1
ATOM 3521 N N . ALA A 1 448 ? -13.256 29.626 37.050 1.00 24.41 448 ALA A N 1
ATOM 3522 C CA . ALA A 1 448 ? -13.964 29.717 38.335 1.00 24.41 448 ALA A CA 1
ATOM 3523 C C . ALA A 1 448 ? -13.045 29.339 39.519 1.00 24.41 448 ALA A C 1
ATOM 3525 O O . ALA A 1 448 ? -12.577 28.214 39.632 1.00 24.41 448 ALA A O 1
ATOM 3526 N N . GLN A 1 449 ? -12.892 30.315 40.421 1.00 25.98 449 GLN A N 1
ATOM 3527 C CA . GLN A 1 449 ? -12.758 30.182 41.881 1.00 25.98 449 GLN A CA 1
ATOM 3528 C C . GLN A 1 449 ? -11.423 29.707 42.498 1.00 25.98 449 GLN A C 1
ATOM 3530 O O . GLN A 1 449 ? -11.133 28.533 42.674 1.00 25.98 449 GLN A O 1
ATOM 3535 N N . SER A 1 450 ? -10.645 30.724 42.892 1.00 25.08 450 SER A N 1
ATOM 3536 C CA . SER A 1 450 ? -10.097 30.980 44.238 1.00 25.08 450 SER A CA 1
ATOM 3537 C C . SER A 1 450 ? -9.815 29.816 45.202 1.00 25.08 450 SER A C 1
ATOM 3539 O O . SER A 1 450 ? -10.738 29.151 45.661 1.00 25.08 450 SER A O 1
ATOM 3541 N N . GLY A 1 451 ? -8.581 29.800 45.725 1.00 25.02 451 GLY A N 1
ATOM 3542 C CA . GLY A 1 451 ? -8.350 29.542 47.153 1.00 25.02 451 GLY A CA 1
ATOM 3543 C C . GLY A 1 451 ? -7.205 28.590 47.500 1.00 25.02 451 GLY A C 1
ATOM 3544 O O . GLY A 1 451 ? -7.421 27.397 47.613 1.00 25.02 451 GLY A O 1
ATOM 3545 N N . ALA A 1 452 ? -6.022 29.169 47.730 1.00 25.11 452 ALA A N 1
ATOM 3546 C CA . ALA A 1 452 ? -4.988 28.773 48.698 1.00 25.11 452 ALA A CA 1
ATOM 3547 C C . ALA A 1 452 ? -4.581 27.281 48.851 1.00 25.11 452 ALA A C 1
ATOM 3549 O O . ALA A 1 452 ? -5.272 26.455 49.436 1.00 25.11 452 ALA A O 1
ATOM 3550 N N . ALA A 1 453 ? -3.333 27.005 48.461 1.00 21.09 453 ALA A N 1
ATOM 3551 C CA . ALA A 1 453 ? -2.476 25.932 48.987 1.00 21.09 453 ALA A CA 1
ATOM 3552 C C . ALA A 1 453 ? -2.176 26.164 50.508 1.00 21.09 453 ALA A C 1
ATOM 3554 O O . ALA A 1 453 ? -2.434 27.283 50.959 1.00 21.09 453 ALA A O 1
ATOM 3555 N N . PRO A 1 454 ? -1.543 25.244 51.292 1.00 32.72 454 PRO A N 1
ATOM 3556 C CA . PRO A 1 454 ? -0.605 24.234 50.791 1.00 32.72 454 PRO A CA 1
ATOM 3557 C C . PRO A 1 454 ? -0.423 22.898 51.572 1.00 32.72 454 PRO A C 1
ATOM 3559 O O . PRO A 1 454 ? -0.899 22.699 52.681 1.00 32.72 454 PRO A O 1
ATOM 3562 N N . GLN A 1 455 ? 0.441 22.066 50.968 1.00 23.95 455 GLN A N 1
ATOM 3563 C CA . GLN A 1 455 ? 1.482 21.216 51.578 1.00 23.95 455 GLN A CA 1
ATOM 3564 C C . GLN A 1 455 ? 1.204 19.761 52.022 1.00 23.95 455 GLN A C 1
ATOM 3566 O O . GLN A 1 455 ? 0.292 19.445 52.773 1.00 23.95 455 GLN A O 1
ATOM 3571 N N . ASN A 1 456 ? 2.200 18.945 51.637 1.00 26.55 456 ASN A N 1
ATOM 3572 C CA . ASN A 1 456 ? 2.691 17.680 52.197 1.00 26.55 456 ASN A CA 1
ATOM 3573 C C . ASN A 1 456 ? 2.141 16.343 51.655 1.00 26.55 456 ASN A C 1
ATOM 3575 O O . ASN A 1 456 ? 1.056 15.877 51.981 1.00 26.55 456 ASN A O 1
ATOM 3579 N N . ALA A 1 457 ? 3.016 15.670 50.895 1.00 20.95 457 ALA A N 1
ATOM 3580 C CA . ALA A 1 457 ? 3.120 14.209 50.770 1.00 20.95 457 ALA A CA 1
ATOM 3581 C C . ALA A 1 457 ? 3.325 13.570 52.174 1.00 20.95 457 ALA A C 1
ATOM 3583 O O . ALA A 1 457 ? 3.839 14.293 53.035 1.00 20.95 457 ALA A O 1
ATOM 3584 N N . PRO A 1 458 ? 3.068 12.257 52.447 1.00 29.94 458 PRO A N 1
ATOM 3585 C CA . PRO A 1 458 ? 3.650 11.142 51.670 1.00 29.94 458 PRO A CA 1
ATOM 3586 C C . PRO A 1 458 ? 2.949 9.739 51.715 1.00 29.94 458 PRO A C 1
ATOM 3588 O O . PRO A 1 458 ? 2.036 9.497 52.490 1.00 29.94 458 PRO A O 1
ATOM 3591 N N . LYS A 1 459 ? 3.530 8.782 50.953 1.00 23.86 459 LYS A N 1
ATOM 3592 C CA . LYS A 1 459 ? 3.567 7.294 51.124 1.00 23.86 459 LYS A CA 1
ATOM 3593 C C . LYS A 1 459 ? 2.283 6.444 50.910 1.00 23.86 459 LYS A C 1
ATOM 3595 O O . LYS A 1 459 ? 1.231 6.708 51.467 1.00 23.86 459 LYS A O 1
ATOM 3600 N N . GLY A 1 460 ? 2.427 5.342 5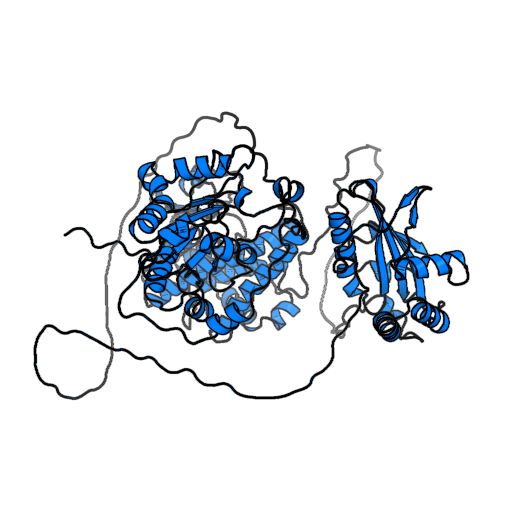0.144 1.00 19.97 460 GLY A N 1
ATOM 3601 C CA . GLY A 1 460 ? 1.458 4.216 50.047 1.00 19.97 460 GLY A CA 1
ATOM 3602 C C . GLY A 1 460 ? 1.418 3.343 51.323 1.00 19.97 460 GLY A C 1
ATOM 3603 O O . GLY A 1 460 ? 1.962 3.804 52.324 1.00 19.97 460 GLY A O 1
ATOM 3604 N N . PRO A 1 461 ? 0.915 2.074 51.347 1.00 32.28 461 PRO A N 1
ATOM 3605 C CA . PRO A 1 461 ? 0.521 1.170 50.243 1.00 32.28 461 PRO A CA 1
ATOM 3606 C C . PRO A 1 461 ? -0.736 0.258 50.512 1.00 32.28 461 PRO A C 1
ATOM 3608 O O . PRO A 1 461 ? -1.375 0.348 51.549 1.00 32.28 461 PRO A O 1
ATOM 3611 N N . LYS A 1 462 ? -0.963 -0.732 49.618 1.00 23.09 462 LYS A N 1
ATOM 3612 C CA . LYS A 1 462 ? -1.590 -2.081 49.805 1.00 23.09 462 LYS A CA 1
ATOM 3613 C C . LYS A 1 462 ? -3.132 -2.288 49.829 1.00 23.09 462 LYS A C 1
ATOM 3615 O O . LYS A 1 462 ? -3.819 -1.912 50.760 1.00 23.09 462 LYS A O 1
ATOM 3620 N N . LYS A 1 463 ? -3.552 -3.143 48.870 1.00 23.03 463 LYS A N 1
ATOM 3621 C CA . LYS A 1 463 ? -4.429 -4.350 48.931 1.00 23.03 463 LYS A CA 1
ATOM 3622 C C . LYS A 1 463 ? -5.769 -4.277 49.700 1.00 23.03 463 LYS A C 1
ATOM 3624 O O . LYS A 1 463 ? -5.759 -4.213 50.918 1.00 23.03 463 LYS A O 1
ATOM 3629 N N . SER A 1 464 ? -6.873 -4.698 49.064 1.00 22.88 464 SER A N 1
ATOM 3630 C CA . SER A 1 464 ? -7.372 -6.098 49.089 1.00 22.88 464 SER A CA 1
ATOM 3631 C C . SER A 1 464 ? -8.842 -6.257 48.645 1.00 22.88 464 SER A C 1
ATOM 3633 O O . SER A 1 464 ? -9.663 -5.446 49.037 1.00 22.88 464 SER A O 1
ATOM 3635 N N . LYS A 1 465 ? -9.103 -7.366 47.914 1.00 24.11 465 LYS A N 1
ATOM 3636 C CA . LYS A 1 465 ? -10.206 -8.362 48.064 1.00 24.11 465 LYS A CA 1
ATOM 3637 C C . LYS A 1 465 ? -11.670 -7.882 47.949 1.00 24.11 465 LYS A C 1
ATOM 3639 O O . LYS A 1 465 ? -12.008 -6.818 48.419 1.00 24.11 465 LYS A O 1
ATOM 3644 N N . ALA A 1 466 ? -12.652 -8.659 47.500 1.00 23.50 466 ALA A N 1
ATOM 3645 C CA . ALA A 1 466 ? -12.827 -9.944 46.810 1.00 23.50 466 ALA A CA 1
ATOM 3646 C C . ALA A 1 466 ? -14.364 -10.032 46.598 1.00 23.50 466 ALA A C 1
ATOM 3648 O O . ALA A 1 466 ? -15.068 -9.715 47.546 1.00 23.50 466 ALA A O 1
ATOM 3649 N N . ALA A 1 467 ? -14.858 -10.339 45.387 1.00 24.64 467 ALA A N 1
ATOM 3650 C CA . ALA A 1 467 ? -15.706 -11.514 45.069 1.00 24.64 467 ALA A CA 1
ATOM 3651 C C . ALA A 1 467 ? -17.156 -11.497 45.652 1.00 24.64 467 ALA A C 1
ATOM 3653 O O . ALA A 1 467 ? -17.448 -10.638 46.476 1.00 24.64 467 ALA A O 1
ATOM 3654 N N . PRO A 1 468 ? -18.064 -12.447 45.333 1.00 32.38 468 PRO A N 1
ATOM 3655 C CA . PRO A 1 468 ? -18.103 -13.413 44.226 1.00 32.38 468 PRO A CA 1
ATOM 3656 C C . PRO A 1 468 ? -19.497 -13.551 43.530 1.00 32.38 468 PRO A C 1
ATOM 3658 O O . PRO A 1 468 ? -20.507 -13.032 43.988 1.00 32.38 468 PRO A O 1
ATOM 3661 N N . GLU A 1 469 ? -19.499 -14.379 42.477 1.00 24.58 469 GLU A N 1
ATOM 3662 C CA . GLU A 1 469 ? -20.419 -15.513 42.222 1.00 24.58 469 GLU A CA 1
ATOM 3663 C C . GLU A 1 469 ? -21.743 -15.413 41.427 1.00 24.58 469 GLU A C 1
ATOM 3665 O O . GLU A 1 469 ? -22.711 -14.763 41.803 1.00 24.58 469 GLU A O 1
ATOM 3670 N N . ALA A 1 470 ? -21.767 -16.328 40.440 1.00 24.88 470 ALA A N 1
ATOM 3671 C CA . ALA A 1 470 ? -22.793 -17.323 40.089 1.00 24.88 470 ALA A CA 1
ATOM 3672 C C . ALA A 1 470 ? -23.723 -16.985 38.904 1.00 24.88 470 ALA A C 1
ATOM 3674 O O . ALA A 1 470 ? -24.525 -16.067 38.962 1.00 24.88 470 ALA A O 1
ATOM 3675 N N . GLN A 1 471 ? -23.553 -17.598 37.724 1.00 24.98 471 GLN A N 1
ATOM 3676 C CA . GLN A 1 471 ? -23.755 -18.998 37.276 1.00 24.98 471 GLN A CA 1
ATOM 3677 C C . GLN A 1 471 ? -25.183 -19.347 36.809 1.00 24.98 471 GLN A C 1
ATOM 3679 O O . GLN A 1 471 ? -26.147 -19.212 37.551 1.00 24.98 471 GLN A O 1
ATOM 3684 N N . LYS A 1 472 ? -25.197 -20.021 35.642 1.00 26.00 472 LYS A N 1
ATOM 3685 C CA . LYS A 1 472 ? -26.238 -20.872 35.017 1.00 26.00 472 LYS A CA 1
ATOM 3686 C C . LYS A 1 472 ? -27.352 -20.130 34.262 1.00 26.00 472 LYS A C 1
ATOM 3688 O O . LYS A 1 472 ? -27.891 -19.151 34.737 1.00 26.00 472 LYS A O 1
ATOM 3693 N N . GLY A 1 473 ? -27.792 -20.581 33.090 1.00 25.31 473 GLY A N 1
ATOM 3694 C CA . GLY A 1 473 ? -27.411 -21.759 32.321 1.00 25.31 473 GLY A CA 1
ATOM 3695 C C . GLY A 1 473 ? -28.272 -21.898 31.058 1.00 25.31 473 GLY A C 1
ATOM 3696 O O . GLY A 1 473 ? -29.477 -21.715 31.105 1.00 25.31 473 GLY A O 1
ATOM 3697 N N . HIS A 1 474 ? -27.599 -22.221 29.956 1.00 26.83 474 HIS A N 1
ATOM 3698 C CA . HIS A 1 474 ? -27.897 -23.268 28.973 1.00 26.83 474 HIS A CA 1
ATOM 3699 C C . HIS A 1 474 ? -29.294 -23.445 28.326 1.00 26.83 474 HIS A C 1
ATOM 3701 O O . HIS A 1 474 ? -30.283 -23.763 28.980 1.00 26.83 474 HIS A O 1
ATOM 3707 N N . LYS A 1 475 ? -29.193 -23.556 26.987 1.00 26.08 475 LYS A N 1
ATOM 3708 C CA . LYS A 1 475 ? -29.887 -24.436 26.020 1.00 26.08 475 LYS A CA 1
ATOM 3709 C C . LYS A 1 475 ? -31.052 -23.861 25.223 1.00 26.08 475 LYS A C 1
ATOM 3711 O O . LYS A 1 475 ? -32.135 -23.628 25.742 1.00 26.08 475 LYS A O 1
ATOM 3716 N N . GLY A 1 476 ? -30.888 -23.941 23.898 1.00 26.38 476 GLY A N 1
ATOM 3717 C CA . GLY A 1 476 ? -31.988 -24.404 23.048 1.00 26.38 476 GLY A CA 1
ATOM 3718 C C . GLY A 1 476 ? -31.909 -24.061 21.565 1.00 26.38 476 GLY A C 1
ATOM 3719 O O . GLY A 1 476 ? -32.724 -23.300 21.066 1.00 26.38 476 GLY A O 1
ATOM 3720 N N . SER A 1 477 ? -30.983 -24.681 20.833 1.00 25.02 477 SER A N 1
ATOM 3721 C CA . SER A 1 477 ? -30.944 -24.695 19.361 1.00 25.02 477 SER A CA 1
ATOM 3722 C C . SER A 1 477 ? -32.208 -25.281 18.705 1.00 25.02 477 SER A C 1
ATOM 3724 O O . SER A 1 477 ? -32.699 -26.306 19.170 1.00 25.02 477 SER A O 1
ATOM 3726 N N . LYS A 1 478 ? -32.569 -24.813 17.493 1.00 26.52 478 LYS A N 1
ATOM 3727 C CA . LYS A 1 478 ? -32.920 -25.707 16.360 1.00 26.52 478 LYS A CA 1
ATOM 3728 C C . LYS A 1 478 ? -32.805 -25.050 14.968 1.00 26.52 478 LYS A C 1
ATOM 3730 O O . LYS A 1 478 ? -33.126 -23.891 14.759 1.00 26.52 478 LYS A O 1
ATOM 3735 N N . LYS A 1 479 ? -32.252 -25.860 14.055 1.00 24.27 479 LYS A N 1
ATOM 3736 C CA . LYS A 1 479 ? -31.926 -25.696 12.614 1.00 24.27 479 LYS A CA 1
ATOM 3737 C C . LYS A 1 479 ? -33.213 -25.667 11.755 1.00 24.27 479 LYS A C 1
ATOM 3739 O O . LYS A 1 479 ? -34.183 -26.274 12.187 1.00 24.27 479 LYS A O 1
ATOM 3744 N N . ILE A 1 480 ? -33.152 -25.171 10.502 1.00 25.23 480 ILE A N 1
ATOM 3745 C CA . ILE A 1 480 ? -33.328 -25.965 9.248 1.00 25.23 480 ILE A CA 1
ATOM 3746 C C . ILE A 1 480 ? -33.163 -25.110 7.953 1.00 25.23 480 ILE A C 1
ATOM 3748 O O . ILE A 1 480 ? -33.884 -24.153 7.720 1.00 25.23 480 ILE A O 1
ATOM 3752 N N . LYS A 1 481 ? -32.175 -25.540 7.144 1.00 25.58 481 LYS A N 1
ATOM 3753 C CA . LYS A 1 481 ? -32.024 -25.726 5.670 1.00 25.58 481 LYS A CA 1
ATOM 3754 C C . LYS A 1 481 ? -32.461 -24.685 4.601 1.00 25.58 481 LYS A C 1
ATOM 3756 O O . LYS A 1 481 ? -33.609 -24.279 4.505 1.00 25.58 481 LYS A O 1
ATOM 3761 N N . LYS A 1 482 ? -31.494 -24.449 3.691 1.00 33.56 482 LYS A N 1
ATOM 3762 C CA . LYS A 1 482 ? -31.509 -23.799 2.355 1.00 33.56 482 LYS A CA 1
ATOM 3763 C C . LYS A 1 482 ? -32.206 -24.625 1.251 1.00 33.56 482 LYS A C 1
ATOM 3765 O O . LYS A 1 482 ? -32.213 -25.853 1.352 1.00 33.56 482 LYS A O 1
ATOM 3770 N N . PRO A 1 483 ? -32.567 -23.978 0.121 1.00 25.31 483 PRO A N 1
ATOM 3771 C CA . PRO A 1 483 ? -32.550 -24.593 -1.218 1.00 25.31 483 PRO A CA 1
ATOM 3772 C C . PRO A 1 483 ? -31.715 -23.720 -2.237 1.00 25.31 483 PRO A C 1
ATOM 3774 O O . PRO A 1 483 ? -31.031 -22.803 -1.781 1.00 25.31 483 PRO A O 1
ATOM 3777 N N . PRO A 1 484 ? -31.607 -24.027 -3.556 1.00 26.59 484 PRO A N 1
ATOM 3778 C CA . PRO A 1 484 ? -30.350 -24.310 -4.286 1.00 26.59 484 PRO A CA 1
ATOM 3779 C C . PRO A 1 484 ? -29.956 -23.212 -5.325 1.00 26.59 484 PRO A C 1
ATOM 3781 O O . PRO A 1 484 ? -30.627 -22.184 -5.395 1.00 26.59 484 PRO A O 1
ATOM 3784 N N . PRO A 1 485 ? -28.860 -23.365 -6.111 1.00 29.12 485 PRO A N 1
ATOM 3785 C CA . PRO A 1 485 ? -28.153 -22.237 -6.726 1.00 29.12 485 PRO A CA 1
ATOM 3786 C C . PRO A 1 485 ? -28.628 -21.882 -8.146 1.00 29.12 485 PRO A C 1
ATOM 3788 O O . PRO A 1 485 ? -28.765 -22.752 -9.003 1.00 29.12 485 PRO A O 1
ATOM 3791 N N . HIS A 1 486 ? -28.744 -20.579 -8.429 1.00 27.88 486 HIS A N 1
ATOM 3792 C CA . HIS A 1 486 ? -28.685 -20.040 -9.791 1.00 27.88 486 HIS A CA 1
ATOM 3793 C C . HIS A 1 486 ? -27.244 -19.630 -10.128 1.00 27.88 486 HIS A C 1
ATOM 3795 O O . HIS A 1 486 ? -26.578 -18.934 -9.363 1.00 27.88 486 HIS A O 1
ATOM 3801 N N . GLN A 1 487 ? -26.777 -20.083 -11.293 1.00 33.25 487 GLN A N 1
ATOM 3802 C CA . GLN A 1 487 ? -25.497 -19.735 -11.906 1.00 33.25 487 GLN A CA 1
ATOM 3803 C C . GLN A 1 487 ? -25.300 -18.213 -11.991 1.00 33.25 487 GLN A C 1
ATOM 3805 O O . GLN A 1 487 ? -26.136 -17.507 -12.553 1.00 33.25 487 GLN A O 1
ATOM 3810 N N . VAL A 1 488 ? -24.147 -17.719 -11.529 1.00 27.05 488 VAL A N 1
ATOM 3811 C CA . VAL A 1 488 ? -23.671 -16.362 -11.831 1.00 27.05 488 VAL A CA 1
ATOM 3812 C C . VAL A 1 488 ? -22.279 -16.453 -12.452 1.00 27.05 488 VAL A C 1
ATOM 3814 O O . VAL A 1 488 ? -21.363 -17.049 -11.889 1.00 27.05 488 VAL A O 1
ATOM 3817 N N . ARG A 1 489 ? -22.156 -15.874 -13.653 1.00 25.88 489 ARG A N 1
ATOM 3818 C CA . ARG A 1 489 ? -20.938 -15.751 -14.472 1.00 25.88 489 ARG A CA 1
ATOM 3819 C C . ARG A 1 489 ? -19.744 -15.277 -13.637 1.00 25.88 489 ARG A C 1
ATOM 3821 O O . ARG A 1 489 ? -19.831 -14.251 -12.965 1.00 25.88 489 ARG A O 1
ATOM 3828 N N . ALA A 1 490 ? -18.615 -15.975 -13.765 1.00 29.75 490 ALA A N 1
ATOM 3829 C CA . ALA A 1 490 ? -17.346 -15.572 -13.170 1.00 29.75 490 ALA A CA 1
ATOM 3830 C C . ALA A 1 490 ? -16.918 -14.178 -13.665 1.00 29.75 490 ALA A C 1
ATOM 3832 O O . ALA A 1 490 ? -16.863 -13.906 -14.869 1.00 29.75 490 ALA A O 1
ATOM 3833 N N . ALA A 1 491 ? -16.623 -13.293 -12.713 1.00 29.97 491 ALA A N 1
ATOM 3834 C CA . ALA A 1 491 ? -16.088 -11.965 -12.957 1.00 29.97 491 ALA A CA 1
ATOM 3835 C C . ALA A 1 491 ? -14.621 -12.046 -13.413 1.00 29.97 491 ALA A C 1
ATOM 3837 O O . ALA A 1 491 ? -13.812 -12.801 -12.880 1.00 29.97 491 ALA A O 1
ATOM 3838 N N . ARG A 1 492 ? -14.293 -11.248 -14.429 1.00 26.41 492 ARG A N 1
ATOM 3839 C CA . ARG A 1 492 ? -12.981 -11.154 -15.078 1.00 26.41 492 ARG A CA 1
ATOM 3840 C C . ARG A 1 492 ? -11.986 -10.420 -14.163 1.00 26.41 492 ARG A C 1
ATOM 3842 O O . ARG A 1 492 ? -12.306 -9.333 -13.689 1.00 26.41 492 ARG A O 1
ATOM 3849 N N . ALA A 1 493 ? -10.792 -10.980 -13.957 1.00 31.12 493 ALA A N 1
ATOM 3850 C CA . ALA A 1 493 ? -9.712 -10.357 -13.182 1.00 31.12 493 ALA A CA 1
ATOM 3851 C C . ALA A 1 493 ? -9.223 -9.022 -13.807 1.00 31.12 493 ALA A C 1
ATOM 3853 O O . ALA A 1 493 ? -9.248 -8.883 -15.039 1.00 31.12 493 ALA A O 1
ATOM 3854 N N . PRO A 1 494 ? -8.781 -8.032 -13.003 1.00 29.73 494 PRO A N 1
ATOM 3855 C CA . PRO A 1 494 ? -8.311 -6.741 -13.504 1.00 29.73 494 PRO A CA 1
ATOM 3856 C C . PRO A 1 494 ? -6.896 -6.834 -14.106 1.00 29.73 494 PRO A C 1
ATOM 3858 O O . PRO A 1 494 ? -6.002 -7.474 -13.562 1.00 29.73 494 PRO A O 1
ATOM 3861 N N . ARG A 1 495 ? -6.708 -6.181 -15.261 1.00 29.28 495 ARG A N 1
ATOM 3862 C CA . ARG A 1 495 ? -5.454 -6.089 -16.035 1.00 29.28 495 ARG A CA 1
ATOM 3863 C C . ARG A 1 495 ? -4.419 -5.206 -15.320 1.00 29.28 495 ARG A C 1
ATOM 3865 O O . ARG A 1 495 ? -4.766 -4.086 -14.943 1.00 29.28 495 ARG A O 1
ATOM 3872 N N . SER A 1 496 ? -3.161 -5.648 -15.228 1.00 30.95 496 SER A N 1
ATOM 3873 C CA . SER A 1 496 ? -2.036 -4.782 -14.843 1.00 30.95 496 SER A CA 1
ATOM 3874 C C . SER A 1 496 ? -1.853 -3.677 -15.893 1.00 30.95 496 SER A C 1
ATOM 3876 O O . SER A 1 496 ? -1.982 -3.911 -17.095 1.00 30.95 496 SER A O 1
ATOM 3878 N N . GLN A 1 497 ? -1.645 -2.437 -15.453 1.00 36.72 497 GLN A N 1
ATOM 3879 C CA . GLN A 1 497 ? -1.448 -1.301 -16.353 1.00 36.72 497 GLN A CA 1
ATOM 3880 C C . GLN A 1 497 ? 0.041 -0.966 -16.428 1.00 36.72 497 GLN A C 1
ATOM 3882 O O . GLN A 1 497 ? 0.653 -0.726 -15.394 1.00 36.72 497 GLN A O 1
ATOM 3887 N N . SER A 1 498 ? 0.595 -0.867 -17.638 1.00 42.72 498 SER A N 1
ATOM 3888 C CA . SER A 1 498 ? 1.940 -0.326 -17.872 1.00 42.72 498 SER A CA 1
ATOM 3889 C C . SER A 1 498 ? 2.089 1.070 -17.239 1.00 42.72 498 SER A C 1
ATOM 3891 O O . SER A 1 498 ? 1.101 1.831 -17.234 1.00 42.72 498 SER A O 1
ATOM 3893 N N . PRO A 1 499 ? 3.274 1.426 -16.708 1.00 57.41 499 PRO A N 1
ATOM 3894 C CA . PRO A 1 499 ? 3.521 2.756 -16.157 1.00 57.41 499 PRO A CA 1
ATOM 3895 C C . PRO A 1 499 ? 3.312 3.844 -17.230 1.00 57.41 499 PRO A C 1
ATOM 3897 O O . PRO A 1 499 ? 3.453 3.560 -18.424 1.00 57.41 499 PRO A O 1
ATOM 3900 N N . PRO A 1 500 ? 2.892 5.065 -16.849 1.00 76.44 500 PRO A N 1
ATOM 3901 C CA . PRO A 1 500 ? 2.730 6.164 -17.797 1.00 76.44 500 PRO A CA 1
ATOM 3902 C C . PRO A 1 500 ? 4.062 6.516 -18.480 1.00 76.44 500 PRO A C 1
ATOM 3904 O O . PRO A 1 500 ? 5.110 6.479 -17.843 1.00 76.44 500 PRO A O 1
ATOM 3907 N N . LYS A 1 501 ? 4.022 6.882 -19.765 1.00 88.06 501 LYS A N 1
ATOM 3908 C CA . LYS A 1 501 ? 5.189 7.400 -20.500 1.00 88.06 501 LYS A CA 1
ATOM 3909 C C . LYS A 1 501 ? 5.556 8.811 -20.020 1.00 88.06 501 LYS A C 1
ATOM 3911 O O . LYS A 1 501 ? 4.683 9.556 -19.582 1.00 88.06 501 LYS A O 1
ATOM 3916 N N . THR A 1 502 ? 6.814 9.212 -20.158 1.00 89.81 502 THR A N 1
ATOM 3917 C CA . THR A 1 502 ? 7.240 10.600 -19.911 1.00 89.81 502 THR A CA 1
ATOM 3918 C C . THR A 1 502 ? 6.616 11.547 -20.948 1.00 89.81 502 THR A C 1
ATOM 3920 O O . THR A 1 502 ? 6.607 11.193 -22.129 1.00 89.81 502 THR A O 1
ATOM 3923 N N . PRO A 1 503 ? 6.091 12.726 -20.558 1.00 91.62 503 PRO A N 1
ATOM 3924 C CA . PRO A 1 503 ? 5.546 13.688 -21.512 1.00 91.62 503 PRO A CA 1
ATOM 3925 C C . PRO A 1 503 ? 6.648 14.301 -22.384 1.00 91.62 503 PRO A C 1
ATOM 3927 O O . PRO A 1 503 ? 7.781 14.507 -21.940 1.00 91.62 503 PRO A O 1
ATOM 3930 N N . SER A 1 504 ? 6.303 14.630 -23.626 1.00 93.1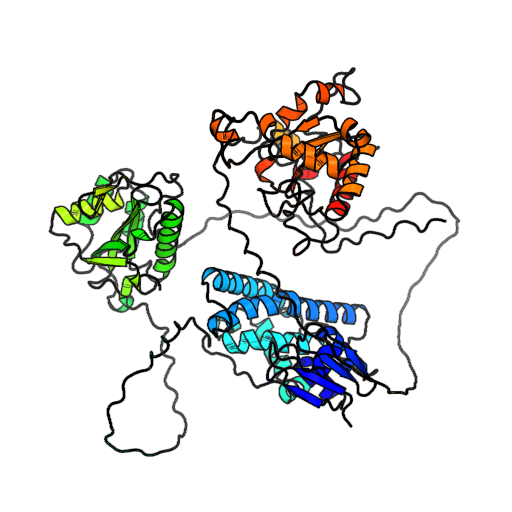2 504 SER A N 1
ATOM 3931 C CA . SER A 1 504 ? 7.209 15.280 -24.574 1.00 93.12 504 SER A CA 1
ATOM 3932 C C . SER A 1 504 ? 7.604 16.694 -24.128 1.00 93.12 504 SER A C 1
ATOM 3934 O O . SER A 1 504 ? 6.918 17.340 -23.330 1.00 93.12 504 SER A O 1
ATOM 3936 N N . LYS A 1 505 ? 8.688 17.232 -24.708 1.00 91.75 505 LYS A N 1
ATOM 3937 C CA . LYS A 1 505 ? 9.075 18.645 -24.520 1.00 91.75 505 LYS A CA 1
ATOM 3938 C C . LYS A 1 505 ? 7.970 19.614 -24.954 1.00 91.75 505 LYS A C 1
ATOM 3940 O O . LYS A 1 505 ? 7.808 20.651 -24.323 1.00 91.75 505 LYS A O 1
ATOM 3945 N N . ALA A 1 506 ? 7.190 19.261 -25.980 1.00 91.31 506 ALA A N 1
ATOM 3946 C CA . ALA A 1 506 ? 6.053 20.062 -26.439 1.00 91.31 506 ALA A CA 1
ATOM 3947 C C . ALA A 1 506 ? 4.937 20.163 -25.381 1.00 91.31 506 ALA A C 1
ATOM 3949 O O . ALA A 1 506 ? 4.272 21.187 -25.300 1.00 91.31 506 ALA A O 1
ATOM 3950 N N . SER A 1 507 ? 4.798 19.152 -24.518 1.00 93.12 507 SER A N 1
ATOM 3951 C CA . SER A 1 507 ? 3.914 19.155 -23.338 1.00 93.12 507 SER A CA 1
ATOM 3952 C C . SER A 1 507 ? 4.574 19.760 -22.080 1.00 93.12 507 SER A C 1
ATOM 3954 O O . SER A 1 507 ? 4.117 19.583 -20.944 1.00 93.12 507 SER A O 1
ATOM 3956 N N . GLY A 1 508 ? 5.711 20.440 -22.256 1.00 90.75 508 GLY A N 1
ATOM 3957 C CA . GLY A 1 508 ? 6.521 21.037 -21.194 1.00 90.75 508 GLY A CA 1
ATOM 3958 C C . GLY A 1 508 ? 7.421 20.057 -20.430 1.00 90.75 508 GLY A C 1
ATOM 3959 O O . GLY A 1 508 ? 8.045 20.468 -19.457 1.00 90.75 508 GLY A O 1
ATOM 3960 N N . GLY A 1 509 ? 7.489 18.782 -20.834 1.00 92.62 509 GLY A N 1
ATOM 3961 C CA . GLY A 1 509 ? 8.368 17.771 -20.237 1.00 92.62 509 GLY A CA 1
ATOM 3962 C C . GLY A 1 509 ? 8.160 17.532 -18.735 1.00 92.62 509 GLY A C 1
ATOM 3963 O O . GLY A 1 509 ? 7.121 17.873 -18.162 1.00 92.62 509 GLY A O 1
ATOM 3964 N N . VAL A 1 510 ? 9.167 16.926 -18.104 1.00 94.75 510 VAL A N 1
ATOM 3965 C CA . VAL A 1 510 ? 9.234 16.742 -16.648 1.00 94.75 510 VAL A CA 1
ATOM 3966 C C . VAL A 1 510 ? 9.644 18.074 -16.011 1.00 94.75 510 VAL A C 1
ATOM 3968 O O . VAL A 1 510 ? 10.728 18.566 -16.328 1.00 94.75 510 VAL A O 1
ATOM 3971 N N . PRO A 1 511 ? 8.802 18.698 -15.169 1.00 93.88 511 PRO A N 1
ATOM 3972 C CA . PRO A 1 511 ? 9.163 19.941 -14.507 1.00 93.88 511 PRO A CA 1
ATOM 3973 C C . PRO A 1 511 ? 10.126 19.687 -13.345 1.00 93.88 511 PRO A C 1
ATOM 3975 O O . PRO A 1 511 ? 10.109 18.624 -12.728 1.00 93.88 511 PRO A O 1
ATOM 3978 N N . GLU A 1 512 ? 10.896 20.710 -12.999 1.00 92.12 512 GLU A N 1
ATOM 3979 C CA . GLU A 1 512 ? 11.705 20.759 -11.782 1.00 92.12 512 GLU A CA 1
ATOM 3980 C C . GLU A 1 512 ? 11.257 21.951 -10.923 1.00 92.12 512 GLU A C 1
ATOM 3982 O O . GLU A 1 512 ? 10.812 22.961 -11.486 1.00 92.12 512 GLU A O 1
ATOM 3987 N N . PRO A 1 513 ? 11.348 21.871 -9.581 1.00 96.38 513 PRO A N 1
ATOM 3988 C CA . PRO A 1 513 ? 11.017 22.997 -8.720 1.00 96.38 513 PRO A CA 1
ATOM 3989 C C . PRO A 1 513 ? 11.884 24.220 -9.022 1.00 96.38 513 PRO A C 1
ATOM 3991 O O . PRO A 1 513 ? 13.110 24.128 -9.112 1.00 96.38 513 PRO A O 1
ATOM 3994 N N . ALA A 1 514 ? 11.256 25.391 -9.128 1.00 95.00 514 ALA A N 1
ATOM 3995 C CA . ALA A 1 514 ? 11.994 26.629 -9.337 1.00 95.00 514 ALA A CA 1
ATOM 3996 C C . ALA A 1 514 ? 12.908 26.932 -8.125 1.00 95.00 514 ALA A C 1
ATOM 3998 O O . ALA A 1 514 ? 12.474 26.790 -6.977 1.00 95.00 514 ALA A O 1
ATOM 3999 N N . PRO A 1 515 ? 14.147 27.421 -8.324 1.00 96.00 515 PRO A N 1
ATOM 4000 C CA . PRO A 1 515 ? 15.034 27.764 -7.211 1.00 96.00 515 PRO A CA 1
ATOM 4001 C C . PRO A 1 515 ? 14.427 28.772 -6.224 1.00 96.00 515 PRO A C 1
ATOM 4003 O O . PRO A 1 515 ? 14.612 28.639 -5.016 1.00 96.00 515 PRO A O 1
ATOM 4006 N N . GLN A 1 516 ? 13.659 29.752 -6.716 1.00 95.50 516 GLN A N 1
ATOM 4007 C CA . GLN A 1 516 ? 12.983 30.745 -5.873 1.00 95.50 516 GLN A CA 1
ATOM 4008 C C . GLN A 1 516 ? 11.897 30.105 -5.000 1.00 95.50 516 GLN A C 1
ATOM 4010 O O . GLN A 1 516 ? 11.791 30.435 -3.819 1.00 95.50 516 GLN A O 1
ATOM 4015 N N . TYR A 1 517 ? 11.148 29.148 -5.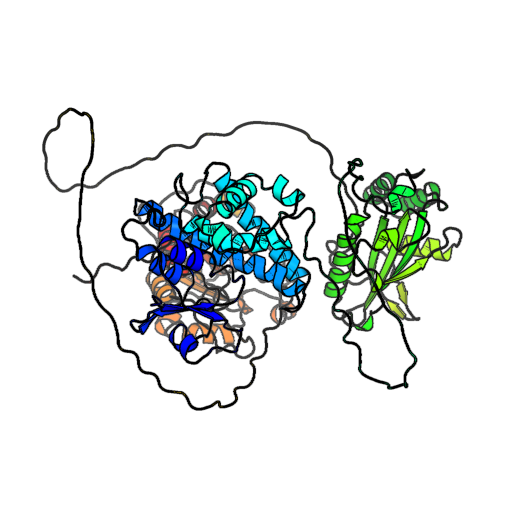560 1.00 97.75 517 TYR A N 1
ATOM 4016 C CA . TYR A 1 517 ? 10.143 28.381 -4.826 1.00 97.75 517 TYR A CA 1
ATOM 4017 C C . TYR A 1 517 ? 10.778 27.650 -3.637 1.00 97.75 517 TYR A C 1
ATOM 4019 O O . TYR A 1 517 ? 10.329 27.790 -2.496 1.00 97.75 517 TYR A O 1
ATOM 4027 N N . LEU A 1 518 ? 11.873 26.923 -3.896 1.00 97.06 518 LEU A N 1
ATOM 4028 C CA . LEU A 1 518 ? 12.599 26.168 -2.873 1.00 97.06 518 LEU A CA 1
ATOM 4029 C C . LEU A 1 518 ? 13.209 27.086 -1.812 1.00 97.06 518 LEU A C 1
ATOM 4031 O O . LEU A 1 518 ? 13.142 26.780 -0.621 1.00 97.06 518 LEU A O 1
ATOM 4035 N N . ALA A 1 519 ? 13.787 28.216 -2.224 1.00 96.62 519 ALA A N 1
ATOM 4036 C CA . ALA A 1 519 ? 14.346 29.198 -1.302 1.00 96.62 519 ALA A CA 1
ATOM 4037 C C . ALA A 1 519 ? 13.279 29.728 -0.332 1.00 96.62 519 ALA A C 1
ATOM 4039 O O . ALA A 1 519 ? 13.514 29.768 0.875 1.00 96.62 519 ALA A O 1
ATOM 4040 N N . GLN A 1 520 ? 12.086 30.061 -0.835 1.00 97.31 520 GLN A N 1
ATOM 4041 C CA . GLN A 1 520 ? 10.978 30.526 -0.005 1.00 97.31 520 GLN A CA 1
ATOM 4042 C C . GLN A 1 520 ? 10.422 29.420 0.904 1.00 97.31 520 GLN A C 1
ATOM 4044 O O . GLN A 1 520 ? 10.218 29.662 2.095 1.00 97.31 520 GLN A O 1
ATOM 4049 N N . ALA A 1 521 ? 10.224 28.204 0.386 1.00 97.00 521 ALA A N 1
ATOM 4050 C CA . ALA A 1 521 ? 9.719 27.077 1.174 1.00 97.00 521 ALA A CA 1
ATOM 4051 C C . ALA A 1 521 ? 10.686 26.663 2.302 1.00 97.00 521 ALA A C 1
ATOM 4053 O O . ALA A 1 521 ? 10.261 26.131 3.330 1.00 97.00 521 ALA A O 1
ATOM 4054 N N . ASN A 1 522 ? 11.987 26.931 2.145 1.00 96.38 522 ASN A N 1
ATOM 4055 C CA . ASN A 1 522 ? 13.010 26.638 3.150 1.00 96.38 522 ASN A CA 1
ATOM 4056 C C . ASN A 1 522 ? 13.017 27.586 4.358 1.00 96.38 522 ASN A C 1
ATOM 4058 O O . ASN A 1 522 ? 13.653 27.273 5.368 1.00 96.38 522 ASN A O 1
ATOM 4062 N N . LEU A 1 523 ? 12.280 28.695 4.304 1.00 96.00 523 LEU A N 1
ATOM 4063 C CA . LEU A 1 523 ? 12.124 29.599 5.439 1.00 96.00 523 LEU A CA 1
ATOM 4064 C C . LEU A 1 523 ? 11.303 28.953 6.572 1.00 96.00 523 LEU A C 1
ATOM 4066 O O . LEU A 1 523 ? 10.637 27.928 6.399 1.00 96.00 523 LEU A O 1
ATOM 4070 N N . ALA A 1 524 ? 11.364 29.549 7.765 1.00 96.00 524 ALA A N 1
ATOM 4071 C CA . ALA A 1 524 ? 10.596 29.076 8.913 1.00 96.00 524 ALA A CA 1
ATOM 4072 C C . ALA A 1 524 ? 9.082 29.302 8.702 1.00 96.00 524 ALA A C 1
ATOM 4074 O O . ALA A 1 524 ? 8.698 30.341 8.150 1.00 96.00 524 ALA A O 1
ATOM 4075 N N . PRO A 1 525 ? 8.222 28.354 9.128 1.00 96.88 525 PRO A N 1
ATOM 4076 C CA . PRO A 1 525 ? 6.781 28.551 9.094 1.00 96.88 525 PRO A CA 1
ATOM 4077 C C . PRO A 1 525 ? 6.346 29.580 10.137 1.00 96.88 525 PRO A C 1
ATOM 4079 O O . PRO A 1 525 ? 6.946 29.698 11.206 1.00 96.88 525 PRO A O 1
ATOM 4082 N N . GLU A 1 526 ? 5.267 30.286 9.822 1.00 97.25 526 GLU A N 1
ATOM 4083 C CA . GLU A 1 526 ? 4.648 31.288 10.681 1.00 97.25 526 GLU A CA 1
ATOM 4084 C C . GLU A 1 526 ? 3.139 31.038 10.725 1.00 97.25 526 GLU A C 1
ATOM 4086 O O . GLU A 1 526 ? 2.492 30.885 9.682 1.00 97.25 526 GLU A O 1
ATOM 4091 N N . ARG A 1 527 ? 2.589 31.003 11.942 1.00 97.94 527 ARG A N 1
ATOM 4092 C CA . ARG A 1 527 ? 1.160 30.815 12.181 1.00 97.94 527 ARG A CA 1
ATOM 4093 C C . ARG A 1 527 ? 0.468 32.173 12.282 1.00 97.94 527 ARG A C 1
ATOM 4095 O O . ARG A 1 527 ? 0.853 33.021 13.081 1.00 97.94 527 ARG A O 1
ATOM 4102 N N . LEU A 1 528 ? -0.582 32.353 11.497 1.00 96.88 528 LEU A N 1
ATOM 4103 C CA . LEU A 1 528 ? -1.471 33.501 11.532 1.00 96.88 528 LEU A CA 1
ATOM 4104 C C . LEU A 1 528 ? -2.355 33.470 12.789 1.00 96.88 528 LEU A C 1
ATOM 4106 O O . LEU A 1 528 ? -2.786 32.400 13.225 1.00 96.88 528 LEU A O 1
ATOM 4110 N N . PRO A 1 529 ? -2.720 34.642 13.336 1.00 96.06 529 PRO A N 1
ATOM 4111 C CA . PRO A 1 529 ? -3.595 34.727 14.506 1.00 96.06 529 PRO A CA 1
ATOM 4112 C C . PRO A 1 529 ? -5.057 34.359 14.205 1.00 96.06 529 PRO A C 1
ATOM 4114 O O . PRO A 1 529 ? -5.842 34.147 15.126 1.00 96.06 529 PRO A O 1
ATOM 4117 N N . ARG A 1 530 ? -5.455 34.330 12.927 1.00 95.88 530 ARG A N 1
ATOM 4118 C CA . ARG A 1 530 ? -6.806 33.981 12.465 1.00 95.88 530 ARG A CA 1
ATOM 4119 C C . ARG A 1 530 ? -6.722 33.156 11.181 1.00 95.88 530 ARG A C 1
ATOM 4121 O O . ARG A 1 530 ? -5.804 33.402 10.393 1.00 95.88 530 ARG A O 1
ATOM 4128 N N . PRO A 1 531 ? -7.677 32.240 10.949 1.00 97.00 531 PRO A N 1
ATOM 4129 C CA . PRO A 1 531 ? -7.702 31.456 9.729 1.00 97.00 531 PRO A CA 1
ATOM 4130 C C . PRO A 1 531 ? -8.057 32.338 8.529 1.00 97.00 531 PRO A C 1
ATOM 4132 O O . PRO A 1 531 ? -8.732 33.366 8.656 1.00 97.00 531 PRO A O 1
ATOM 4135 N N . ARG A 1 532 ? -7.625 31.917 7.344 1.00 95.19 532 ARG A N 1
ATOM 4136 C CA . ARG A 1 532 ? -7.981 32.538 6.064 1.00 95.19 532 ARG A CA 1
ATOM 4137 C C . ARG A 1 532 ? -8.493 31.494 5.081 1.00 95.19 532 ARG A C 1
ATOM 4139 O O . ARG A 1 532 ? -8.117 30.329 5.155 1.00 95.19 532 ARG A O 1
ATOM 4146 N N . ARG A 1 533 ? -9.290 31.929 4.105 1.00 96.38 533 ARG A N 1
ATOM 4147 C CA . ARG A 1 533 ? -9.679 31.069 2.983 1.00 96.38 533 ARG A CA 1
ATOM 4148 C C . ARG A 1 533 ? -8.478 30.857 2.060 1.00 96.38 533 ARG A C 1
ATOM 4150 O O . ARG A 1 533 ? -7.907 31.827 1.566 1.00 96.38 533 ARG A O 1
ATOM 4157 N N . ILE A 1 534 ? -8.099 29.599 1.865 1.00 98.44 534 ILE A N 1
ATOM 4158 C CA . ILE A 1 534 ? -7.006 29.163 0.984 1.00 98.44 534 ILE A CA 1
ATOM 4159 C C . ILE A 1 534 ? -7.574 28.574 -0.317 1.00 98.44 534 ILE A C 1
ATOM 4161 O O . ILE A 1 534 ? -8.777 28.308 -0.396 1.00 98.44 534 ILE A O 1
ATOM 4165 N N . LEU A 1 535 ? -6.723 28.378 -1.327 1.00 98.81 535 LEU A N 1
ATOM 4166 C CA . LEU A 1 535 ? -7.072 27.678 -2.563 1.00 98.81 535 LEU A CA 1
ATOM 4167 C C . LEU A 1 535 ? -6.751 26.187 -2.423 1.00 98.81 535 LEU A C 1
ATOM 4169 O O . LEU A 1 535 ? -5.590 25.808 -2.266 1.00 98.81 535 LEU A O 1
ATOM 4173 N N . VAL A 1 536 ? -7.775 25.342 -2.509 1.00 98.88 536 VAL A N 1
ATOM 4174 C CA . VAL A 1 536 ? -7.650 23.882 -2.463 1.00 98.88 536 VAL A CA 1
ATOM 4175 C C . VAL A 1 536 ? -7.923 23.321 -3.855 1.00 98.88 536 VAL A C 1
ATOM 4177 O O . VAL A 1 536 ? -9.027 23.435 -4.391 1.00 98.88 536 VAL A O 1
ATOM 4180 N N . VAL A 1 537 ? -6.898 22.719 -4.453 1.00 98.88 537 VAL A N 1
ATOM 4181 C CA . VAL A 1 537 ? -6.964 22.068 -5.763 1.00 98.88 537 VAL A CA 1
ATOM 4182 C C . VAL A 1 537 ? -7.112 20.570 -5.546 1.00 98.88 537 VAL A C 1
ATOM 4184 O O . VAL A 1 537 ? -6.265 19.969 -4.899 1.00 98.88 537 VAL A O 1
ATOM 4187 N N . ILE A 1 538 ? -8.166 19.950 -6.068 1.00 98.75 538 ILE A N 1
ATOM 4188 C CA . ILE A 1 538 ? -8.522 18.568 -5.722 1.00 98.75 538 ILE A CA 1
ATOM 4189 C C . ILE A 1 538 ? -8.523 17.686 -6.977 1.00 98.75 538 ILE A C 1
ATOM 4191 O O . ILE A 1 538 ? -9.185 18.001 -7.973 1.00 98.75 538 ILE A O 1
ATOM 4195 N N . ASP A 1 539 ? -7.775 16.577 -6.945 1.00 98.38 539 ASP A N 1
ATOM 4196 C CA . ASP A 1 539 ? -7.935 15.493 -7.922 1.00 98.38 539 ASP A CA 1
ATOM 4197 C C . ASP A 1 539 ? -9.194 14.660 -7.639 1.00 98.38 539 ASP A C 1
ATOM 4199 O O . ASP A 1 539 ? -9.732 14.638 -6.536 1.00 98.38 539 ASP A O 1
ATOM 4203 N N . LEU A 1 540 ? -9.658 13.926 -8.647 1.00 96.88 540 LEU A N 1
ATOM 4204 C CA . LEU A 1 540 ? -10.824 13.060 -8.526 1.00 96.88 540 LEU A CA 1
ATOM 4205 C C . LEU A 1 540 ? -10.431 11.588 -8.391 1.00 96.88 540 LEU A C 1
ATOM 4207 O O . LEU A 1 540 ? -10.748 10.944 -7.392 1.00 96.88 540 LEU A O 1
ATOM 4211 N N . ASN A 1 541 ? -9.791 11.018 -9.412 1.00 94.06 541 ASN A N 1
ATOM 4212 C CA . ASN A 1 541 ? -9.676 9.569 -9.543 1.00 94.06 541 ASN A CA 1
ATOM 4213 C C . ASN A 1 541 ? -8.401 9.070 -8.867 1.00 94.06 541 ASN A C 1
ATOM 4215 O O . ASN A 1 541 ? -7.321 9.364 -9.361 1.00 94.06 541 ASN A O 1
ATOM 4219 N N . GLY A 1 542 ? -8.552 8.220 -7.853 1.00 92.62 542 GLY A N 1
ATOM 4220 C CA . GLY A 1 542 ? -7.477 7.816 -6.945 1.00 92.62 542 GLY A CA 1
ATOM 4221 C C . GLY A 1 542 ? -7.468 8.654 -5.663 1.00 92.62 542 GLY A C 1
ATOM 4222 O O . GLY A 1 542 ? -6.977 8.201 -4.639 1.00 92.62 542 GLY A O 1
ATOM 4223 N N . THR A 1 543 ? -8.105 9.830 -5.665 1.00 96.62 543 THR A N 1
ATOM 4224 C CA . THR A 1 543 ? -8.176 10.725 -4.497 1.00 96.62 543 THR A CA 1
ATOM 4225 C C . THR A 1 543 ? -9.540 10.683 -3.813 1.00 96.62 543 THR A C 1
ATOM 4227 O O . THR A 1 543 ? -9.606 10.342 -2.635 1.00 96.62 543 THR A O 1
ATOM 4230 N N . LEU A 1 544 ? -10.624 10.986 -4.538 1.00 97.19 544 LEU A N 1
ATOM 4231 C CA . LEU A 1 544 ? -12.002 11.036 -4.020 1.00 97.19 544 LEU A CA 1
ATOM 4232 C C . LEU A 1 544 ? -12.890 9.890 -4.516 1.00 97.19 544 LEU A C 1
ATOM 4234 O O . LEU A 1 544 ? -13.943 9.620 -3.941 1.00 97.19 544 LEU A O 1
ATOM 4238 N N . LEU A 1 545 ? -12.508 9.236 -5.610 1.00 95.12 545 LEU A N 1
ATOM 4239 C CA . LEU A 1 545 ? -13.267 8.140 -6.204 1.00 95.12 545 LEU A CA 1
ATOM 4240 C C . LEU A 1 545 ? -12.352 7.155 -6.923 1.00 95.12 545 LEU A C 1
ATOM 4242 O O . LEU A 1 545 ? -11.242 7.493 -7.331 1.00 95.12 545 LEU A O 1
ATOM 4246 N N . HIS A 1 546 ? -12.859 5.948 -7.146 1.00 93.38 546 HIS A N 1
ATOM 4247 C CA . HIS A 1 546 ? -12.201 4.921 -7.939 1.00 93.38 546 HIS A CA 1
ATOM 4248 C C . HIS A 1 546 ? -13.080 4.492 -9.115 1.00 93.38 546 HIS A C 1
ATOM 4250 O O . HIS A 1 546 ? -14.234 4.101 -8.929 1.00 93.38 546 HIS A O 1
ATOM 4256 N N . ARG A 1 547 ? -12.533 4.498 -10.337 1.00 89.38 547 ARG A N 1
ATOM 4257 C CA . ARG A 1 547 ? -13.198 3.949 -11.532 1.00 89.38 547 ARG A CA 1
ATOM 4258 C C . ARG A 1 547 ? -12.683 2.539 -11.846 1.00 89.38 547 ARG A C 1
ATOM 4260 O O . ARG A 1 547 ? -11.692 2.419 -12.572 1.00 89.38 547 ARG A O 1
ATOM 4267 N N . PRO A 1 548 ? -13.382 1.468 -11.420 1.00 79.56 548 PRO A N 1
ATOM 4268 C CA . PRO A 1 548 ? -12.932 0.089 -11.634 1.00 79.56 548 PRO A CA 1
ATOM 4269 C C . PRO A 1 548 ? -12.898 -0.311 -13.113 1.00 79.56 548 PRO A C 1
ATOM 4271 O O . PRO A 1 548 ? -12.166 -1.216 -13.510 1.00 79.56 548 PRO A O 1
ATOM 4274 N N . ASN A 1 549 ? -13.673 0.366 -13.966 1.00 79.50 549 ASN A N 1
ATOM 4275 C CA . ASN A 1 549 ? -13.651 0.137 -15.402 1.00 79.50 549 ASN A CA 1
ATOM 4276 C C . ASN A 1 549 ? -13.575 1.458 -16.172 1.00 79.50 549 ASN A C 1
ATOM 4278 O O . ASN A 1 549 ? -14.576 2.149 -16.348 1.00 79.50 549 ASN A O 1
ATOM 4282 N N . LYS A 1 550 ? -12.397 1.755 -16.731 1.00 66.38 550 LYS A N 1
ATOM 4283 C CA . LYS A 1 550 ? -12.149 2.960 -17.543 1.00 66.38 550 LYS A CA 1
ATOM 4284 C C . LYS A 1 550 ? -13.038 3.059 -18.794 1.00 66.38 550 LYS A C 1
ATOM 4286 O O . LYS A 1 550 ? -13.241 4.159 -19.291 1.00 66.38 550 LYS A O 1
ATOM 4291 N N . LYS A 1 551 ? -13.602 1.941 -19.282 1.00 68.62 551 LYS A N 1
ATOM 4292 C CA . LYS A 1 551 ? -14.569 1.912 -20.400 1.00 68.62 551 LYS A CA 1
ATOM 4293 C C . LYS A 1 551 ? -16.012 2.196 -19.970 1.00 68.62 551 LYS A C 1
ATOM 4295 O O . LYS A 1 551 ? -16.866 2.411 -20.820 1.00 68.62 551 LYS A O 1
ATOM 4300 N N . ARG A 1 552 ? -16.298 2.180 -18.664 1.00 73.56 552 ARG A N 1
ATOM 4301 C CA . ARG A 1 552 ? -17.588 2.573 -18.077 1.00 73.56 552 ARG A CA 1
ATOM 4302 C C . ARG A 1 552 ? -17.355 3.719 -17.090 1.00 73.56 552 ARG A C 1
ATOM 4304 O O . ARG A 1 552 ? -17.541 3.529 -15.890 1.00 73.56 552 ARG A O 1
ATOM 4311 N N . PRO A 1 553 ? -16.939 4.900 -17.577 1.00 60.97 553 PRO A N 1
ATOM 4312 C CA . PRO A 1 553 ? -16.459 5.987 -16.723 1.00 60.97 553 PRO A CA 1
ATOM 4313 C C . PRO A 1 553 ? -17.510 6.525 -15.741 1.00 60.97 553 PRO A C 1
ATOM 4315 O O . PRO A 1 553 ? -17.146 7.184 -14.776 1.00 60.97 553 PRO A O 1
ATOM 4318 N N . PHE A 1 554 ? -18.792 6.217 -15.958 1.00 70.44 554 PHE A N 1
ATOM 4319 C CA . PHE A 1 554 ? -19.910 6.647 -15.113 1.00 70.44 554 PHE A CA 1
ATOM 4320 C C . PHE A 1 554 ? -20.137 5.736 -13.902 1.00 70.44 554 PHE A C 1
ATOM 4322 O O . PHE A 1 554 ? -20.905 6.094 -13.014 1.00 70.44 554 PHE A O 1
ATOM 4329 N N . ASN A 1 555 ? -19.487 4.572 -13.855 1.00 82.31 555 ASN A N 1
ATOM 4330 C CA . ASN A 1 555 ? -19.553 3.660 -12.722 1.00 82.31 555 ASN A CA 1
ATOM 4331 C C . ASN A 1 555 ? -18.264 3.809 -11.920 1.00 82.31 555 ASN A C 1
ATOM 4333 O O . ASN A 1 555 ? -17.233 3.241 -12.286 1.00 82.31 555 ASN A O 1
ATOM 4337 N N . PHE A 1 556 ? -18.336 4.580 -10.841 1.00 89.81 556 PHE A N 1
ATOM 4338 C CA . PHE A 1 556 ? -17.256 4.729 -9.879 1.00 89.81 556 PHE A CA 1
ATOM 4339 C C . PHE A 1 556 ? -17.733 4.394 -8.473 1.00 89.81 556 PHE A C 1
ATOM 4341 O O . PHE A 1 556 ? -18.927 4.417 -8.182 1.00 89.81 556 PHE A O 1
ATOM 4348 N N . VAL A 1 557 ? -16.767 4.063 -7.628 1.00 92.31 557 VAL A N 1
ATOM 4349 C CA . VAL A 1 557 ? -16.933 3.919 -6.188 1.00 92.31 557 VAL A CA 1
ATOM 4350 C C . VAL A 1 557 ? -16.477 5.229 -5.563 1.00 92.31 557 VAL A C 1
ATOM 4352 O O . VAL A 1 557 ? -15.400 5.716 -5.901 1.00 92.31 557 VAL A O 1
ATOM 4355 N N . GLU A 1 558 ? -17.302 5.820 -4.708 1.00 95.00 558 GLU A N 1
ATOM 4356 C CA . GLU A 1 558 ? -16.946 7.011 -3.931 1.00 95.00 558 GLU A CA 1
ATOM 4357 C C . GLU A 1 558 ? -16.027 6.608 -2.777 1.00 95.00 558 GLU A C 1
ATOM 4359 O O . GLU A 1 558 ? -16.236 5.566 -2.149 1.00 95.00 558 GLU A O 1
ATOM 4364 N N . ARG A 1 559 ? -15.003 7.418 -2.499 1.00 96.69 559 ARG A N 1
ATOM 4365 C CA . ARG A 1 559 ? -14.211 7.265 -1.280 1.00 96.69 559 ARG A CA 1
ATOM 4366 C C . ARG A 1 559 ? -15.095 7.609 -0.078 1.00 96.69 559 ARG A C 1
ATOM 4368 O O . ARG A 1 559 ? -15.900 8.541 -0.187 1.00 96.69 559 ARG A O 1
ATOM 4375 N N . PRO A 1 560 ? -14.986 6.897 1.057 1.00 95.62 560 PRO A N 1
ATOM 4376 C CA . PRO A 1 560 ? -15.728 7.253 2.261 1.00 95.62 560 PRO A CA 1
ATOM 4377 C C . PRO A 1 560 ? -15.599 8.749 2.585 1.00 95.62 560 PRO A C 1
ATOM 4379 O O . PRO A 1 560 ? -14.505 9.305 2.531 1.00 95.62 560 PRO A O 1
ATOM 4382 N N . HIS A 1 561 ? -16.728 9.394 2.890 1.00 95.75 561 HIS A N 1
ATOM 4383 C CA . HIS A 1 561 ? -16.862 10.834 3.171 1.00 95.75 561 HIS A CA 1
ATOM 4384 C C . HIS A 1 561 ? -16.627 11.805 1.996 1.00 95.75 561 HIS A C 1
ATOM 4386 O O . HIS A 1 561 ? -16.685 13.011 2.218 1.00 95.75 561 HIS A O 1
ATOM 4392 N N . ALA A 1 562 ? -16.433 11.346 0.751 1.00 96.62 562 ALA A N 1
ATOM 4393 C CA . ALA A 1 562 ? -16.085 12.224 -0.379 1.00 96.62 562 ALA A CA 1
ATOM 4394 C C . ALA A 1 562 ? -17.054 13.399 -0.605 1.00 96.62 562 ALA A C 1
ATOM 4396 O O . ALA A 1 562 ? -16.608 14.530 -0.788 1.00 96.62 562 ALA A O 1
ATOM 4397 N N . LYS A 1 563 ? -18.371 13.155 -0.562 1.00 96.31 563 LYS A N 1
ATOM 4398 C CA . LYS A 1 563 ? 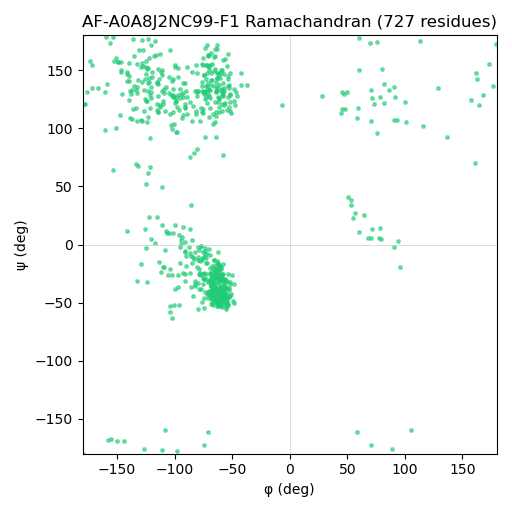-19.386 14.209 -0.730 1.00 96.31 563 LYS A CA 1
ATOM 4399 C C . LYS A 1 563 ? -19.370 15.214 0.417 1.00 96.31 563 LYS A C 1
ATOM 4401 O O . LYS A 1 563 ? -19.284 16.407 0.167 1.00 96.31 563 LYS A O 1
ATOM 4406 N N . THR A 1 564 ? -19.398 14.736 1.661 1.00 96.06 564 THR A N 1
ATOM 4407 C CA . THR A 1 564 ? -19.353 15.595 2.855 1.00 96.06 564 THR A CA 1
ATOM 4408 C C . THR A 1 564 ? -18.079 16.439 2.886 1.00 96.06 564 THR A C 1
ATOM 4410 O O . THR A 1 564 ? -18.142 17.638 3.135 1.00 96.06 564 THR A O 1
ATOM 4413 N N . PHE A 1 565 ? -16.937 15.834 2.552 1.00 97.88 565 PHE A N 1
ATOM 4414 C CA . PHE A 1 565 ? -15.653 16.519 2.433 1.00 97.88 565 PHE A CA 1
ATOM 4415 C C . PHE A 1 565 ? -15.681 17.622 1.366 1.00 97.88 565 PHE A C 1
ATOM 4417 O O . PHE A 1 565 ? -15.242 18.741 1.627 1.00 97.88 565 PHE A O 1
ATOM 4424 N N . LEU A 1 566 ? -16.222 17.336 0.176 1.00 97.88 566 LEU A N 1
ATOM 4425 C CA . LEU A 1 566 ? -16.344 18.327 -0.895 1.00 97.88 566 LEU A CA 1
ATOM 4426 C C . LEU A 1 566 ? -17.293 19.471 -0.534 1.00 97.88 566 LEU A C 1
ATOM 4428 O O . LEU A 1 566 ? -16.941 20.624 -0.772 1.00 97.88 566 LEU A O 1
ATOM 4432 N N . THR A 1 567 ? -18.451 19.170 0.062 1.00 97.75 567 THR A N 1
ATOM 4433 C CA . THR A 1 567 ? -19.387 20.186 0.568 1.00 97.75 567 THR A CA 1
ATOM 4434 C C . THR A 1 567 ? -18.671 21.135 1.525 1.00 97.75 567 THR A C 1
ATOM 4436 O O . THR A 1 567 ? -18.648 22.339 1.281 1.00 97.75 567 THR A O 1
ATOM 4439 N N . TYR A 1 568 ? -17.987 20.591 2.537 1.00 97.88 568 TYR A N 1
ATOM 4440 C CA . TYR A 1 568 ? -17.223 21.392 3.492 1.00 97.88 568 TYR A CA 1
ATOM 4441 C C . TYR A 1 568 ? -16.151 22.250 2.812 1.00 97.88 568 TYR A C 1
ATOM 4443 O O . TYR A 1 568 ? -16.014 23.440 3.108 1.00 97.88 568 TYR A O 1
ATOM 4451 N N . CYS A 1 569 ? -15.385 21.660 1.886 1.00 98.25 569 CYS A N 1
ATOM 4452 C CA . CYS A 1 569 ? -14.329 22.379 1.183 1.00 98.25 569 CYS A CA 1
ATOM 4453 C C . CYS A 1 569 ? -14.883 23.561 0.385 1.00 98.25 569 CYS A C 1
ATOM 4455 O O . CYS A 1 569 ? -14.265 24.619 0.387 1.00 98.25 569 CYS A O 1
ATOM 4457 N N . ILE A 1 570 ? -16.030 23.398 -0.277 1.00 97.81 570 ILE A N 1
ATOM 4458 C CA . ILE A 1 570 ? -16.671 24.456 -1.072 1.00 97.81 570 ILE A CA 1
ATOM 4459 C C . ILE A 1 570 ? -17.194 25.583 -0.174 1.00 97.81 570 ILE A C 1
ATOM 4461 O O . ILE A 1 570 ? -17.049 26.756 -0.507 1.00 97.81 570 ILE A O 1
ATOM 4465 N N . GLU A 1 571 ? -17.766 25.244 0.980 1.00 96.12 571 GLU A N 1
ATOM 4466 C CA . GLU A 1 571 ? -18.295 26.231 1.929 1.00 96.12 571 GLU A CA 1
ATOM 4467 C C . GLU A 1 571 ? -17.179 27.027 2.632 1.00 96.12 571 GLU A C 1
ATOM 4469 O O . GLU A 1 571 ? -17.333 28.221 2.931 1.00 96.12 571 GLU A O 1
ATOM 4474 N N . THR A 1 572 ? -16.032 26.379 2.861 1.00 97.38 572 THR A N 1
ATOM 4475 C CA . THR A 1 572 ? -14.937 26.903 3.692 1.00 97.38 572 THR A CA 1
ATOM 4476 C C . THR A 1 572 ? -13.804 27.530 2.876 1.00 97.38 572 THR A C 1
ATOM 4478 O O . THR A 1 572 ? -13.261 28.568 3.269 1.00 97.38 572 THR A O 1
ATOM 4481 N N . PHE A 1 573 ? -13.448 26.947 1.731 1.00 98.44 573 PHE A N 1
ATOM 4482 C CA . PHE A 1 573 ? -12.271 27.299 0.932 1.00 98.44 573 PHE A CA 1
ATOM 4483 C C . PHE A 1 573 ? -12.636 27.744 -0.487 1.00 98.44 573 PHE A C 1
ATOM 4485 O O . PHE A 1 573 ? -13.768 27.621 -0.943 1.00 98.44 573 PHE A O 1
ATOM 4492 N N . HIS A 1 574 ? -11.643 28.251 -1.219 1.00 98.50 574 HIS A N 1
ATOM 4493 C CA . HIS A 1 574 ? -11.755 28.379 -2.667 1.00 98.50 574 HIS A CA 1
ATOM 4494 C C . HIS A 1 574 ? -11.367 27.044 -3.298 1.00 98.50 574 HIS A C 1
ATOM 4496 O O . HIS A 1 574 ? -10.246 26.580 -3.104 1.00 98.50 574 HIS A O 1
ATOM 4502 N N . VAL A 1 575 ? -12.280 26.414 -4.037 1.00 98.69 575 VAL A N 1
ATOM 4503 C CA . VAL A 1 575 ? -12.067 25.058 -4.562 1.00 98.69 575 VAL A CA 1
ATOM 4504 C C . VAL A 1 575 ? -11.867 25.075 -6.068 1.00 98.69 575 VAL A C 1
ATOM 4506 O O . VAL A 1 575 ? -12.640 25.686 -6.808 1.00 98.69 575 VAL A O 1
ATOM 4509 N N . ALA A 1 576 ? -10.859 24.340 -6.524 1.00 98.69 576 ALA A N 1
ATOM 4510 C CA . ALA A 1 576 ? -10.670 23.987 -7.921 1.00 98.69 576 ALA A CA 1
ATOM 4511 C C . ALA A 1 576 ? -10.595 22.467 -8.073 1.00 98.69 576 ALA A C 1
ATOM 4513 O O . ALA A 1 576 ? -9.934 21.787 -7.292 1.00 98.69 576 ALA A O 1
ATOM 4514 N N . ILE A 1 577 ? -11.232 21.930 -9.109 1.00 98.69 577 ILE A N 1
ATOM 4515 C CA . ILE A 1 577 ? -11.113 20.516 -9.470 1.00 98.69 577 ILE A CA 1
ATOM 4516 C C . ILE A 1 577 ? -10.147 20.418 -10.642 1.00 98.69 577 ILE A C 1
ATOM 4518 O O . ILE A 1 577 ? -10.350 21.077 -11.658 1.00 98.69 577 ILE A O 1
ATOM 4522 N N . TRP A 1 578 ? -9.113 19.586 -10.527 1.00 98.38 578 TRP A N 1
ATOM 4523 C CA . TRP A 1 578 ? -8.146 19.374 -11.604 1.00 98.38 578 TRP A CA 1
ATOM 4524 C C . TRP A 1 578 ? -7.843 17.886 -11.723 1.00 98.38 578 TRP A C 1
ATOM 4526 O O . TRP A 1 578 ? -7.177 17.322 -10.865 1.00 98.38 578 TRP A O 1
ATOM 4536 N N . SER A 1 579 ? -8.334 17.231 -12.775 1.00 97.00 579 SER A N 1
ATOM 4537 C CA . SER A 1 579 ? -8.182 15.785 -12.962 1.00 97.00 579 SER A CA 1
ATOM 4538 C C . SER A 1 579 ? -7.437 15.446 -14.248 1.00 97.00 579 SER A C 1
ATOM 4540 O O . SER A 1 579 ? -7.650 16.055 -15.291 1.00 97.00 579 SER A O 1
ATOM 4542 N N . SER A 1 580 ? -6.616 14.394 -14.208 1.00 95.12 580 SER A N 1
ATOM 4543 C CA . SER A 1 580 ? -5.942 13.846 -15.400 1.00 95.12 580 SER A CA 1
ATOM 4544 C C . SER A 1 580 ? -6.885 13.160 -16.408 1.00 95.12 580 SER A C 1
ATOM 4546 O O . SER A 1 580 ? -6.458 12.774 -17.505 1.00 95.12 580 SER A O 1
ATOM 4548 N N . ALA A 1 581 ? -8.159 12.966 -16.045 1.00 93.62 581 ALA A N 1
ATOM 4549 C CA . ALA A 1 581 ? -9.182 12.379 -16.902 1.00 93.62 581 ALA A CA 1
ATOM 4550 C C . ALA A 1 581 ? -9.666 13.365 -17.978 1.00 93.62 581 ALA A C 1
ATOM 4552 O O . ALA A 1 581 ? -9.622 14.574 -17.791 1.00 93.62 581 ALA A O 1
ATOM 4553 N N . ARG A 1 582 ? -10.167 12.853 -19.110 1.00 93.81 582 ARG A N 1
ATOM 4554 C CA . ARG A 1 582 ? -10.746 13.708 -20.165 1.00 93.81 582 ARG A CA 1
ATOM 4555 C C . ARG A 1 582 ? -11.944 14.529 -19.651 1.00 93.81 582 ARG A C 1
ATOM 4557 O O . ARG A 1 582 ? -12.674 13.980 -18.818 1.00 93.81 582 ARG A O 1
ATOM 4564 N N . PRO A 1 583 ? -12.170 15.752 -20.165 1.00 95.44 583 PRO A N 1
ATOM 4565 C CA . PRO A 1 583 ? -13.214 16.674 -19.696 1.00 95.44 583 PRO A CA 1
ATOM 4566 C C . PRO A 1 583 ? -14.589 16.032 -19.543 1.00 95.44 583 PRO A C 1
ATOM 4568 O O . PRO A 1 583 ? -15.152 16.031 -18.455 1.00 95.44 583 PRO A O 1
ATOM 4571 N N . GLU A 1 584 ? -15.056 15.320 -20.568 1.00 93.56 584 GLU A N 1
ATOM 4572 C CA . GLU A 1 584 ? -16.365 14.665 -20.569 1.00 93.56 584 GLU A CA 1
ATOM 4573 C C . GLU A 1 584 ? -16.534 13.597 -19.471 1.00 93.56 584 GLU A C 1
ATOM 4575 O O . GLU A 1 584 ? -17.653 13.251 -19.084 1.00 93.56 584 GLU A O 1
ATOM 4580 N N . ASN A 1 585 ? -15.430 13.048 -18.954 1.00 92.75 585 ASN A N 1
ATOM 4581 C CA . ASN A 1 585 ? -15.461 12.158 -17.797 1.00 92.75 585 ASN A CA 1
ATOM 4582 C C . ASN A 1 585 ? -15.426 12.935 -16.484 1.00 92.75 585 ASN A C 1
ATOM 4584 O O . ASN A 1 585 ? -16.048 12.494 -15.521 1.00 92.75 585 ASN A O 1
ATOM 4588 N N . VAL A 1 586 ? -14.675 14.037 -16.433 1.00 95.12 586 VAL A N 1
ATOM 4589 C CA . VAL A 1 586 ? -14.609 14.923 -15.267 1.00 95.12 586 VAL A CA 1
ATOM 4590 C C . VAL A 1 586 ? -15.984 15.499 -14.984 1.00 95.12 586 VAL A C 1
ATOM 4592 O O . VAL A 1 586 ? -16.472 15.318 -13.874 1.00 95.12 586 VAL A O 1
ATOM 4595 N N . ASP A 1 587 ? -16.650 16.060 -15.992 1.00 93.94 587 ASP A N 1
ATOM 4596 C CA . ASP A 1 587 ? -17.981 16.656 -15.847 1.00 93.94 587 ASP A CA 1
ATOM 4597 C C . ASP A 1 587 ? -18.973 15.688 -15.204 1.00 93.94 587 ASP A C 1
ATOM 4599 O O . ASP A 1 587 ? -19.640 16.024 -14.231 1.00 93.94 587 ASP A O 1
ATOM 4603 N N . LYS A 1 588 ? -18.985 14.436 -15.659 1.00 91.69 588 LYS A N 1
ATOM 4604 C CA . LYS A 1 588 ? -19.895 13.409 -15.138 1.00 91.69 588 LYS A CA 1
ATOM 4605 C C . LYS A 1 588 ? -19.518 12.885 -13.757 1.00 91.69 588 LYS A C 1
ATOM 4607 O O . LYS A 1 588 ? -20.389 12.428 -13.019 1.00 91.69 588 LYS A O 1
ATOM 4612 N N . MET A 1 589 ? -18.230 12.882 -13.412 1.00 94.25 589 MET A N 1
ATOM 4613 C CA . MET A 1 589 ? -17.796 12.575 -12.046 1.00 94.25 589 MET A CA 1
ATOM 4614 C C . MET A 1 589 ? -18.250 13.682 -11.094 1.00 94.25 589 MET A C 1
ATOM 4616 O O . MET A 1 589 ? -18.805 13.390 -10.039 1.00 94.25 589 MET A O 1
ATOM 4620 N N . VAL A 1 590 ? -18.081 14.937 -11.508 1.00 95.50 590 VAL A N 1
ATOM 4621 C CA . VAL A 1 590 ? -18.479 16.113 -10.734 1.00 95.50 590 VAL A CA 1
ATOM 4622 C C . VAL A 1 590 ? -19.996 16.198 -10.582 1.00 95.50 590 VAL A C 1
ATOM 4624 O O . VAL A 1 590 ? -20.454 16.377 -9.465 1.00 95.50 590 VAL A O 1
ATOM 4627 N N . GLU A 1 591 ? -20.785 15.965 -11.633 1.00 94.31 591 GLU A N 1
ATOM 4628 C CA . GLU A 1 591 ? -22.263 15.943 -11.574 1.00 94.31 591 GLU A CA 1
ATOM 4629 C C . GLU A 1 591 ? -22.836 14.926 -10.581 1.00 94.31 591 GLU A C 1
ATOM 4631 O O . GLU A 1 591 ? -23.958 15.077 -10.108 1.00 94.31 591 GLU A O 1
ATOM 4636 N N . LYS A 1 592 ? -22.086 13.866 -10.278 1.00 93.31 592 LYS A N 1
ATOM 4637 C CA . LYS A 1 592 ? -22.485 12.855 -9.293 1.00 93.31 592 LYS A CA 1
ATOM 4638 C C . LYS A 1 592 ? -22.007 13.162 -7.876 1.00 93.31 592 LYS A C 1
ATOM 4640 O O . LYS A 1 592 ? -22.587 12.647 -6.920 1.00 93.31 592 LYS A O 1
ATOM 4645 N N . LEU A 1 593 ? -20.929 13.932 -7.745 1.00 94.38 593 LEU A N 1
ATOM 4646 C CA . LEU A 1 593 ? -20.348 14.307 -6.459 1.00 94.38 593 LEU A CA 1
ATOM 4647 C C . LEU A 1 593 ? -20.914 15.620 -5.917 1.00 94.38 593 LEU A C 1
ATOM 4649 O O . LEU A 1 593 ? -21.002 15.763 -4.703 1.00 94.38 593 LEU A O 1
ATOM 4653 N N . LEU A 1 594 ? -21.286 16.548 -6.799 1.00 96.31 594 LEU A N 1
ATOM 4654 C CA . LEU A 1 594 ? -21.715 17.904 -6.475 1.00 96.31 594 LEU A CA 1
ATOM 4655 C C . LEU A 1 594 ? -23.094 18.201 -7.062 1.00 96.31 594 LEU A C 1
ATOM 4657 O O . LEU A 1 594 ? -23.410 17.775 -8.175 1.00 96.31 594 LEU A O 1
ATOM 4661 N N . THR A 1 595 ? -23.878 19.015 -6.358 1.00 97.06 595 THR A N 1
ATOM 4662 C CA . THR A 1 595 ? -25.069 19.644 -6.948 1.00 97.06 595 THR A CA 1
ATOM 4663 C C . THR A 1 595 ? -24.669 20.719 -7.974 1.00 97.06 595 THR A C 1
ATOM 4665 O O . THR A 1 595 ? -23.522 21.184 -7.968 1.00 97.06 595 THR A O 1
ATOM 4668 N N . PRO A 1 596 ? -25.580 21.162 -8.861 1.00 97.38 596 PRO A N 1
ATOM 4669 C CA . PRO A 1 596 ? -25.312 22.273 -9.778 1.00 97.38 596 PRO A CA 1
ATOM 4670 C C . PRO A 1 596 ? -24.843 23.552 -9.066 1.00 97.38 596 PRO A C 1
ATOM 4672 O O . PRO A 1 596 ? -23.925 24.219 -9.541 1.00 97.38 596 PRO A O 1
ATOM 4675 N N . GLU A 1 597 ? -25.413 23.857 -7.900 1.00 97.31 597 GLU A N 1
ATOM 4676 C CA . GLU A 1 597 ? -25.070 25.026 -7.082 1.00 97.31 597 GLU A CA 1
ATOM 4677 C C . GLU A 1 597 ? -23.665 24.896 -6.490 1.00 97.31 597 GLU A C 1
ATOM 4679 O O . GLU A 1 597 ? -22.900 25.860 -6.472 1.00 97.31 597 GLU A O 1
ATOM 4684 N N . GLN A 1 598 ? -23.295 23.699 -6.031 1.00 97.31 598 GLN A N 1
ATOM 4685 C CA . GLN A 1 598 ? -21.945 23.417 -5.543 1.00 97.31 598 GLN A CA 1
ATOM 4686 C C . GLN A 1 598 ? -20.918 23.469 -6.681 1.00 97.31 598 GLN A C 1
ATOM 4688 O O . GLN A 1 598 ? -19.862 24.082 -6.539 1.00 97.31 598 GLN A O 1
ATOM 4693 N N . ARG A 1 599 ? -21.240 22.898 -7.849 1.00 97.06 599 ARG A N 1
ATOM 4694 C CA . ARG A 1 599 ? -20.383 22.957 -9.045 1.00 97.06 599 ARG A CA 1
ATOM 4695 C C . ARG A 1 599 ? -20.147 24.398 -9.501 1.00 97.06 599 ARG A C 1
ATOM 4697 O O . ARG A 1 599 ? -19.034 24.722 -9.905 1.00 97.06 599 ARG A O 1
ATOM 4704 N N . ALA A 1 600 ? -21.162 25.261 -9.424 1.00 96.25 600 ALA A N 1
ATOM 4705 C CA . ALA A 1 600 ? -21.042 26.675 -9.780 1.00 96.25 600 ALA A CA 1
ATOM 4706 C C . ALA A 1 600 ? -20.093 27.457 -8.850 1.00 96.25 600 ALA A C 1
ATOM 4708 O O . ALA A 1 600 ? -19.505 28.451 -9.281 1.00 96.25 600 ALA A O 1
ATOM 4709 N N . GLN A 1 601 ? -19.917 26.997 -7.607 1.00 96.88 601 GLN A N 1
ATOM 4710 C CA . GLN A 1 601 ? -19.002 27.593 -6.628 1.00 96.88 601 GLN A CA 1
ATOM 4711 C C . GLN A 1 601 ? -17.537 27.172 -6.824 1.00 96.88 601 GLN A C 1
ATOM 4713 O O . GLN A 1 601 ? -16.638 27.871 -6.355 1.00 96.88 601 GLN A O 1
ATOM 4718 N N . CYS A 1 602 ? -17.259 26.075 -7.538 1.00 97.94 602 CYS A N 1
ATOM 4719 C CA . CYS A 1 602 ? -15.889 25.743 -7.927 1.00 97.94 602 CYS A CA 1
ATOM 4720 C C . CYS A 1 602 ? -15.332 26.819 -8.876 1.00 97.94 602 CYS A C 1
ATOM 4722 O O . CYS A 1 602 ? -15.967 27.182 -9.870 1.00 97.94 602 CYS A O 1
ATOM 4724 N N . LEU A 1 603 ? -14.111 27.296 -8.609 1.00 97.81 603 LEU A N 1
ATOM 4725 C CA . LEU A 1 603 ? -13.457 28.316 -9.435 1.00 97.81 603 LEU A CA 1
ATOM 4726 C C . LEU A 1 603 ? -13.228 27.814 -10.860 1.00 97.81 603 LEU A C 1
ATOM 4728 O O . LEU A 1 603 ? -13.505 28.518 -11.831 1.00 97.81 603 LEU A O 1
ATOM 4732 N N . VAL A 1 604 ? -12.741 26.578 -10.966 1.00 98.00 604 VAL A N 1
ATOM 4733 C CA . VAL A 1 604 ? -12.549 25.855 -12.221 1.00 98.00 604 VAL A CA 1
ATOM 4734 C C . VAL A 1 604 ? -12.793 24.362 -12.017 1.00 98.00 604 VAL A C 1
ATOM 4736 O O . VAL A 1 604 ? -12.550 23.815 -10.939 1.00 98.00 604 VAL A O 1
ATOM 4739 N N . VAL A 1 605 ? -13.250 23.705 -13.081 1.00 98.19 605 VAL A N 1
ATOM 4740 C CA . VAL A 1 605 ? -13.330 22.248 -13.192 1.00 98.19 605 VAL A CA 1
ATOM 4741 C C . VAL A 1 605 ? -12.557 21.860 -14.443 1.00 98.19 605 VAL A C 1
ATOM 4743 O O . VAL A 1 605 ? -12.994 22.130 -15.557 1.00 98.19 605 VAL A O 1
ATOM 4746 N N . TRP A 1 606 ? -11.370 21.300 -14.250 1.00 98.31 606 TRP A N 1
ATOM 4747 C CA . TRP A 1 606 ? -10.403 21.033 -15.306 1.00 98.31 606 TRP A CA 1
ATOM 4748 C C . TRP A 1 606 ? -10.172 19.541 -15.510 1.00 98.31 606 TRP A C 1
ATOM 4750 O O . TRP A 1 606 ? -10.031 18.772 -14.552 1.00 98.31 606 TRP A O 1
ATOM 4760 N N . GLY A 1 607 ? -10.090 19.152 -16.781 1.00 97.25 607 GLY A N 1
ATOM 4761 C CA . GLY A 1 607 ? -9.708 17.817 -17.207 1.00 97.25 607 GLY A CA 1
ATOM 4762 C C . GLY A 1 607 ? -8.321 17.783 -17.837 1.00 97.25 607 GLY A C 1
ATOM 4763 O O . GLY A 1 607 ? -7.476 18.650 -17.643 1.00 97.25 607 GLY A O 1
ATOM 4764 N N . ARG A 1 608 ? -8.084 16.734 -18.620 1.00 96.44 608 ARG A N 1
ATOM 4765 C CA . ARG A 1 608 ? -6.815 16.461 -19.305 1.00 96.44 608 ARG A CA 1
ATOM 4766 C C . ARG A 1 608 ? -6.370 17.575 -20.262 1.00 96.44 608 ARG A C 1
ATOM 4768 O O . ARG A 1 608 ? -5.188 17.686 -20.566 1.00 96.44 608 ARG A O 1
ATOM 4775 N N . ASP A 1 609 ? -7.313 18.354 -20.762 1.00 96.31 609 ASP A N 1
ATOM 4776 C CA . ASP A 1 609 ? -7.119 19.462 -21.697 1.00 96.31 609 ASP A CA 1
ATOM 4777 C C . ASP A 1 609 ? -6.400 20.663 -21.074 1.00 96.31 609 ASP A C 1
ATOM 4779 O O . ASP A 1 609 ? -5.705 21.386 -21.782 1.00 96.31 609 ASP A O 1
ATOM 4783 N N . SER A 1 610 ? -6.460 20.829 -19.751 1.00 96.06 610 SER A N 1
ATOM 4784 C CA . SER A 1 610 ? -5.771 21.926 -19.063 1.00 96.06 610 SER A CA 1
ATOM 4785 C C . SER A 1 610 ? -4.268 21.698 -18.849 1.00 96.06 610 SER A C 1
ATOM 4787 O O . SER A 1 610 ? -3.573 22.590 -18.372 1.00 96.06 610 SER A O 1
ATOM 4789 N N . PHE A 1 611 ? -3.737 20.522 -19.201 1.00 95.81 611 PHE A N 1
ATOM 4790 C CA . PHE A 1 611 ? -2.318 20.184 -19.018 1.00 95.81 611 PHE A CA 1
ATOM 4791 C C . PHE A 1 611 ? -1.408 20.671 -20.157 1.00 95.81 611 PHE A C 1
ATOM 4793 O O . PHE A 1 611 ? -0.217 20.360 -20.142 1.00 95.81 611 PHE A O 1
ATOM 4800 N N . ALA A 1 612 ? -1.953 21.402 -21.140 1.00 93.25 612 ALA A N 1
ATOM 4801 C CA . ALA A 1 612 ? -1.223 21.898 -22.313 1.00 93.25 612 ALA A CA 1
ATOM 4802 C C . ALA A 1 612 ? -0.425 20.790 -23.035 1.00 93.25 612 ALA A C 1
ATOM 4804 O O . ALA A 1 612 ? 0.724 20.976 -23.431 1.00 93.25 612 ALA A O 1
ATOM 4805 N N . LEU A 1 613 ? -1.029 19.604 -23.156 1.00 95.44 613 LEU A N 1
ATOM 4806 C CA . LEU A 1 613 ? -0.403 18.453 -23.800 1.00 95.44 613 LEU A CA 1
ATOM 4807 C C . LEU A 1 613 ? -0.393 18.622 -25.323 1.00 95.44 613 LEU A C 1
ATOM 4809 O O . LEU A 1 613 ? -1.359 19.120 -25.904 1.00 95.44 613 LEU A O 1
ATOM 4813 N N . SER A 1 614 ? 0.656 18.120 -25.975 1.00 95.81 614 SER A N 1
ATOM 4814 C CA . SER A 1 614 ? 0.645 17.885 -27.419 1.00 95.81 614 SER A CA 1
ATOM 4815 C C . SER A 1 614 ? -0.494 16.932 -27.800 1.00 95.81 614 SER A C 1
ATOM 4817 O O . SER A 1 614 ? -0.987 16.166 -26.967 1.00 95.81 614 SER A O 1
ATOM 4819 N N . ALA A 1 615 ? -0.916 16.944 -29.066 1.00 94.44 615 ALA A N 1
ATOM 4820 C CA . ALA A 1 615 ? -1.993 16.068 -29.534 1.00 94.44 615 ALA A CA 1
ATOM 4821 C C . ALA A 1 615 ? -1.703 14.578 -29.253 1.00 94.44 615 ALA A C 1
ATOM 4823 O O . ALA A 1 615 ? -2.602 13.832 -28.851 1.00 94.44 615 ALA A O 1
ATOM 4824 N N . ASP A 1 616 ? -0.445 14.158 -29.392 1.00 92.06 616 ASP A N 1
ATOM 4825 C CA . ASP A 1 616 ? -0.021 12.780 -29.138 1.00 92.06 616 ASP A CA 1
ATOM 4826 C C . ASP A 1 616 ? -0.037 12.443 -27.643 1.00 92.06 616 ASP A C 1
ATOM 4828 O O . ASP A 1 616 ? -0.601 11.425 -27.228 1.00 92.06 616 ASP A O 1
ATOM 4832 N N . ASP A 1 617 ? 0.503 13.323 -26.799 1.00 94.81 617 ASP A N 1
ATOM 4833 C CA . ASP A 1 617 ? 0.517 13.129 -25.346 1.00 94.81 617 ASP A CA 1
ATOM 4834 C C . ASP A 1 617 ? -0.900 13.188 -24.759 1.00 94.81 617 ASP A C 1
ATOM 4836 O O . ASP A 1 617 ? -1.247 12.444 -23.835 1.00 94.81 617 ASP A O 1
ATOM 4840 N N . TYR A 1 618 ? -1.776 14.016 -25.329 1.00 94.88 618 TYR A N 1
ATOM 4841 C CA . TYR A 1 618 ? -3.183 14.071 -24.950 1.00 94.88 618 TYR A CA 1
ATOM 4842 C C . TYR A 1 618 ? -3.884 12.725 -25.183 1.00 94.88 618 TYR A C 1
ATOM 4844 O O . TYR A 1 618 ? -4.687 12.284 -24.352 1.00 94.88 618 TYR A O 1
ATOM 4852 N N . ASN A 1 619 ? -3.562 12.037 -26.280 1.00 91.94 619 ASN A N 1
ATOM 4853 C CA . ASN A 1 619 ? -4.203 10.782 -26.670 1.00 91.94 619 ASN A CA 1
ATOM 4854 C C . ASN A 1 619 ? -3.512 9.519 -26.138 1.00 91.94 619 ASN A C 1
ATOM 4856 O O . ASN A 1 619 ? -4.073 8.427 -26.245 1.00 91.94 619 ASN A O 1
ATOM 4860 N N . THR A 1 620 ? -2.348 9.649 -25.507 1.00 89.25 620 THR A N 1
ATOM 4861 C CA . THR A 1 620 ? -1.589 8.525 -24.949 1.00 89.25 620 THR A CA 1
ATOM 4862 C C . THR A 1 620 ? -1.526 8.570 -23.420 1.00 89.25 620 THR A C 1
ATOM 4864 O O . THR A 1 620 ? -1.852 9.566 -22.774 1.00 89.25 620 THR A O 1
ATOM 4867 N N . LYS A 1 621 ? -1.154 7.447 -22.791 1.00 86.69 621 LYS A N 1
ATOM 4868 C CA . LYS A 1 621 ? -0.991 7.370 -21.331 1.00 86.69 621 LYS A CA 1
ATOM 4869 C C . LYS A 1 621 ? 0.373 7.944 -20.928 1.00 86.69 621 LYS A C 1
ATOM 4871 O O . LYS A 1 621 ? 1.310 7.179 -20.709 1.00 86.69 621 LYS A O 1
ATOM 4876 N N . VAL A 1 622 ? 0.461 9.268 -20.822 1.00 92.44 622 VAL A N 1
ATOM 4877 C CA . VAL A 1 622 ? 1.636 9.972 -20.274 1.00 92.44 622 VAL A CA 1
ATOM 4878 C C . VAL A 1 622 ? 1.441 10.388 -18.815 1.00 92.44 622 VAL A C 1
ATOM 4880 O O . VAL A 1 622 ? 0.305 10.609 -18.380 1.00 92.44 622 VAL A O 1
ATOM 4883 N N . GLN A 1 623 ? 2.544 10.502 -18.072 1.00 94.69 623 GLN A N 1
ATOM 4884 C CA . GLN A 1 623 ? 2.588 11.164 -16.772 1.00 94.69 623 GLN A CA 1
ATOM 4885 C C . GLN A 1 623 ? 2.232 12.639 -16.971 1.00 94.69 623 GLN A C 1
ATOM 4887 O O . GLN A 1 623 ? 2.749 13.296 -17.872 1.00 94.69 623 GLN A O 1
ATOM 4892 N N . VAL A 1 624 ? 1.325 13.149 -16.144 1.00 95.38 624 VAL A N 1
ATOM 4893 C CA . VAL A 1 624 ? 0.913 14.555 -16.179 1.00 95.38 624 VAL A CA 1
ATOM 4894 C C . VAL A 1 624 ? 1.407 15.270 -14.930 1.00 95.38 624 VAL A C 1
ATOM 4896 O O . VAL A 1 624 ? 1.528 14.655 -13.871 1.00 95.38 624 VAL A O 1
ATOM 4899 N N . TYR A 1 625 ? 1.663 16.568 -15.059 1.00 97.00 625 TYR A N 1
ATOM 4900 C CA . TYR A 1 625 ? 2.175 17.412 -13.985 1.00 97.00 625 TYR A CA 1
ATOM 4901 C C . TYR A 1 625 ? 1.247 18.610 -13.783 1.00 97.00 625 TYR A C 1
ATOM 4903 O O . TYR A 1 625 ? 0.982 19.360 -14.723 1.00 97.00 625 TYR A O 1
ATOM 4911 N N . LYS A 1 626 ? 0.736 18.784 -12.564 1.00 97.88 626 LYS A N 1
ATOM 4912 C CA . LYS A 1 626 ? -0.141 19.886 -12.156 1.00 97.88 626 LYS A CA 1
ATOM 4913 C C . LYS A 1 626 ? 0.700 21.083 -11.730 1.00 97.88 626 LYS A C 1
ATOM 4915 O O . LYS A 1 626 ? 0.848 21.361 -10.546 1.00 97.88 626 LYS A O 1
ATOM 4920 N N . ARG A 1 627 ? 1.259 21.779 -12.720 1.00 96.81 627 ARG A N 1
ATOM 4921 C CA . ARG A 1 627 ? 2.062 22.991 -12.510 1.00 96.81 627 ARG A CA 1
ATOM 4922 C C . ARG A 1 627 ? 1.172 24.082 -11.922 1.00 96.81 627 ARG A C 1
ATOM 4924 O O . ARG A 1 627 ? 0.348 24.630 -12.657 1.00 96.81 627 ARG A O 1
ATOM 4931 N N . LEU A 1 628 ? 1.299 24.394 -10.630 1.00 97.88 628 LEU A N 1
ATOM 4932 C CA . LEU A 1 628 ? 0.362 25.301 -9.951 1.00 97.88 628 LEU A CA 1
ATOM 4933 C C . LEU A 1 628 ? 0.395 26.722 -10.528 1.00 97.88 628 LEU A C 1
ATOM 4935 O O . LEU A 1 628 ? -0.622 27.407 -10.545 1.00 97.88 628 LEU A O 1
ATOM 4939 N N . THR A 1 629 ? 1.498 27.122 -11.152 1.00 95.88 629 THR A N 1
ATOM 4940 C CA . THR A 1 629 ? 1.565 28.342 -11.973 1.00 95.88 629 THR A CA 1
ATOM 4941 C C . THR A 1 629 ? 0.462 28.430 -13.035 1.00 95.88 629 THR A C 1
ATOM 4943 O O . THR A 1 629 ? -0.042 29.518 -13.302 1.00 95.88 629 THR A O 1
ATOM 4946 N N . THR A 1 630 ? 0.010 27.300 -13.589 1.00 96.75 630 THR A N 1
ATOM 4947 C CA . THR A 1 630 ? -1.101 27.245 -14.558 1.00 96.75 630 THR A CA 1
ATOM 4948 C C . THR A 1 630 ? -2.419 27.681 -13.923 1.00 96.75 630 THR A C 1
ATOM 4950 O O . THR A 1 630 ? -3.200 28.395 -14.547 1.00 96.75 630 THR A O 1
ATOM 4953 N N . ILE A 1 631 ? -2.676 27.277 -12.673 1.00 97.38 631 ILE A N 1
ATOM 4954 C CA . ILE A 1 631 ? -3.902 27.671 -11.975 1.00 97.38 631 ILE A CA 1
ATOM 4955 C C . ILE A 1 631 ? -3.806 29.094 -11.426 1.00 97.38 631 ILE A C 1
ATOM 4957 O O . ILE A 1 631 ? -4.763 29.855 -11.538 1.00 97.38 631 ILE A O 1
ATOM 4961 N N . TRP A 1 632 ? -2.636 29.485 -10.919 1.00 97.94 632 TRP A N 1
ATOM 4962 C CA . TRP A 1 632 ? -2.384 30.825 -10.383 1.00 97.94 632 TRP A CA 1
ATOM 4963 C C . TRP A 1 632 ? -2.494 31.930 -11.431 1.00 97.94 632 TRP A C 1
ATOM 4965 O O . TRP A 1 632 ? -2.846 33.052 -11.090 1.00 97.94 632 TRP A O 1
ATOM 4975 N N . THR A 1 633 ? -2.220 31.617 -12.700 1.00 96.44 633 THR A N 1
ATOM 4976 C CA . THR A 1 633 ? -2.289 32.570 -13.820 1.00 96.44 633 THR A CA 1
ATOM 4977 C C . THR A 1 633 ? -3.623 32.545 -14.567 1.00 96.44 633 THR A C 1
ATOM 4979 O O . THR A 1 633 ? -3.811 33.300 -15.521 1.00 96.44 633 THR A O 1
ATOM 4982 N N . ASN A 1 634 ? -4.578 31.705 -14.155 1.00 97.56 634 ASN A N 1
ATOM 4983 C CA . ASN A 1 634 ? -5.897 31.700 -14.772 1.00 97.56 634 ASN A CA 1
ATOM 4984 C C . ASN A 1 634 ? -6.694 32.957 -14.356 1.00 97.56 634 ASN A C 1
ATOM 4986 O O . ASN A 1 634 ? -6.887 33.163 -13.157 1.00 97.56 634 ASN A O 1
ATOM 4990 N N . PRO A 1 635 ? -7.242 33.752 -15.300 1.00 96.19 635 PRO A N 1
ATOM 4991 C CA . PRO A 1 635 ? -7.906 35.017 -14.973 1.00 96.19 635 PRO A CA 1
ATOM 4992 C C . PRO A 1 635 ? -9.052 34.891 -13.962 1.00 96.19 635 PRO A C 1
ATOM 4994 O O . PRO A 1 635 ? -9.130 35.676 -13.020 1.00 96.19 635 PRO A O 1
ATOM 4997 N N . ARG A 1 636 ? -9.901 33.862 -14.101 1.00 94.94 636 ARG A N 1
ATOM 4998 C CA . ARG A 1 636 ? -11.031 33.626 -13.188 1.00 94.94 636 ARG A CA 1
ATOM 4999 C C . ARG A 1 636 ? -10.553 33.260 -11.782 1.00 94.94 636 ARG A C 1
ATOM 5001 O O . ARG A 1 636 ? -11.158 33.670 -10.797 1.00 94.94 636 ARG A O 1
ATOM 5008 N N . VAL A 1 637 ? -9.469 32.490 -11.683 1.00 97.56 637 VAL A N 1
ATOM 5009 C CA . VAL A 1 637 ? -8.871 32.118 -10.393 1.00 97.56 637 VAL A CA 1
ATOM 5010 C C . VAL A 1 637 ? -8.213 33.332 -9.735 1.00 97.56 637 VAL A C 1
ATOM 5012 O O . VAL A 1 637 ? -8.425 33.559 -8.545 1.00 97.56 637 VAL A O 1
ATOM 5015 N N . MET A 1 638 ? -7.473 34.140 -10.500 1.00 97.38 638 MET A N 1
ATOM 5016 C CA . MET A 1 638 ? -6.852 35.379 -10.018 1.00 97.38 638 MET A CA 1
ATOM 5017 C C . MET A 1 638 ? -7.889 36.355 -9.456 1.00 97.38 638 MET A C 1
ATOM 5019 O O . MET A 1 638 ? -7.720 36.859 -8.347 1.00 97.38 638 MET A O 1
ATOM 5023 N N . GLU A 1 639 ? -8.978 36.588 -10.190 1.00 96.12 639 GLU A N 1
ATOM 5024 C CA . GLU A 1 639 ? -10.055 37.496 -9.780 1.00 96.12 639 GLU A CA 1
ATOM 5025 C C . GLU A 1 639 ? -10.750 37.035 -8.491 1.00 96.12 639 GLU A C 1
ATOM 5027 O O . GLU A 1 639 ? -11.135 37.855 -7.660 1.00 96.12 639 GLU A O 1
ATOM 5032 N N . ALA A 1 640 ? -10.841 35.720 -8.274 1.00 96.12 640 ALA A N 1
ATOM 5033 C CA . ALA A 1 640 ? -11.446 35.147 -7.077 1.00 96.12 640 ALA A CA 1
ATOM 5034 C C . ALA A 1 640 ? -10.608 35.320 -5.798 1.00 96.12 640 ALA A C 1
ATOM 5036 O O . ALA A 1 640 ? -11.087 34.989 -4.710 1.00 96.12 640 ALA A O 1
ATOM 5037 N N . HIS A 1 641 ? -9.365 35.811 -5.886 1.00 97.50 641 HIS A N 1
ATOM 5038 C CA . HIS A 1 641 ? -8.560 36.061 -4.695 1.00 97.50 641 HIS A CA 1
ATOM 5039 C C . HIS A 1 641 ? -9.213 37.160 -3.823 1.00 97.50 641 HIS A C 1
ATOM 5041 O O . HIS A 1 641 ? -9.486 38.254 -4.324 1.00 97.50 641 HIS A O 1
ATOM 5047 N N . PRO A 1 642 ? -9.386 36.968 -2.495 1.00 94.12 642 PRO A N 1
ATOM 5048 C CA . PRO A 1 642 ? -10.101 37.921 -1.627 1.00 94.12 642 PRO A CA 1
ATOM 5049 C C . PRO A 1 642 ? -9.532 39.348 -1.597 1.00 94.12 642 PRO A C 1
ATOM 5051 O O . PRO A 1 642 ? -10.175 40.281 -1.118 1.00 94.12 642 PRO A O 1
ATOM 5054 N N . ARG A 1 643 ? -8.289 39.522 -2.054 1.00 94.50 643 ARG A N 1
ATOM 5055 C CA . ARG A 1 643 ? -7.602 40.817 -2.159 1.00 94.50 643 ARG A CA 1
ATOM 5056 C C . ARG A 1 643 ? -7.135 41.131 -3.581 1.00 94.50 643 ARG A C 1
ATOM 5058 O O . ARG A 1 643 ? -6.194 41.905 -3.722 1.00 94.50 643 ARG A O 1
ATOM 5065 N N . ALA A 1 644 ? -7.747 40.548 -4.613 1.00 93.88 644 ALA A N 1
ATOM 5066 C CA . ALA A 1 644 ? -7.368 40.776 -6.012 1.00 93.88 644 ALA A CA 1
ATOM 5067 C C . ALA A 1 644 ? -7.316 42.277 -6.363 1.00 93.88 644 ALA A C 1
ATOM 5069 O O . ALA A 1 644 ? -6.318 42.758 -6.892 1.00 93.88 644 ALA A O 1
ATOM 5070 N N . SER A 1 645 ? -8.316 43.057 -5.930 1.00 94.06 645 SER A N 1
ATOM 5071 C CA . SER A 1 645 ? -8.368 44.520 -6.120 1.00 94.06 645 SER A CA 1
ATOM 5072 C C . SER A 1 645 ? -7.245 45.304 -5.424 1.00 94.06 645 SER A C 1
ATOM 5074 O O . SER A 1 645 ? -7.034 46.475 -5.721 1.00 94.06 645 SER A O 1
ATOM 5076 N N . LYS A 1 646 ? -6.518 44.667 -4.499 1.00 94.50 646 LYS A N 1
ATOM 5077 C CA . LYS A 1 646 ? -5.360 45.222 -3.783 1.00 94.50 646 LYS A CA 1
ATOM 5078 C C . LYS A 1 646 ? -4.047 44.538 -4.189 1.00 94.50 646 LYS A C 1
ATOM 5080 O O . LYS A 1 646 ? -3.071 44.626 -3.451 1.00 94.50 646 LYS A O 1
ATOM 5085 N N . GLY A 1 647 ? -4.035 43.822 -5.317 1.00 92.56 647 GLY A N 1
ATOM 5086 C CA . GLY A 1 647 ? -2.860 43.117 -5.834 1.00 92.56 647 GLY A CA 1
ATOM 5087 C C . GLY A 1 647 ? -2.548 41.785 -5.146 1.00 92.56 647 GLY A C 1
ATOM 5088 O O . GLY A 1 647 ? -1.448 41.269 -5.298 1.00 92.56 647 GLY A O 1
ATOM 5089 N N . GLY A 1 648 ? -3.477 41.225 -4.367 1.00 94.62 648 GLY A N 1
ATOM 5090 C CA . GLY A 1 648 ? -3.307 39.892 -3.789 1.00 94.62 648 GLY A CA 1
ATOM 5091 C C . GLY A 1 648 ? -3.447 38.793 -4.844 1.00 94.62 648 GLY A C 1
ATOM 5092 O O . GLY A 1 648 ? -4.311 38.896 -5.713 1.00 94.62 648 GLY A O 1
ATOM 5093 N N . LEU A 1 649 ? -2.638 37.740 -4.731 1.00 96.81 649 LEU A N 1
ATOM 5094 C CA . LEU A 1 649 ? -2.526 36.666 -5.718 1.00 96.81 649 LEU A CA 1
ATOM 5095 C C . LEU A 1 649 ? -2.570 35.290 -5.048 1.00 96.81 649 LEU A C 1
ATOM 5097 O O . LEU A 1 649 ? -2.207 35.144 -3.879 1.00 96.81 649 LEU A O 1
ATOM 5101 N N . TRP A 1 650 ? -2.984 34.278 -5.809 1.00 98.38 650 TRP A N 1
ATOM 5102 C CA . TRP A 1 650 ? -2.766 32.881 -5.439 1.00 98.38 650 TRP A CA 1
ATOM 5103 C C . TRP A 1 650 ? -1.337 32.469 -5.797 1.00 98.38 650 TRP A C 1
ATOM 5105 O O . TRP A 1 650 ? -0.875 32.744 -6.901 1.00 98.38 650 TRP A O 1
ATOM 5115 N N . ASP A 1 651 ? -0.647 31.826 -4.863 1.00 98.31 651 ASP A N 1
ATOM 5116 C CA . ASP A 1 651 ? 0.733 31.365 -4.996 1.00 98.31 651 ASP A CA 1
ATOM 5117 C C . ASP A 1 651 ? 1.031 30.216 -4.006 1.00 98.31 651 ASP A C 1
ATOM 5119 O O . ASP A 1 651 ? 0.131 29.646 -3.371 1.00 98.31 651 ASP A O 1
ATOM 5123 N N . GLN A 1 652 ? 2.311 29.861 -3.851 1.00 98.19 652 GLN A N 1
ATOM 5124 C CA . GLN A 1 652 ? 2.752 28.802 -2.937 1.00 98.19 652 GLN A CA 1
ATOM 5125 C C . GLN A 1 652 ? 2.424 29.073 -1.461 1.00 98.19 652 GLN A C 1
ATOM 5127 O O . GLN A 1 652 ? 2.414 28.148 -0.647 1.00 98.19 652 GLN A O 1
ATOM 5132 N N . THR A 1 653 ? 2.160 30.324 -1.082 1.00 98.50 653 THR A N 1
ATOM 5133 C CA . THR A 1 653 ? 1.847 30.659 0.306 1.00 98.50 653 THR A CA 1
ATOM 5134 C C . THR A 1 653 ? 0.448 30.211 0.681 1.00 98.50 653 THR A C 1
ATOM 5136 O O . THR A 1 653 ? 0.185 30.035 1.865 1.00 98.50 653 THR A O 1
ATOM 5139 N N . ASN A 1 654 ? -0.466 30.058 -0.280 1.00 98.50 654 ASN A N 1
ATOM 5140 C CA . ASN A 1 654 ? -1.908 30.033 -0.024 1.00 98.50 654 ASN A CA 1
ATOM 5141 C C . ASN A 1 654 ? -2.690 29.022 -0.874 1.00 98.50 654 ASN A C 1
ATOM 5143 O O . ASN A 1 654 ? -3.921 29.047 -0.873 1.00 98.50 654 ASN A O 1
ATOM 5147 N N . THR A 1 655 ? -1.972 28.126 -1.550 1.00 98.81 655 THR A N 1
ATOM 5148 C CA . THR A 1 655 ? -2.528 27.062 -2.387 1.00 98.81 655 THR A CA 1
ATOM 5149 C C . THR A 1 655 ? -2.063 25.689 -1.909 1.00 98.81 655 THR A C 1
ATOM 5151 O O . THR A 1 655 ? -0.891 25.519 -1.579 1.00 98.81 655 THR A O 1
ATOM 5154 N N . ILE A 1 656 ? -2.944 24.691 -1.920 1.00 98.75 656 ILE A N 1
ATOM 5155 C CA . ILE A 1 656 ? -2.601 23.285 -1.667 1.00 98.75 656 ILE A CA 1
ATOM 5156 C C . ILE A 1 656 ? -3.283 22.370 -2.692 1.00 98.75 656 ILE A C 1
ATOM 5158 O O . ILE A 1 656 ? -4.457 22.547 -3.012 1.00 98.75 656 ILE A O 1
ATOM 5162 N N . LEU A 1 657 ? -2.543 21.392 -3.210 1.00 98.75 657 LEU A N 1
ATOM 5163 C CA . LEU A 1 657 ? -3.014 20.338 -4.104 1.00 98.75 657 LEU A CA 1
ATOM 5164 C C . LEU A 1 657 ? -3.270 19.054 -3.310 1.00 98.75 657 LEU A C 1
ATOM 5166 O O . LEU A 1 657 ? -2.360 18.535 -2.681 1.00 98.75 657 LEU A O 1
ATOM 5170 N N . VAL A 1 658 ? -4.479 18.510 -3.370 1.00 98.69 658 VAL A N 1
ATOM 5171 C CA . VAL A 1 658 ? -4.843 17.211 -2.792 1.00 98.69 658 VAL A CA 1
ATOM 5172 C C . VAL A 1 658 ? -4.885 16.182 -3.917 1.00 98.69 658 VAL A C 1
ATOM 5174 O O . VAL A 1 658 ? -5.714 16.280 -4.827 1.00 98.69 658 VAL A O 1
ATOM 5177 N N . ASP A 1 659 ? -3.969 15.217 -3.880 1.00 98.25 659 ASP A N 1
ATOM 5178 C CA . ASP A 1 659 ? -3.753 14.262 -4.970 1.00 98.25 659 ASP A CA 1
ATOM 5179 C C . ASP A 1 659 ? -3.273 12.908 -4.432 1.00 98.25 659 ASP A C 1
ATOM 5181 O O . ASP A 1 659 ? -2.724 12.819 -3.341 1.00 98.25 659 ASP A O 1
ATOM 5185 N N . ASP A 1 660 ? -3.473 11.836 -5.189 1.00 95.44 660 ASP A N 1
ATOM 5186 C CA . ASP A 1 660 ? -2.977 10.494 -4.867 1.00 95.44 660 ASP A CA 1
ATOM 5187 C C . ASP A 1 660 ? -1.540 10.237 -5.355 1.00 95.44 660 ASP A C 1
ATOM 5189 O O . ASP A 1 660 ? -0.937 9.207 -5.061 1.00 95.44 660 ASP A O 1
ATOM 5193 N N . SER A 1 661 ? -0.976 11.168 -6.126 1.00 95.00 661 SER A N 1
ATOM 5194 C CA . SER A 1 661 ? 0.318 11.025 -6.777 1.00 95.00 661 SER A CA 1
ATOM 5195 C C . SER A 1 661 ? 1.215 12.222 -6.492 1.00 95.00 661 SER A C 1
ATOM 5197 O O . SER A 1 661 ? 1.061 13.289 -7.088 1.00 95.00 661 SER A O 1
ATOM 5199 N N . PHE A 1 662 ? 2.225 12.003 -5.646 1.00 93.44 662 PHE A N 1
ATOM 5200 C CA . PHE A 1 662 ? 3.272 12.989 -5.364 1.00 93.44 662 PHE A CA 1
ATOM 5201 C C . PHE A 1 662 ? 3.903 13.547 -6.651 1.00 93.44 662 PHE A C 1
ATOM 5203 O O . PHE A 1 662 ? 4.073 14.755 -6.798 1.00 93.44 662 PHE A O 1
ATOM 5210 N N . GLU A 1 663 ? 4.166 12.672 -7.629 1.00 94.12 663 GLU A N 1
ATOM 5211 C CA . GLU A 1 663 ? 4.798 13.034 -8.903 1.00 94.12 663 GLU A CA 1
ATOM 5212 C C . GLU A 1 663 ? 3.987 14.073 -9.695 1.00 94.12 663 GLU A C 1
ATOM 5214 O O . GLU A 1 663 ? 4.569 14.886 -10.407 1.00 94.12 663 GLU A O 1
ATOM 5219 N N . LYS A 1 664 ? 2.652 14.131 -9.555 1.00 95.75 664 LYS A N 1
ATOM 5220 C CA . LYS A 1 664 ? 1.856 15.171 -10.232 1.00 95.75 664 LYS A CA 1
ATOM 5221 C C . LYS A 1 664 ? 2.144 16.574 -9.683 1.00 95.75 664 LYS A C 1
ATOM 5223 O O . LYS A 1 664 ? 1.988 17.531 -10.434 1.00 95.75 664 LYS A O 1
ATOM 5228 N N . GLY A 1 665 ? 2.579 16.703 -8.429 1.00 95.81 665 GLY A N 1
ATOM 5229 C CA . GLY A 1 665 ? 2.955 17.968 -7.785 1.00 95.81 665 GLY A CA 1
ATOM 5230 C C . GLY A 1 665 ? 4.442 18.317 -7.892 1.00 95.81 665 GLY A C 1
ATOM 5231 O O . GLY A 1 665 ? 4.907 19.181 -7.157 1.00 95.81 665 GLY A O 1
ATOM 5232 N N . ARG A 1 666 ? 5.204 17.655 -8.776 1.00 95.94 666 ARG A N 1
ATOM 5233 C CA . ARG A 1 666 ? 6.674 17.756 -8.852 1.00 95.94 666 ARG A CA 1
ATOM 5234 C C . ARG A 1 666 ? 7.231 19.182 -8.938 1.00 95.94 666 ARG A C 1
ATOM 5236 O O . ARG A 1 666 ? 8.309 19.425 -8.413 1.00 95.94 666 ARG A O 1
ATOM 5243 N N . SER A 1 667 ? 6.536 20.113 -9.589 1.00 95.06 667 SER A N 1
ATOM 5244 C CA . SER A 1 667 ? 6.969 21.515 -9.696 1.00 95.06 667 SER A CA 1
ATOM 5245 C C . SER A 1 667 ? 6.896 22.277 -8.368 1.00 95.06 667 SER A C 1
ATOM 5247 O O . SER A 1 667 ? 7.712 23.161 -8.125 1.00 95.06 667 SER A O 1
ATOM 5249 N N . GLU A 1 668 ? 5.957 21.920 -7.491 1.00 98.31 668 GLU A N 1
ATOM 5250 C CA . GLU A 1 668 ? 5.743 22.550 -6.186 1.00 98.31 668 GLU A CA 1
ATOM 5251 C C . GLU A 1 668 ? 5.580 21.471 -5.088 1.00 98.31 668 GLU A C 1
ATOM 5253 O O . GLU A 1 668 ? 4.487 21.285 -4.542 1.00 98.31 668 GLU A O 1
ATOM 5258 N N . PRO A 1 669 ? 6.654 20.736 -4.737 1.00 97.06 669 PRO A N 1
ATOM 5259 C CA . PRO A 1 669 ? 6.583 19.518 -3.917 1.00 97.06 669 PRO A CA 1
ATOM 5260 C C . PRO A 1 669 ? 6.128 19.736 -2.466 1.00 97.06 669 PRO A C 1
ATOM 5262 O O . PRO A 1 669 ? 5.790 18.774 -1.783 1.00 97.06 669 PRO A O 1
ATOM 5265 N N . PHE A 1 670 ? 6.102 20.980 -1.982 1.00 98.38 670 PHE A N 1
ATOM 5266 C CA . PHE A 1 670 ? 5.591 21.344 -0.655 1.00 98.38 670 PHE A CA 1
ATOM 5267 C C . PHE A 1 670 ? 4.211 22.011 -0.711 1.00 98.38 670 PHE A C 1
ATOM 5269 O O . PHE A 1 670 ? 3.719 22.515 0.291 1.00 98.38 670 PHE A O 1
ATOM 5276 N N . ASN A 1 671 ? 3.557 22.003 -1.872 1.00 98.62 671 ASN A N 1
ATOM 5277 C CA . ASN A 1 671 ? 2.166 22.419 -2.040 1.00 98.62 671 ASN A CA 1
ATOM 5278 C C . ASN A 1 671 ? 1.284 21.249 -2.474 1.00 98.62 671 ASN A C 1
ATOM 5280 O O . ASN A 1 671 ? 0.222 21.471 -3.046 1.00 98.62 671 ASN A O 1
ATOM 5284 N N . ILE A 1 672 ? 1.698 20.016 -2.177 1.00 97.94 672 ILE A N 1
ATOM 5285 C CA . ILE A 1 672 ? 0.923 18.803 -2.418 1.00 97.94 672 ILE A CA 1
ATOM 5286 C C . ILE A 1 672 ? 0.722 18.016 -1.119 1.00 97.94 672 ILE A C 1
ATOM 5288 O O . ILE A 1 672 ? 1.657 17.759 -0.364 1.00 97.94 672 ILE A O 1
ATOM 5292 N N . LEU A 1 673 ? -0.518 17.608 -0.884 1.00 97.25 673 LEU A N 1
ATOM 5293 C CA . LEU A 1 673 ? -0.944 16.665 0.134 1.00 97.25 673 LEU A CA 1
ATOM 5294 C C . LEU A 1 673 ? -1.207 15.335 -0.578 1.00 97.25 673 LEU A C 1
ATOM 5296 O O . LEU A 1 673 ? -2.214 15.181 -1.272 1.00 97.25 673 LEU A O 1
ATOM 5300 N N . THR A 1 674 ? -0.258 14.403 -0.448 1.00 96.06 674 THR A N 1
ATOM 5301 C CA . THR A 1 674 ? -0.322 13.104 -1.133 1.00 96.06 674 THR A CA 1
ATOM 5302 C C . THR A 1 674 ? -1.111 12.100 -0.301 1.00 96.06 674 THR A C 1
ATOM 5304 O O . THR A 1 674 ? -0.756 11.822 0.843 1.00 96.06 674 THR A O 1
ATOM 5307 N N . LEU A 1 675 ? -2.165 11.537 -0.886 1.00 95.06 675 LEU A N 1
ATOM 5308 C CA . LEU A 1 675 ? -2.984 10.489 -0.284 1.00 95.06 675 LEU A CA 1
ATOM 5309 C C . LEU A 1 675 ? -2.592 9.106 -0.808 1.00 95.06 675 LEU A C 1
ATOM 5311 O O . LEU A 1 675 ? -2.147 8.990 -1.948 1.00 95.06 675 LEU A O 1
ATOM 5315 N N . PRO A 1 676 ? -2.839 8.032 -0.041 1.00 92.94 676 PRO A N 1
ATOM 5316 C CA . PRO A 1 676 ? -2.873 6.689 -0.602 1.00 92.94 676 PRO A CA 1
ATOM 5317 C C . PRO A 1 676 ? -3.907 6.608 -1.729 1.00 92.94 676 PRO A C 1
ATOM 5319 O O . PRO A 1 676 ? -5.040 7.088 -1.563 1.00 92.94 676 PRO A O 1
ATOM 5322 N N . GLU A 1 677 ? -3.518 5.989 -2.850 1.00 93.94 677 GLU A N 1
ATOM 5323 C CA . GLU A 1 677 ? -4.400 5.781 -4.001 1.00 93.94 677 GLU A CA 1
ATOM 5324 C C . GLU A 1 677 ? -5.633 4.978 -3.578 1.00 93.94 677 GLU A C 1
ATOM 5326 O O . GLU A 1 677 ? -5.552 3.837 -3.122 1.00 93.94 677 GLU A O 1
ATOM 5331 N N . PHE A 1 678 ? -6.802 5.572 -3.783 1.00 94.69 678 PHE A N 1
ATOM 5332 C CA . PHE A 1 678 ? -8.074 4.915 -3.577 1.00 94.69 678 PHE A CA 1
ATOM 5333 C C . PHE A 1 678 ? -8.382 3.985 -4.757 1.00 94.69 678 PHE A C 1
ATOM 5335 O O . PHE A 1 678 ? -8.752 4.408 -5.860 1.00 94.69 678 PHE A O 1
ATOM 5342 N N . SER A 1 679 ? -8.257 2.684 -4.502 1.00 91.38 679 SER A N 1
ATOM 5343 C CA . SER A 1 679 ? -8.522 1.597 -5.453 1.00 91.38 679 SER A CA 1
ATOM 5344 C C . SER A 1 679 ? -9.883 0.911 -5.229 1.00 91.38 679 SER A C 1
ATOM 5346 O O . SER A 1 679 ? -10.194 -0.105 -5.855 1.00 91.38 679 SER A O 1
ATOM 5348 N N . GLY A 1 680 ? -10.725 1.488 -4.364 1.00 90.44 680 GLY A N 1
ATOM 5349 C CA . GLY A 1 680 ? -12.006 0.936 -3.922 1.00 90.44 680 GLY A CA 1
ATOM 5350 C C . GLY A 1 680 ? -11.996 0.550 -2.439 1.00 90.44 680 GLY A C 1
ATOM 5351 O O . GLY A 1 680 ? -10.978 0.623 -1.764 1.00 90.44 680 GLY A O 1
ATOM 5352 N N . LEU A 1 681 ? -13.149 0.125 -1.917 1.00 87.00 681 LEU A N 1
ATOM 5353 C CA . LEU A 1 681 ? -13.357 -0.049 -0.469 1.00 87.00 681 LEU A CA 1
ATOM 5354 C C . LEU A 1 681 ? -12.568 -1.207 0.162 1.00 87.00 681 LEU A C 1
ATOM 5356 O O . LEU A 1 681 ? -12.393 -1.234 1.371 1.00 87.00 681 LEU A O 1
ATOM 5360 N N . ALA A 1 682 ? -12.109 -2.178 -0.632 1.00 80.31 682 ALA A N 1
ATOM 5361 C CA . ALA A 1 682 ? -11.488 -3.398 -0.108 1.00 80.31 682 ALA A CA 1
ATOM 5362 C C . ALA A 1 682 ? -10.118 -3.165 0.555 1.00 80.31 682 ALA A C 1
ATOM 5364 O O . ALA A 1 682 ? -9.698 -3.981 1.369 1.00 80.31 682 ALA A O 1
ATOM 5365 N N . GLN A 1 683 ? -9.424 -2.092 0.174 1.00 75.81 683 GLN A N 1
ATOM 5366 C CA . GLN A 1 683 ? -8.089 -1.727 0.664 1.00 75.81 683 GLN A CA 1
ATOM 5367 C C . GLN A 1 683 ? -8.069 -0.298 1.226 1.00 75.81 683 GLN A C 1
ATOM 5369 O O . GLN A 1 683 ? -7.000 0.275 1.411 1.00 75.81 683 GLN A O 1
ATOM 5374 N N . GLU A 1 684 ? -9.243 0.300 1.447 1.00 88.38 684 GLU A N 1
ATOM 5375 C CA . GLU A 1 684 ? -9.331 1.686 1.894 1.00 88.38 684 GLU A CA 1
ATOM 5376 C C . GLU A 1 684 ? -8.960 1.808 3.369 1.00 88.38 684 GLU A C 1
ATOM 5378 O O . GLU A 1 684 ? -9.472 1.081 4.222 1.00 88.38 684 GLU A O 1
ATOM 5383 N N . ILE A 1 685 ? -8.082 2.765 3.655 1.00 86.38 685 ILE A N 1
ATOM 5384 C CA . ILE A 1 685 ? -7.715 3.136 5.019 1.00 86.38 685 ILE A CA 1
ATOM 5385 C C . ILE A 1 685 ? -8.889 3.931 5.619 1.00 86.38 685 ILE A C 1
ATOM 5387 O O . ILE A 1 685 ? -9.390 4.850 4.965 1.00 86.38 685 ILE A O 1
ATOM 5391 N N . PRO A 1 686 ? -9.362 3.606 6.836 1.00 84.62 686 PRO A N 1
ATOM 5392 C CA . PRO A 1 686 ? -10.437 4.358 7.473 1.00 84.62 686 PRO A CA 1
ATOM 5393 C C . PRO A 1 686 ? -10.105 5.848 7.631 1.00 84.62 686 PRO A C 1
ATOM 5395 O O . PRO A 1 686 ? -8.961 6.222 7.874 1.00 84.62 686 PRO A O 1
ATOM 5398 N N . ASN A 1 687 ? -11.126 6.702 7.538 1.00 91.75 687 ASN A N 1
ATOM 5399 C CA . ASN A 1 687 ? -11.059 8.123 7.900 1.00 91.75 687 ASN A CA 1
ATOM 5400 C C . ASN A 1 687 ? -9.983 8.968 7.185 1.00 91.75 687 ASN A C 1
ATOM 5402 O O . ASN A 1 687 ? -9.584 10.005 7.710 1.00 91.75 687 ASN A O 1
ATOM 5406 N N . VAL A 1 688 ? -9.557 8.606 5.967 1.00 94.94 688 VAL A N 1
ATOM 5407 C CA . VAL A 1 688 ? -8.563 9.409 5.228 1.00 94.94 688 VAL A CA 1
ATOM 5408 C C . VAL A 1 688 ? -9.046 10.842 4.983 1.00 94.94 688 VAL A C 1
ATOM 5410 O O . VAL A 1 688 ? -8.344 11.785 5.328 1.00 94.94 688 VAL A O 1
ATOM 5413 N N . LEU A 1 689 ? -10.244 11.041 4.420 1.00 96.81 689 LEU A N 1
ATOM 5414 C CA . LEU A 1 689 ? -10.743 12.393 4.127 1.00 96.81 689 LEU A CA 1
ATOM 5415 C C . LEU A 1 689 ? -11.034 13.250 5.378 1.00 96.81 689 LEU A C 1
ATOM 5417 O O . LEU A 1 689 ? -10.733 14.441 5.327 1.00 96.81 689 LEU A O 1
ATOM 5421 N N . PRO A 1 690 ? -11.541 12.702 6.500 1.00 96.31 690 PRO A N 1
ATOM 5422 C CA . PRO A 1 690 ? -11.567 13.414 7.781 1.00 96.31 690 PRO A CA 1
ATOM 5423 C C . PRO A 1 690 ? -10.201 13.951 8.245 1.00 96.31 690 PRO A C 1
ATOM 5425 O O . PRO A 1 690 ? -10.088 15.115 8.613 1.00 96.31 690 PRO A O 1
ATOM 5428 N N . GLN A 1 691 ? -9.133 13.159 8.134 1.00 96.75 691 GLN A N 1
ATOM 5429 C CA . GLN A 1 691 ? -7.784 13.629 8.478 1.00 96.75 691 GLN A CA 1
ATOM 5430 C C . GLN A 1 691 ? -7.295 14.735 7.536 1.00 96.75 691 GLN A C 1
ATOM 5432 O O . GLN A 1 691 ? -6.662 15.702 7.963 1.00 96.75 691 GLN A O 1
ATOM 5437 N N . VAL A 1 692 ? -7.607 14.614 6.242 1.00 97.50 692 VAL A N 1
ATOM 5438 C CA . VAL A 1 692 ? -7.309 15.662 5.254 1.00 97.50 692 VAL A CA 1
ATOM 5439 C C . VAL A 1 692 ? -8.037 16.952 5.605 1.00 97.50 692 VAL A C 1
ATOM 5441 O O . VAL A 1 692 ? -7.437 18.019 5.537 1.00 97.50 692 VAL A O 1
ATOM 5444 N N . HIS A 1 693 ? -9.305 16.865 6.005 1.00 97.19 693 HIS A N 1
ATOM 5445 C CA . HIS A 1 693 ? -10.086 18.006 6.475 1.00 97.19 693 HIS A CA 1
ATOM 5446 C C . HIS A 1 693 ? -9.385 18.738 7.629 1.00 97.19 693 HIS A C 1
ATOM 5448 O O . HIS A 1 693 ? -9.182 19.951 7.545 1.00 97.19 693 HIS A O 1
ATOM 5454 N N . ASP A 1 694 ? -8.941 18.014 8.658 1.00 96.06 694 ASP A N 1
ATOM 5455 C CA . ASP A 1 694 ? -8.276 18.620 9.818 1.00 96.06 694 ASP A CA 1
ATOM 5456 C C . ASP A 1 694 ? -6.959 19.294 9.427 1.00 96.06 694 ASP A C 1
ATOM 5458 O O . ASP A 1 694 ? -6.660 20.412 9.858 1.00 96.06 694 ASP A O 1
ATOM 5462 N N . TYR A 1 695 ? -6.199 18.662 8.533 1.00 98.12 695 TYR A N 1
ATOM 5463 C CA . TYR A 1 695 ? -4.962 19.242 8.032 1.00 98.12 695 TYR A CA 1
ATOM 5464 C C . TYR A 1 695 ? -5.210 20.497 7.178 1.00 98.12 695 TYR A C 1
ATOM 5466 O O . TYR A 1 695 ? -4.508 21.493 7.347 1.00 98.12 695 TYR A O 1
ATOM 5474 N N . LEU A 1 696 ? -6.232 20.511 6.309 1.00 98.44 696 LEU A N 1
ATOM 5475 C CA . LEU A 1 696 ? -6.625 21.709 5.548 1.00 98.44 696 LEU A CA 1
ATOM 5476 C C . LEU A 1 696 ? -7.024 22.869 6.475 1.00 98.44 696 LEU A C 1
ATOM 5478 O O . LEU A 1 696 ? -6.680 24.024 6.208 1.00 98.44 696 LEU A O 1
ATOM 5482 N N . ASN A 1 697 ? -7.688 22.568 7.592 1.00 97.75 697 ASN A N 1
ATOM 5483 C CA . ASN A 1 697 ? -8.012 23.565 8.607 1.00 97.75 697 ASN A CA 1
ATOM 5484 C C . ASN A 1 697 ? -6.761 24.127 9.280 1.00 97.75 697 ASN A C 1
ATOM 5486 O O . ASN A 1 697 ? -6.658 25.344 9.431 1.00 97.75 697 ASN A O 1
ATOM 5490 N N . GLU A 1 698 ? -5.765 23.301 9.600 1.00 98.06 698 GLU A N 1
ATOM 5491 C CA . GLU A 1 698 ? -4.480 23.797 10.107 1.00 98.06 698 GLU A CA 1
ATOM 5492 C C . GLU A 1 698 ? -3.734 24.642 9.056 1.00 98.06 698 GLU A C 1
ATOM 5494 O O . GLU A 1 698 ? -3.147 25.673 9.402 1.00 98.06 698 GLU A O 1
ATOM 5499 N N . LEU A 1 699 ? -3.815 24.291 7.764 1.00 98.44 699 LEU A N 1
ATOM 5500 C CA . LEU A 1 699 ? -3.237 25.093 6.675 1.00 98.44 699 LEU A CA 1
ATOM 5501 C C . LEU A 1 699 ? -3.851 26.496 6.574 1.00 98.44 699 LEU A C 1
ATOM 5503 O O . LEU A 1 699 ? -3.153 27.450 6.222 1.00 98.44 699 LEU A O 1
ATOM 5507 N N . SER A 1 700 ? -5.126 26.656 6.937 1.00 98.12 700 SER A N 1
ATOM 5508 C CA . SER A 1 700 ? -5.790 27.966 6.967 1.00 98.12 700 SER A CA 1
ATOM 5509 C C . SER A 1 700 ? -5.154 28.943 7.969 1.00 98.12 700 SER A C 1
ATOM 5511 O O . SER A 1 700 ? -5.280 30.159 7.806 1.00 98.12 700 SER A O 1
ATOM 5513 N N . TYR A 1 701 ? -4.423 28.432 8.966 1.00 98.38 701 TYR A N 1
ATOM 5514 C CA . TYR A 1 701 ? -3.668 29.221 9.938 1.00 98.38 701 TYR A CA 1
ATOM 5515 C C . TYR A 1 701 ? -2.225 29.492 9.510 1.00 98.38 701 TYR A C 1
ATOM 5517 O O . TYR A 1 701 ? -1.499 30.124 10.267 1.00 98.38 701 TYR A O 1
ATOM 5525 N N . GLN A 1 702 ? -1.771 29.062 8.334 1.00 98.31 702 GLN A N 1
ATOM 5526 C CA . GLN A 1 702 ? -0.376 29.259 7.930 1.00 98.31 702 GLN A CA 1
ATOM 5527 C C . GLN A 1 702 ? -0.223 30.511 7.068 1.00 98.31 702 GLN A C 1
ATOM 5529 O O . GLN A 1 702 ? -0.982 30.731 6.115 1.00 98.31 702 GLN A O 1
ATOM 5534 N N . ALA A 1 703 ? 0.785 31.327 7.386 1.00 97.44 703 ALA A N 1
ATOM 5535 C CA . ALA A 1 703 ? 1.156 32.486 6.576 1.00 97.44 703 ALA A CA 1
ATOM 5536 C C . ALA A 1 703 ? 1.691 32.047 5.204 1.00 97.44 703 ALA A C 1
ATOM 5538 O O . ALA A 1 703 ? 1.375 32.665 4.190 1.00 97.44 703 ALA A O 1
ATOM 5539 N N . ASP A 1 704 ? 2.436 30.938 5.178 1.00 98.62 704 ASP A N 1
ATOM 5540 C CA . ASP A 1 704 ? 2.969 30.303 3.975 1.00 98.62 704 ASP A CA 1
ATOM 5541 C C . ASP A 1 704 ? 2.830 28.776 4.087 1.00 98.62 704 ASP A C 1
ATOM 5543 O O . ASP A 1 704 ? 3.526 28.128 4.877 1.00 98.62 704 ASP A O 1
ATOM 5547 N N . ILE A 1 705 ? 1.909 28.211 3.302 1.00 98.69 705 ILE A N 1
ATOM 5548 C CA . ILE A 1 705 ? 1.606 26.774 3.272 1.00 98.69 705 ILE A CA 1
ATOM 5549 C C . ILE A 1 705 ? 2.849 25.955 2.919 1.00 98.69 705 ILE A C 1
ATOM 5551 O O . ILE A 1 705 ? 3.122 24.963 3.591 1.00 98.69 705 ILE A O 1
ATOM 5555 N N . SER A 1 706 ? 3.636 26.386 1.927 1.00 98.50 706 SER A N 1
ATOM 5556 C CA . SER A 1 706 ? 4.803 25.630 1.450 1.00 98.50 706 SER A CA 1
ATOM 5557 C C . SER A 1 706 ? 5.855 25.407 2.543 1.00 98.50 706 SER A C 1
ATOM 5559 O O . SER A 1 706 ? 6.441 24.329 2.652 1.00 98.50 706 SER A O 1
ATOM 5561 N N . ARG A 1 707 ? 6.050 26.396 3.424 1.00 98.44 707 ARG A N 1
ATOM 5562 C CA . ARG A 1 707 ? 6.979 26.295 4.562 1.00 98.44 707 ARG A CA 1
ATOM 5563 C C . ARG A 1 707 ? 6.481 25.326 5.622 1.00 98.44 707 ARG A C 1
ATOM 5565 O O . ARG A 1 707 ? 7.271 24.560 6.179 1.00 98.44 707 ARG A O 1
ATOM 5572 N N . PHE A 1 708 ? 5.183 25.383 5.919 1.00 98.50 708 PHE A N 1
ATOM 5573 C CA . PHE A 1 708 ? 4.565 24.523 6.921 1.00 98.50 708 PHE A CA 1
ATOM 5574 C C . PHE A 1 708 ? 4.549 23.068 6.461 1.00 98.50 708 PHE A C 1
ATOM 5576 O O . PHE A 1 708 ? 5.065 22.214 7.172 1.00 98.50 708 PHE A O 1
ATOM 5583 N N . VAL A 1 709 ? 4.063 22.793 5.249 1.00 98.00 709 VAL A N 1
ATOM 5584 C CA . VAL A 1 709 ? 3.988 21.434 4.691 1.00 98.00 709 VAL A CA 1
ATOM 5585 C C . VAL A 1 709 ? 5.374 20.802 4.567 1.00 98.00 709 VAL A C 1
ATOM 5587 O O . VAL A 1 709 ? 5.534 19.630 4.887 1.00 98.00 709 VAL A O 1
ATOM 5590 N N . ARG A 1 710 ? 6.410 21.565 4.187 1.00 97.50 710 ARG A N 1
ATOM 5591 C CA . ARG A 1 710 ? 7.793 21.057 4.177 1.00 97.50 710 ARG A CA 1
ATOM 5592 C C . ARG A 1 710 ? 8.243 20.570 5.557 1.00 97.50 710 ARG A C 1
ATOM 5594 O O . ARG A 1 710 ? 8.924 19.553 5.658 1.00 97.50 710 ARG A O 1
ATOM 5601 N N . ARG A 1 711 ? 7.929 21.326 6.614 1.00 96.31 711 ARG A N 1
ATOM 5602 C CA . ARG A 1 711 ? 8.380 21.030 7.984 1.00 96.31 711 ARG A CA 1
ATOM 5603 C C . ARG A 1 711 ? 7.506 19.992 8.684 1.00 96.31 711 ARG A C 1
ATOM 5605 O O . ARG A 1 711 ? 8.013 19.214 9.487 1.00 96.31 711 ARG A O 1
ATOM 5612 N N . THR A 1 712 ? 6.216 20.002 8.393 1.00 95.31 712 THR A N 1
ATOM 5613 C CA . THR A 1 712 ? 5.195 19.164 9.017 1.00 95.31 712 THR A CA 1
ATOM 5614 C C . THR A 1 712 ? 4.355 18.534 7.909 1.00 95.31 712 THR A C 1
ATOM 5616 O O . THR A 1 712 ? 3.192 18.904 7.747 1.00 95.31 712 THR A O 1
ATOM 5619 N N . PRO A 1 713 ? 4.936 17.632 7.095 1.00 94.12 713 PRO A N 1
ATOM 5620 C CA . PRO A 1 713 ? 4.217 17.013 5.990 1.00 94.12 713 PRO A CA 1
ATOM 5621 C C . PRO A 1 713 ? 3.029 16.215 6.517 1.00 94.12 713 PRO A C 1
ATOM 5623 O O . PRO A 1 713 ? 3.097 15.627 7.597 1.00 94.12 713 PRO A O 1
ATOM 5626 N N . PHE A 1 714 ? 1.944 16.189 5.745 1.00 93.81 714 PHE A N 1
ATOM 5627 C CA . PHE A 1 714 ? 0.786 15.370 6.073 1.00 93.81 714 PHE A CA 1
ATOM 5628 C C . PHE A 1 714 ? 1.192 13.896 6.178 1.00 93.81 714 PHE A C 1
ATOM 5630 O O . PHE A 1 714 ? 1.833 13.348 5.279 1.00 93.81 714 PHE A O 1
ATOM 5637 N N . GLN A 1 715 ? 0.804 13.264 7.279 1.00 90.25 715 GLN A N 1
ATOM 5638 C CA . GLN A 1 715 ? 0.968 11.838 7.517 1.00 90.25 715 GLN A CA 1
ATOM 5639 C C . GLN A 1 715 ? -0.360 11.310 8.034 1.00 90.25 715 GLN A C 1
ATOM 5641 O O . GLN A 1 715 ? -0.981 11.942 8.886 1.00 90.25 715 GLN A O 1
ATOM 5646 N N . LEU A 1 716 ? -0.788 10.166 7.505 1.00 88.81 716 LEU A N 1
ATOM 5647 C CA . LEU A 1 716 ? -1.972 9.501 8.022 1.00 88.81 716 LEU A CA 1
ATOM 5648 C C . LEU A 1 716 ? -1.672 8.920 9.396 1.00 88.81 716 LEU A C 1
ATOM 5650 O O . LEU A 1 716 ? -0.705 8.176 9.564 1.00 88.81 716 LEU A O 1
ATOM 5654 N N . ASP A 1 717 ? -2.544 9.233 10.339 1.00 87.88 717 ASP A N 1
ATOM 5655 C CA . ASP A 1 717 ? -2.590 8.613 11.644 1.00 87.88 717 ASP A CA 1
ATOM 5656 C C . ASP A 1 717 ? -3.515 7.382 11.573 1.00 87.88 717 ASP A C 1
ATOM 5658 O O . ASP A 1 717 ? -4.726 7.531 11.355 1.00 87.88 717 ASP A O 1
ATOM 5662 N N . PRO A 1 718 ? -2.975 6.155 11.703 1.00 78.25 718 PRO A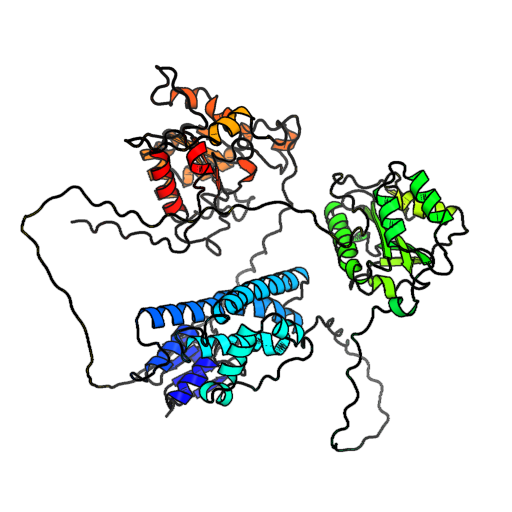 N 1
ATOM 5663 C CA . PRO A 1 718 ? -3.786 4.940 11.716 1.00 78.25 718 PRO A CA 1
ATOM 5664 C C . PRO A 1 718 ? -4.679 4.840 12.961 1.00 78.25 718 PRO A C 1
ATOM 5666 O O . PRO A 1 718 ? -5.657 4.098 12.934 1.00 78.25 718 PRO A O 1
ATOM 5669 N N . GLU A 1 719 ? -4.377 5.599 14.019 1.00 83.12 719 GLU A N 1
ATOM 5670 C CA . GLU A 1 719 ? -5.151 5.654 15.261 1.00 83.12 719 GLU A CA 1
ATOM 5671 C C . GLU A 1 719 ? -6.187 6.793 15.254 1.00 83.12 719 GLU A C 1
ATOM 5673 O O . GLU A 1 719 ? -6.843 7.034 16.268 1.00 83.12 719 GLU A O 1
ATOM 5678 N N . TYR A 1 720 ? -6.366 7.499 14.128 1.00 85.62 720 TYR A N 1
ATOM 5679 C CA . TYR A 1 720 ? -7.342 8.582 14.031 1.00 85.62 720 TYR A CA 1
ATOM 5680 C C . TYR A 1 720 ? -8.766 8.070 14.268 1.00 85.62 720 TYR A C 1
ATOM 5682 O O . TYR A 1 720 ? -9.351 7.337 13.457 1.00 85.62 720 TYR A O 1
ATOM 5690 N N . VAL A 1 721 ? -9.356 8.532 15.365 1.00 80.81 721 VAL A N 1
ATOM 5691 C CA . VAL A 1 721 ? -10.757 8.299 15.695 1.00 80.81 721 VAL A CA 1
ATOM 5692 C C . VAL A 1 721 ? -11.547 9.530 15.287 1.00 80.81 721 VAL A C 1
ATOM 5694 O O . VAL A 1 721 ? -11.268 10.638 15.743 1.00 80.81 721 VAL A O 1
ATOM 5697 N N . LEU A 1 722 ? -12.552 9.329 14.437 1.00 78.69 722 LEU A N 1
ATOM 5698 C CA . LEU A 1 722 ? -13.533 10.365 14.161 1.00 78.69 722 LEU A CA 1
ATOM 5699 C C . LEU A 1 722 ? -14.284 10.623 15.470 1.00 78.69 722 LEU A C 1
ATOM 5701 O O . LEU A 1 722 ? -14.939 9.716 15.978 1.00 78.69 722 LEU A O 1
ATOM 5705 N N . SER A 1 723 ? -14.146 11.814 16.052 1.00 68.94 723 SER A N 1
ATOM 5706 C CA . SER A 1 723 ? -14.931 12.158 17.233 1.00 68.94 723 SER A CA 1
ATOM 5707 C C . SER A 1 723 ? -16.406 12.118 16.851 1.00 68.94 723 SER A C 1
ATOM 5709 O O . SER A 1 723 ? -16.795 12.805 15.901 1.00 68.94 723 SER A O 1
ATOM 5711 N N . ASP A 1 724 ? -17.217 11.362 17.590 1.00 50.56 724 ASP A N 1
ATOM 5712 C CA . ASP A 1 724 ? -18.658 11.578 17.579 1.00 50.56 724 ASP A CA 1
ATOM 5713 C C . ASP A 1 724 ? -18.848 13.057 17.936 1.00 50.56 724 ASP A C 1
ATOM 5715 O O . ASP A 1 724 ? -18.376 13.518 18.980 1.00 50.56 724 ASP A O 1
ATOM 5719 N N . GLY A 1 725 ? -19.386 13.846 17.000 1.00 47.22 725 GLY A N 1
ATOM 5720 C CA . GLY A 1 725 ? -19.639 15.265 17.237 1.00 47.22 725 GLY A CA 1
ATOM 5721 C C . GLY A 1 725 ? -20.477 15.449 18.508 1.00 47.22 725 GLY A C 1
ATOM 5722 O O . GLY A 1 725 ? -21.069 14.482 18.989 1.00 47.22 725 GLY A O 1
ATOM 5723 N N . PRO A 1 726 ? -20.536 16.663 19.080 1.00 40.16 726 PRO A N 1
ATOM 5724 C CA . PRO A 1 726 ? -21.383 16.892 20.243 1.00 40.16 726 PRO A CA 1
ATOM 5725 C C . PRO A 1 726 ? -22.802 16.400 19.929 1.00 40.16 726 PRO A C 1
ATOM 5727 O O . PRO A 1 726 ? -23.385 16.833 18.933 1.00 40.16 726 PRO A O 1
ATOM 5730 N N . GLU A 1 727 ? -23.318 15.466 20.742 1.00 38.91 727 GLU A N 1
ATOM 5731 C CA . GLU A 1 727 ? -24.747 15.150 20.763 1.00 38.91 727 GLU A CA 1
ATOM 5732 C C . GLU A 1 727 ? -25.484 16.488 20.854 1.00 38.91 727 GLU A C 1
ATOM 5734 O O . GLU A 1 727 ? -25.168 17.305 21.724 1.00 38.91 727 GLU A O 1
ATOM 5739 N N . GLU A 1 728 ? -26.381 16.749 19.901 1.00 34.34 728 GLU A N 1
ATOM 5740 C CA . GLU A 1 728 ? -27.222 17.943 19.915 1.00 34.34 728 GLU A CA 1
ATOM 5741 C C . GLU A 1 728 ? -27.901 18.047 21.291 1.00 34.34 728 GLU A C 1
ATOM 5743 O O . GLU A 1 728 ? -28.696 17.184 21.669 1.00 34.34 728 GLU A O 1
ATOM 5748 N N . LEU A 1 729 ? -27.525 19.086 22.046 1.00 30.45 729 LEU A N 1
ATOM 5749 C CA . LEU A 1 729 ? -28.206 19.555 23.253 1.00 30.45 729 LEU A CA 1
ATOM 5750 C C . LEU A 1 729 ? -29.323 20.526 22.883 1.00 30.45 729 LEU A C 1
ATOM 5752 O O . LEU A 1 729 ? -29.066 21.406 22.025 1.00 30.45 729 LEU A O 1
#

Foldseek 3Di:
DAQWEWEDAPLDLLCLLLQLLCVVVVGHYHYDYADDPRADPLCCLLPVVSDPGWIAGQQGDRHDDSVVSSCVSNVVPVPHCQCPDDPVLNVLLVVLLCLLVPQQQVLLCQQVCCLVVVDPDDPVSNVVSVVSNVVSLVVVLVCLVPALASGPNDHHSSLSSNLSRCLSCQQFPCAPVNCVVRVSVVNSSVVSCPDCSRVVRHDDRDGHNHGRGDRDPPDDPPDDDDDDDDDDDDDDDDDDDDDDDDDDDDDDDDQPLCVVPDDPAFVQVLLVLLVPDPDLVVSLVVVLVGDDCQFKWKKKKWQPPQQPQAAQVVVLVVVVLQQVLLLVLLRFKKWFKAWWAGGSHIIIIIMMMGTDDDCCSSRVSRVCSVSIDIDTADSVDPVSSVVRSCRSVLQAWDDDPNDTTHGDDDPPVSRDDMSDDDDDDDDDDDDDDDDDDDDDDDDDDDDDDDDDDDDDDDDDDDDDDDDDDDDDDRDDDDDDDDDDDDDDDDDDDDDDDDAAAFADVQLVTQAAADPVLVVVLQDAWDFAPDFDAFEEEEEPDQFQWHDSDPVCLLDIGGAPCSLVLLVCCLVRHAYAYEYQADPVSQVSSCVVSDPPVSVVSHLYRYYNVLSSGDPVSSPGRHDGAPQVVSQQPDPSSLVPDPCSVVVDTHDQQGAAYEEQDCSNHNHQSLRYQHDPGPNDDPPDQPCPSVLVSVVVRSSSRIRGSSNCCVVVPDDDDSPDDDDPPPDDD

Solvent-accessible surface area (backbone atoms only — not comparable to full-atom values): 43327 Å² total; per-residue (Å²): 127,55,57,23,39,38,32,29,50,89,87,38,36,65,40,36,33,38,52,17,36,20,57,74,63,74,43,49,62,43,78,40,82,48,53,92,90,58,55,48,83,63,45,35,64,16,20,83,83,42,58,71,34,20,29,33,32,69,41,52,56,55,38,47,53,43,66,57,47,32,50,54,49,41,57,73,40,86,81,48,62,41,60,45,94,46,72,67,40,34,52,45,28,52,50,44,39,45,44,38,60,67,56,39,41,54,23,50,46,50,38,49,33,27,54,70,66,76,36,85,75,47,69,68,58,30,55,51,16,48,55,49,34,51,57,50,47,51,56,50,25,66,52,31,70,81,33,78,37,85,45,64,93,43,80,28,50,28,43,48,37,34,42,29,46,50,45,60,43,40,61,29,57,42,12,46,66,54,37,71,78,32,50,37,43,45,51,37,46,56,58,52,52,67,33,66,58,39,48,77,63,42,84,88,72,68,81,30,77,56,62,69,65,60,88,66,78,79,76,74,78,80,76,90,81,78,95,73,88,90,83,85,89,84,85,84,90,82,85,86,88,84,84,90,81,94,71,81,84,77,76,78,87,66,63,74,61,59,79,72,56,83,64,97,56,59,60,68,58,52,53,50,45,62,72,68,51,91,45,67,68,61,36,51,51,51,48,71,76,55,60,56,67,90,55,31,34,40,31,38,40,35,50,71,60,35,89,74,33,51,44,55,68,57,46,43,51,51,53,52,51,50,56,64,34,33,56,80,27,50,88,41,43,43,46,27,58,49,49,25,31,44,69,62,54,32,44,43,44,26,29,33,44,31,54,42,91,59,63,60,74,53,39,64,64,19,92,62,48,83,54,41,44,80,44,80,46,50,86,87,40,68,69,46,44,52,50,45,53,41,45,70,54,78,79,58,56,50,73,56,96,92,40,81,24,48,63,39,97,57,62,82,91,63,57,65,71,55,79,76,84,83,90,86,82,91,84,90,86,79,92,84,88,83,81,85,84,79,90,82,87,88,88,76,94,82,89,83,83,87,81,82,85,85,88,81,84,84,82,86,86,84,88,80,89,78,88,83,88,84,85,88,79,77,64,72,77,84,88,86,87,86,87,86,88,80,91,72,83,84,81,80,82,85,79,87,75,80,80,58,40,84,42,49,70,78,34,61,34,83,64,67,55,49,71,66,57,54,58,58,32,70,42,84,60,49,74,45,96,59,73,49,73,38,40,42,34,35,35,43,77,20,53,38,25,20,59,90,38,81,91,45,68,89,53,59,42,75,37,78,60,38,51,63,51,49,53,50,41,55,78,62,32,46,29,31,38,51,28,86,46,52,49,81,53,42,54,57,52,46,62,73,58,35,53,74,71,56,54,68,65,34,67,43,82,39,21,39,78,74,55,57,48,37,76,66,51,63,75,44,70,42,56,64,61,64,50,61,68,63,54,40,67,31,67,68,48,30,64,66,30,96,40,31,97,75,74,40,72,58,48,60,39,44,34,40,33,41,31,40,48,62,71,29,22,42,42,47,67,35,32,46,50,63,40,79,64,39,83,41,80,92,78,56,70,80,64,54,55,62,54,49,51,56,51,54,56,56,46,24,24,33,64,31,28,19,18,37,34,61,76,58,56,87,72,89,62,91,81,68,69,82,71,80,68,83,76,90,126